Protein AF-0000000082978575 (afdb_homodimer)

Secondary structure (DSSP, 8-state):
-HHHHHHHHHHHT-S-GGGGS-EEEGGGS-HHHHHHHHHHHHHHHHHHHHTSSS---HHHHHHHHT-TT-EEEEEE-TTS-EEEEEEEEEEEETTEEEEEEEEEEE-GGGTTSSHHHHHHHHHHHHHHHTT-SEEEEEEETT-HHH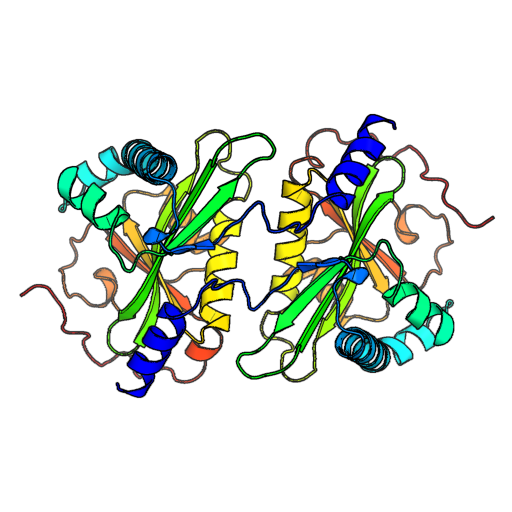HHIIIIIS--EE-TTSHHHH-TT-TT-SEEEEEEE-TTTSS----TTS-------/-HHHHHHHHHHHT-S-GGGGS-EEEGGGS-HHHHHHHHHHHHHHHHHHHHTSSS---HHHHHHHHT-TT-EEEEEE-TTS-EEEEEEEEEEEETTEEEEEEEEEEE-GGGTTSSHHHHHHHHHHHHHHHTT-SEEEEEEETT-HHHHHIIIIIS--EE-TTSHHHH-TT-TT-SEEEEEEE-TTTSS----TTS-------

Nearest PDB structures (foldseek):
  4u9w-assembly4_D  TM=8.516E-01  e=5.606E-31  Homo sapiens
  4u9v-assembly1_B  TM=8.799E-01  e=3.122E-30  Homo sapiens
  4u9w-assembly3_C  TM=8.511E-01  e=4.873E-30  Homo sapiens
  7kpu-assembly1_D  TM=8.598E-01  e=9.809E-30  Homo sapiens
  4u9w-assembly1_A  TM=8.434E-01  e=7.137E-30  Homo sapiens

Sequence (402 aa):
MDAVCAKVEAANKLEDPLEAFPCKRVSGLEPTTLEWAFELTKANMQTLYEQSEWGWKEREKREELRDDRAWYLIARESGAGPVAFSHFRFDVECGDEVLYCYEVQLESRVRRRGLGKFLLQILQLVANSTQMKKVMLTVFKHNHGAYQFFREALQFEVDAASPSVSGCCGDDSSYEILSRRTKFGESHPHPGGGHCGGCCHMDAVCAKVEAANKLEDPLEAFPCKRVSGLEPTTLEWAFELTKANMQTLYEQSEWGWKEREKREELRDDRAWYLIARESGAGPVAFSHFRFDVECGDEVLYCYEVQLESRVRRRGLGKFLLQILQLVANSTQMKKVMLTVFKHNHGAYQFFREALQFEVDAASPSVSGCCGDDSSYEILSRRTKFGESHPHPGGGHCGGCCH

Solvent-accessible surface area (backbone atoms only — not comparable to full-atom values): 22110 Å² total; per-residue (Å²): 102,67,67,35,50,48,41,29,51,54,51,70,67,48,79,38,74,62,63,44,48,46,50,36,43,44,86,74,52,55,70,67,55,52,52,48,52,48,52,52,45,46,74,73,39,38,71,60,29,54,74,35,95,81,37,65,51,69,69,62,50,53,48,59,73,58,30,85,69,28,30,34,42,36,36,42,42,84,98,48,65,76,48,31,38,30,36,30,32,68,38,74,57,78,77,35,26,25,29,38,42,79,43,78,46,64,40,77,91,57,54,96,67,54,52,68,60,46,55,52,49,52,49,49,47,38,24,43,70,48,63,15,25,24,40,34,36,74,43,46,62,82,40,54,69,60,48,47,43,42,39,68,77,65,57,34,38,80,30,68,82,10,30,83,64,53,53,66,60,40,89,76,55,56,48,40,27,34,28,37,70,27,82,71,38,64,74,64,73,60,76,75,72,68,72,60,72,68,62,81,124,101,68,67,33,51,48,42,29,50,54,51,70,66,49,80,40,74,61,64,44,48,47,51,35,43,43,85,74,52,53,70,67,55,52,52,49,52,48,52,51,45,47,75,74,39,38,71,60,28,53,74,37,95,80,37,67,52,68,70,61,50,54,48,59,72,60,30,85,69,29,31,34,41,35,36,42,43,82,98,48,63,75,47,30,39,30,37,32,34,67,37,73,56,80,76,35,26,27,29,39,42,78,43,79,49,65,41,79,91,58,53,95,68,55,52,68,59,47,55,52,49,50,49,49,47,38,24,43,69,48,64,14,25,24,39,34,37,74,44,48,62,84,40,52,69,60,48,48,44,41,39,68,78,66,57,32,38,81,29,70,84,10,31,84,64,54,51,68,61,41,88,74,55,56,47,40,30,34,28,37,69,26,80,69,37,65,73,64,72,62,76,74,72,69,73,61,65,76,56,87,121

InterPro domains:
  IPR000182 GNAT domain [PF00583] (52-152)
  IPR000182 GNAT domain [PS51186] (27-181)
  IPR016181 Acyl-CoA N-acyltransferase [SSF55729] (31-151)
  IPR039949 N-alpha-acetyltransferase 40 [PTHR20531] (15-183)

Radius of gyration: 22.84 Å; Cα contacts (8 Å, |Δi|>4): 662; chains: 2; bounding box: 53×67×52 Å

Organism: NCBI:txid223781

Foldseek 3Di:
DVVVVVVVVVCVPDPDNCPQKDKDFLVPDDPVVLVVVLVQCCVVCQVVQCVFPNHDDSVVSSCVSNPRQWMKTFGHDVVGGTFWIWIWGFDDFLNFTEIEIEDTGGHPVCPPVCVSVVRVVVVLVVCQVVLGFKYKYKDFPVPVVVVCCCCPVVPWDFDCLFCCNLVQVHPDGRMTMTMDGHPNNPPDPPPSPPNSPPDDD/DVVVVVVVVVCVPDPDNCPQKDKDFLVPDDPVVLVVVLVQCCVVPQVVQCVFPNHDDSVVSSCVSNPRQWMKTFGHDVVGGTFWIWIWGFDAALNFTEIEIEDTGGHPVCPPVCVSVVRVVVVLVVCVVVLGFKYKYKDFPVPVVVVCCCCPVVNWDFDCLFCCNLVLVHPPHRMTMTMDGHPNNPPDPPPSPPNSPPRDD

pLDDT: mean 86.81, std 16.08, range [22.67, 98.69]

Structure (mmCIF, N/CA/C/O backbone):
data_AF-0000000082978575-model_v1
#
loop_
_entity.id
_entity.type
_entity.pdbx_description
1 polymer 'N-alpha-acetyltransferase 40'
#
loop_
_atom_site.group_PDB
_atom_site.id
_atom_site.type_symbol
_atom_site.label_atom_id
_atom_site.label_alt_id
_atom_site.label_comp_id
_atom_site.label_asym_id
_atom_site.label_entity_id
_atom_site.label_seq_id
_atom_site.pdbx_PDB_ins_code
_atom_site.Cartn_x
_atom_site.Cartn_y
_atom_site.Cartn_z
_atom_site.occupancy
_atom_site.B_iso_or_equiv
_atom_site.auth_seq_id
_atom_site.auth_comp_id
_atom_site.auth_asym_id
_atom_site.auth_atom_id
_atom_site.pdbx_PDB_model_num
ATOM 1 N N . MET A 1 1 ? -24.906 10.766 13.008 1 66.31 1 MET A N 1
ATOM 2 C CA . MET A 1 1 ? -23.797 11.305 13.797 1 66.31 1 MET A CA 1
ATOM 3 C C . MET A 1 1 ? -23.203 10.234 14.703 1 66.31 1 MET A C 1
ATOM 5 O O . MET A 1 1 ? -21.984 10.055 14.742 1 66.31 1 MET A O 1
ATOM 9 N N . ASP A 1 2 ? -24.047 9.523 15.258 1 76.44 2 ASP A N 1
ATOM 10 C CA . ASP A 1 2 ? -23.578 8.516 16.203 1 76.44 2 ASP A CA 1
ATOM 11 C C . ASP A 1 2 ? -22.781 7.422 15.484 1 76.44 2 ASP A C 1
ATOM 13 O O . ASP A 1 2 ? -21.719 7.004 15.953 1 76.44 2 ASP A O 1
ATOM 17 N N . ALA A 1 3 ? -23.297 7.09 14.352 1 84.69 3 ALA A N 1
ATOM 18 C CA . ALA A 1 3 ? -22.625 6.02 13.617 1 84.69 3 ALA A CA 1
ATOM 19 C C . ALA A 1 3 ? -21.281 6.488 13.07 1 84.69 3 ALA A C 1
ATOM 21 O O . ALA A 1 3 ? -20.312 5.73 13.055 1 84.69 3 ALA A O 1
ATOM 22 N N 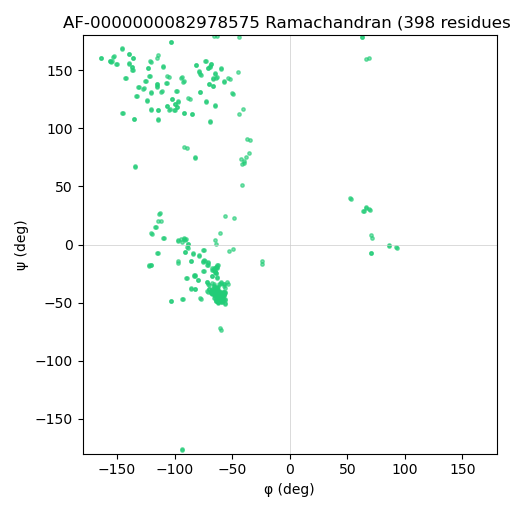. VAL A 1 4 ? -21.266 7.719 12.703 1 84.31 4 VAL A N 1
ATOM 23 C CA . VAL A 1 4 ? -20.047 8.336 12.172 1 84.31 4 VAL A CA 1
ATOM 24 C C . VAL A 1 4 ? -18.984 8.383 13.258 1 84.31 4 VAL A C 1
ATOM 26 O O . VAL A 1 4 ? -17.828 7.98 13.023 1 84.31 4 VAL A O 1
ATOM 29 N N . CYS A 1 5 ? -19.344 8.781 14.391 1 88.81 5 CYS A N 1
ATOM 30 C CA . CYS A 1 5 ? -18.422 8.867 15.516 1 88.81 5 CYS A CA 1
ATOM 31 C C . CYS A 1 5 ? -17.938 7.484 15.93 1 88.81 5 CYS A C 1
ATOM 33 O O . CYS A 1 5 ? -16.781 7.32 16.312 1 88.81 5 CYS A O 1
ATOM 35 N N . ALA A 1 6 ? -18.797 6.566 15.82 1 89.69 6 ALA A N 1
ATOM 36 C CA . ALA A 1 6 ? -18.453 5.199 16.203 1 89.69 6 ALA A CA 1
ATOM 37 C C . ALA A 1 6 ? -17.375 4.633 15.289 1 89.69 6 ALA A C 1
ATOM 39 O O . ALA A 1 6 ? -16.469 3.936 15.75 1 89.69 6 ALA A O 1
ATOM 40 N N . LYS A 1 7 ? -17.484 4.883 14.094 1 90.12 7 LYS A N 1
ATOM 41 C CA . LYS A 1 7 ? -16.5 4.406 13.141 1 90.12 7 LYS A CA 1
ATOM 42 C C . LYS A 1 7 ? -15.125 5.031 13.414 1 90.12 7 LYS A C 1
ATOM 44 O O . LYS A 1 7 ? -14.109 4.344 13.367 1 90.12 7 LYS A O 1
ATOM 49 N N . VAL A 1 8 ? -15.117 6.293 13.68 1 93.12 8 VAL A N 1
ATOM 50 C CA . VAL A 1 8 ? -13.883 7 13.977 1 93.12 8 VAL A CA 1
ATOM 51 C C . VAL A 1 8 ? -13.281 6.465 15.273 1 93.12 8 VAL A C 1
ATOM 53 O O . VAL A 1 8 ? -12.07 6.234 15.359 1 93.12 8 VAL A O 1
ATOM 56 N N . GLU A 1 9 ? -14.117 6.273 16.25 1 92.56 9 GLU A N 1
ATOM 57 C CA . GLU A 1 9 ? -13.656 5.719 17.516 1 92.56 9 GLU A CA 1
ATOM 58 C C . GLU A 1 9 ? -13.086 4.316 17.328 1 92.56 9 GLU A C 1
ATOM 60 O O . GLU A 1 9 ? -12.062 3.977 17.922 1 92.56 9 GLU A O 1
ATOM 65 N N . ALA A 1 10 ? -13.742 3.561 16.609 1 90.19 10 ALA A N 1
ATOM 66 C CA . ALA A 1 10 ? -13.266 2.205 16.328 1 90.19 10 ALA A CA 1
ATOM 67 C C . ALA A 1 10 ? -11.891 2.229 15.664 1 90.19 10 ALA A C 1
ATOM 69 O O . ALA A 1 10 ? -11.016 1.442 16.016 1 90.19 10 ALA A O 1
ATOM 70 N N . ALA A 1 11 ? -11.742 3.102 14.727 1 91.12 11 ALA A N 1
ATOM 71 C CA . ALA A 1 11 ? -10.469 3.248 14.039 1 91.12 11 ALA A CA 1
ATOM 72 C C . ALA A 1 11 ? -9.367 3.66 15.016 1 91.12 11 ALA A C 1
ATOM 74 O O . ALA A 1 11 ? -8.242 3.162 14.93 1 91.12 11 ALA A O 1
ATOM 75 N N . ASN A 1 12 ? -9.727 4.523 15.898 1 91.62 12 ASN A N 1
ATOM 76 C CA . ASN A 1 12 ? -8.742 5.055 16.844 1 91.62 12 ASN A CA 1
ATOM 77 C C . ASN A 1 12 ? -8.375 4.031 17.906 1 91.62 12 ASN A C 1
ATOM 79 O O . ASN A 1 12 ? -7.395 4.203 18.625 1 91.62 12 ASN A O 1
ATOM 83 N N . LYS A 1 13 ? -9.102 3.01 18.031 1 89.69 13 LYS A N 1
ATOM 84 C CA . LYS A 1 13 ? -8.836 1.963 19.016 1 89.69 13 LYS A CA 1
ATOM 85 C C . LYS A 1 13 ? -7.945 0.871 18.438 1 89.69 13 LYS A C 1
ATOM 87 O O . LYS A 1 13 ? -7.492 -0.02 19.156 1 89.69 13 LYS A O 1
ATOM 92 N N . LEU A 1 14 ? -7.711 0.999 17.172 1 87.12 14 LEU A N 1
ATOM 93 C CA . LEU A 1 14 ? -6.848 0.007 16.531 1 87.12 14 LEU A CA 1
ATOM 94 C C . LEU A 1 14 ? -5.43 0.089 17.094 1 87.12 14 LEU A C 1
ATOM 96 O O . LEU A 1 14 ? -4.969 1.168 17.469 1 87.12 14 LEU A O 1
ATOM 100 N N . GLU A 1 15 ? -4.785 -1.061 17.156 1 85.75 15 GLU A N 1
ATOM 101 C CA . GLU A 1 15 ? -3.369 -1.063 17.5 1 85.75 15 GLU A CA 1
ATOM 102 C C . GLU A 1 15 ? -2.502 -0.757 16.281 1 85.75 15 GLU A C 1
ATOM 104 O O . GLU A 1 15 ? -1.505 -0.041 16.391 1 85.75 15 GLU A O 1
ATOM 109 N N . ASP A 1 16 ? -2.928 -1.291 15.188 1 85.94 16 ASP A N 1
ATOM 110 C CA . ASP A 1 16 ? -2.275 -1.099 13.898 1 85.94 16 ASP A CA 1
ATOM 111 C C . ASP A 1 16 ? -3.303 -1.054 12.766 1 85.94 16 ASP A C 1
ATOM 113 O O . ASP A 1 16 ? -3.906 -2.072 12.43 1 85.94 16 ASP A O 1
ATOM 117 N N . PRO A 1 17 ? -3.414 0.063 12.18 1 83.56 17 PRO A N 1
ATOM 118 C CA . PRO A 1 17 ? -4.395 0.167 11.102 1 83.56 17 PRO A CA 1
ATOM 119 C C . PRO A 1 17 ? -4.074 -0.754 9.922 1 83.56 17 PRO A C 1
ATOM 121 O O . PRO A 1 17 ? -4.941 -1.021 9.094 1 83.56 17 PRO A O 1
ATOM 124 N N . LEU A 1 18 ? -2.854 -1.246 9.805 1 83 18 LEU A N 1
ATOM 125 C CA . LEU A 1 18 ? -2.471 -2.125 8.703 1 83 18 LEU A CA 1
ATOM 126 C C . LEU A 1 18 ? -2.67 -3.588 9.086 1 83 18 LEU A C 1
ATOM 128 O O . LEU A 1 18 ? -2.35 -4.484 8.305 1 83 18 LEU A O 1
ATOM 132 N N . GLU A 1 19 ? -3.23 -3.768 10.227 1 82.56 19 GLU A N 1
ATOM 133 C CA . GLU A 1 19 ? -3.443 -5.125 10.727 1 82.56 19 GLU A CA 1
ATOM 134 C C . GLU A 1 19 ? -4.398 -5.898 9.82 1 82.56 19 GLU A C 1
ATOM 136 O O . GLU A 1 19 ? -4.395 -7.129 9.812 1 82.56 19 GLU A O 1
ATOM 141 N N . ALA A 1 20 ? -5.145 -5.145 9.062 1 82.12 20 ALA A N 1
ATOM 142 C CA . ALA A 1 20 ? -6.094 -5.766 8.141 1 82.12 20 ALA A CA 1
ATOM 143 C C . ALA A 1 20 ? -5.375 -6.363 6.934 1 82.12 20 ALA A C 1
ATOM 145 O O . ALA A 1 20 ? -5.965 -7.129 6.168 1 82.12 20 ALA A O 1
ATOM 146 N N . PHE A 1 21 ? -4.078 -6.156 6.844 1 85.88 21 PHE A N 1
ATOM 147 C CA . PHE A 1 21 ? -3.314 -6.652 5.707 1 85.88 21 PHE A CA 1
ATOM 148 C C . PHE A 1 21 ? -2.027 -7.324 6.168 1 85.88 21 PHE A C 1
ATOM 150 O O . PHE A 1 21 ? -0.93 -6.898 5.801 1 85.88 21 PHE A O 1
ATOM 157 N N . PRO A 1 22 ? -2.189 -8.398 6.82 1 88.19 22 PRO A N 1
ATOM 158 C CA . PRO A 1 22 ? -0.983 -9.086 7.289 1 88.19 22 PRO A CA 1
ATOM 159 C C . PRO A 1 22 ? -0.183 -9.719 6.148 1 88.19 22 PRO A C 1
ATOM 161 O O . PRO A 1 22 ? -0.766 -10.211 5.18 1 88.19 22 PRO A O 1
ATOM 164 N N . CYS A 1 23 ? 1.043 -9.594 6.223 1 91.94 23 CYS A N 1
ATOM 165 C CA . CYS A 1 23 ? 1.983 -10.258 5.328 1 91.94 23 CYS A CA 1
ATOM 166 C C . CYS A 1 23 ? 2.842 -11.266 6.09 1 91.94 23 CYS A C 1
ATOM 168 O O . CYS A 1 23 ? 3.627 -10.883 6.961 1 91.94 23 CYS A O 1
ATOM 170 N N . LYS A 1 24 ? 2.691 -12.539 5.738 1 93.81 24 LYS A N 1
ATOM 171 C CA . LYS A 1 24 ? 3.34 -13.594 6.516 1 93.81 24 LYS A CA 1
ATOM 172 C C . LYS A 1 24 ? 3.906 -14.68 5.602 1 93.81 24 LYS A C 1
ATOM 174 O O . LYS A 1 24 ? 3.402 -14.891 4.496 1 93.81 24 LYS A O 1
ATOM 179 N N . ARG A 1 25 ? 4.906 -15.352 6.184 1 95.88 25 ARG A N 1
ATOM 180 C CA . ARG A 1 25 ? 5.324 -16.594 5.555 1 95.88 25 ARG A CA 1
ATOM 181 C C . ARG A 1 25 ? 4.242 -17.672 5.684 1 95.88 25 ARG A C 1
ATOM 183 O O . ARG A 1 25 ? 3.43 -17.625 6.609 1 95.88 25 ARG A O 1
ATOM 190 N N . VAL A 1 26 ? 4.309 -18.562 4.781 1 97 26 VAL A N 1
ATOM 191 C CA . VAL A 1 26 ? 3.312 -19.625 4.766 1 97 26 VAL A CA 1
ATOM 192 C C . VAL A 1 26 ? 3.316 -20.359 6.105 1 97 26 VAL A C 1
ATOM 194 O O . VAL A 1 26 ? 2.264 -20.766 6.598 1 97 26 VAL A O 1
ATOM 197 N N . SER A 1 27 ? 4.453 -20.484 6.711 1 94.12 27 SER A N 1
ATOM 198 C CA . SER A 1 27 ? 4.598 -21.203 7.973 1 94.12 27 SER A CA 1
ATOM 199 C C . SER A 1 27 ? 3.855 -20.5 9.102 1 94.12 27 SER A C 1
ATOM 201 O O . SER A 1 27 ? 3.545 -21.109 10.125 1 94.12 27 SER A O 1
ATOM 203 N N . GLY A 1 28 ? 3.586 -19.266 8.961 1 94.44 28 GLY A N 1
ATOM 204 C CA . GLY A 1 28 ? 2.898 -18.5 9.984 1 94.44 28 GLY A CA 1
ATOM 205 C C . GLY A 1 28 ? 1.399 -18.422 9.773 1 94.44 28 GLY A C 1
ATOM 206 O O . GLY A 1 28 ? 0.689 -17.766 10.531 1 94.44 28 GLY A O 1
ATOM 207 N N . LEU A 1 29 ? 0.89 -19.094 8.797 1 95.31 29 LEU A N 1
ATOM 208 C CA . LEU A 1 29 ? -0.538 -19.062 8.5 1 95.31 29 LEU A CA 1
ATOM 209 C C . LEU A 1 29 ? -1.264 -20.219 9.172 1 95.31 29 LEU A C 1
ATOM 211 O O . LEU A 1 29 ? -0.728 -21.328 9.258 1 95.31 29 LEU A O 1
ATOM 215 N N . GLU A 1 30 ? -2.447 -19.922 9.602 1 95.06 30 GLU A N 1
ATOM 216 C CA . GLU A 1 30 ? -3.309 -21 10.086 1 95.06 30 GLU A CA 1
ATOM 217 C C . GLU A 1 30 ? -3.701 -21.938 8.953 1 95.06 30 GLU A C 1
ATOM 219 O O . GLU A 1 30 ? -3.955 -21.5 7.832 1 95.06 30 GLU A O 1
ATOM 224 N N . PRO A 1 31 ? -3.773 -23.234 9.273 1 96.06 31 PRO A N 1
ATOM 225 C CA . PRO A 1 31 ? -4.184 -24.203 8.25 1 96.06 31 PRO A CA 1
ATOM 226 C C . PRO A 1 31 ? -5.516 -23.828 7.602 1 96.06 31 PRO A C 1
ATOM 228 O O . PRO A 1 31 ? -5.699 -24.047 6.398 1 96.06 31 PRO A O 1
ATOM 231 N N . THR A 1 32 ? -6.406 -23.25 8.352 1 96.56 32 THR A N 1
ATOM 232 C CA . THR A 1 32 ? -7.715 -22.875 7.82 1 96.56 32 THR A CA 1
ATOM 233 C C . THR A 1 32 ? -7.578 -21.781 6.773 1 96.56 32 THR A C 1
ATOM 235 O O . THR A 1 32 ? -8.336 -21.734 5.805 1 96.56 32 THR A O 1
ATOM 238 N N . THR A 1 33 ? -6.652 -20.953 6.973 1 96.62 33 THR A N 1
ATOM 239 C CA . THR A 1 33 ? -6.414 -19.891 6.012 1 96.62 33 THR A CA 1
ATOM 240 C C . THR A 1 33 ? -5.836 -20.438 4.715 1 96.62 33 THR A C 1
ATOM 242 O O . THR A 1 33 ? -6.227 -20.031 3.623 1 96.62 33 THR A O 1
ATOM 245 N N . LEU A 1 34 ? -4.977 -21.406 4.863 1 97.62 34 LEU A N 1
ATOM 246 C CA . LEU A 1 34 ? -4.379 -22.016 3.684 1 97.62 34 LEU A CA 1
ATOM 247 C C . LEU A 1 34 ? -5.418 -22.797 2.887 1 97.62 34 LEU A C 1
ATOM 249 O O . LEU A 1 34 ? -5.41 -22.766 1.653 1 97.62 34 LEU A O 1
ATOM 253 N N . GLU A 1 35 ? -6.219 -23.469 3.596 1 97.88 35 GLU A N 1
ATOM 254 C CA . GLU A 1 35 ? -7.297 -24.188 2.922 1 97.88 35 GLU A CA 1
ATOM 255 C C . GLU A 1 35 ? -8.242 -23.219 2.217 1 97.88 35 GLU A C 1
ATOM 257 O O . GLU A 1 35 ? -8.664 -23.469 1.085 1 97.88 35 GLU A O 1
ATOM 262 N N . TRP A 1 36 ? -8.586 -22.125 2.881 1 97.88 36 TRP A N 1
ATOM 263 C CA . TRP A 1 36 ? -9.398 -21.094 2.27 1 97.88 36 TRP A CA 1
ATOM 264 C C . TRP A 1 36 ? -8.742 -20.547 1.005 1 97.88 36 TRP A C 1
ATOM 266 O O . TRP A 1 36 ? -9.398 -20.391 -0.027 1 97.88 36 TRP A O 1
ATOM 276 N N . ALA A 1 37 ? -7.496 -20.281 1.075 1 98.5 37 ALA A N 1
ATOM 277 C CA . ALA A 1 37 ? -6.746 -19.766 -0.068 1 98.5 37 ALA A CA 1
ATOM 278 C C . ALA A 1 37 ? -6.789 -20.734 -1.237 1 98.5 37 ALA A C 1
ATOM 280 O O . ALA A 1 37 ? -6.965 -20.328 -2.389 1 98.5 37 ALA A O 1
ATOM 281 N N . PHE A 1 38 ? -6.641 -22 -0.917 1 98.56 38 PHE A N 1
ATOM 282 C CA . PHE A 1 38 ? -6.691 -23.031 -1.952 1 98.56 38 PHE A CA 1
ATOM 283 C C . PHE A 1 38 ? -8.07 -23.062 -2.609 1 98.56 38 PHE A C 1
ATOM 285 O O . PHE A 1 38 ? -8.172 -23.078 -3.838 1 98.56 38 PHE A O 1
ATOM 292 N N . GLU A 1 39 ? -9.047 -23.078 -1.784 1 98.56 39 GLU A N 1
ATOM 293 C CA . GLU A 1 39 ? -10.406 -23.156 -2.309 1 98.56 39 GLU A CA 1
ATOM 294 C C . GLU A 1 39 ? -10.734 -21.938 -3.168 1 98.56 39 GLU A C 1
ATOM 296 O O . GLU A 1 39 ? -11.398 -22.062 -4.203 1 98.56 39 GLU A O 1
ATOM 301 N N . LEU A 1 40 ? -10.32 -20.828 -2.719 1 98.62 40 LEU A N 1
ATOM 302 C CA . LEU A 1 40 ? -10.539 -19.609 -3.49 1 98.62 40 LEU A CA 1
ATOM 303 C C . LEU A 1 40 ? -9.805 -19.656 -4.82 1 98.62 40 LEU A C 1
ATOM 305 O O . LEU A 1 40 ? -10.352 -19.297 -5.859 1 98.62 40 LEU A O 1
ATOM 309 N N . THR A 1 41 ? -8.57 -20.141 -4.816 1 98.69 41 THR A N 1
ATOM 310 C CA . THR A 1 41 ? -7.785 -20.297 -6.035 1 98.69 41 THR A CA 1
ATOM 311 C C . THR A 1 41 ? -8.453 -21.266 -6.996 1 98.69 41 THR A C 1
ATOM 313 O O . THR A 1 41 ? -8.586 -20.984 -8.188 1 98.69 41 THR A O 1
ATOM 316 N N . LYS A 1 42 ? -8.875 -22.359 -6.426 1 98.56 42 LYS A N 1
ATOM 317 C CA . LYS A 1 42 ? -9.562 -23.359 -7.238 1 98.56 42 LYS A CA 1
ATOM 318 C C . LYS A 1 42 ? -10.82 -22.766 -7.883 1 98.56 42 LYS A C 1
ATOM 320 O O . LYS A 1 42 ? -11.016 -22.906 -9.094 1 98.56 42 LYS A O 1
ATOM 325 N N . ALA A 1 43 ? -11.586 -22.078 -7.156 1 98.31 43 ALA A N 1
ATOM 326 C CA . ALA A 1 43 ? -12.828 -21.5 -7.648 1 98.31 43 ALA A CA 1
ATOM 327 C C . ALA A 1 43 ? -12.555 -20.484 -8.766 1 98.31 43 ALA A C 1
ATOM 329 O O . ALA A 1 43 ? -13.312 -20.406 -9.734 1 98.31 43 ALA A O 1
ATOM 330 N N . ASN A 1 44 ? -11.492 -19.766 -8.625 1 97.88 44 ASN A N 1
ATOM 331 C CA . ASN A 1 44 ? -11.234 -18.656 -9.555 1 97.88 44 ASN A CA 1
ATOM 332 C C . ASN A 1 44 ? -10.438 -19.125 -10.766 1 97.88 44 ASN A C 1
ATOM 334 O O . ASN A 1 44 ? -10.562 -18.547 -11.852 1 97.88 44 ASN A O 1
ATOM 338 N N . MET A 1 45 ? -9.586 -20.203 -10.609 1 97.75 45 MET A N 1
ATOM 339 C CA . MET A 1 45 ? -8.547 -20.406 -11.617 1 97.75 45 MET A CA 1
ATOM 340 C C . MET A 1 45 ? -8.711 -21.781 -12.289 1 97.75 45 MET A C 1
ATOM 342 O O . MET A 1 45 ? -8.156 -22.016 -13.359 1 97.75 45 MET A O 1
ATOM 346 N N . GLN A 1 46 ? -9.445 -22.688 -11.711 1 98.12 46 GLN A N 1
ATOM 347 C CA . GLN A 1 46 ? -9.445 -24.062 -12.195 1 98.12 46 GLN A CA 1
ATOM 348 C C . GLN A 1 46 ? -9.828 -24.141 -13.672 1 98.12 46 GLN A C 1
ATOM 350 O O . GLN A 1 46 ? -9.133 -24.781 -14.469 1 98.12 46 GLN A O 1
ATOM 355 N N . THR A 1 47 ? -10.898 -23.438 -14.078 1 97.69 47 THR A N 1
ATOM 356 C CA . THR A 1 47 ? -11.367 -23.469 -15.461 1 97.69 47 THR A CA 1
ATOM 357 C C . THR A 1 47 ? -10.312 -22.891 -16.406 1 97.69 47 THR A C 1
ATOM 359 O O . THR A 1 47 ? -10.102 -23.406 -17.5 1 97.69 47 THR A O 1
ATOM 362 N N . LEU A 1 48 ? -9.641 -21.891 -15.992 1 97.44 48 LEU A N 1
ATOM 363 C CA . LEU A 1 48 ? -8.609 -21.25 -16.812 1 97.44 48 LEU A CA 1
ATOM 364 C C . LEU A 1 48 ? -7.422 -22.188 -17 1 97.44 48 LEU A C 1
ATOM 366 O O . LEU A 1 48 ? -6.879 -22.297 -18.109 1 97.44 48 LEU A O 1
ATOM 370 N N . TYR A 1 49 ? -7.023 -22.875 -15.945 1 97.12 49 TYR A N 1
ATOM 371 C CA . TYR A 1 49 ? -5.949 -23.844 -16.047 1 97.12 49 TYR A CA 1
ATOM 372 C C . TYR A 1 49 ? -6.332 -24.984 -17 1 97.12 49 TYR A C 1
ATOM 374 O O . TYR A 1 49 ? -5.516 -25.422 -17.812 1 97.12 49 TYR A O 1
ATOM 382 N N . GLU A 1 50 ? -7.535 -25.422 -16.906 1 97 50 GLU A N 1
ATOM 383 C CA . GLU A 1 50 ? -8.016 -26.531 -17.719 1 97 50 GLU A CA 1
ATOM 384 C C . GLU A 1 50 ? -8.031 -26.172 -19.203 1 97 50 GLU A C 1
ATOM 386 O O . GLU A 1 50 ? -7.957 -27.047 -20.062 1 97 50 GLU A O 1
ATOM 391 N N . GLN A 1 51 ? -8.102 -24.891 -19.469 1 95.31 51 GLN A N 1
ATOM 392 C CA . GLN A 1 51 ? -8.102 -24.406 -20.844 1 95.31 51 GLN A CA 1
ATOM 393 C C . GLN A 1 51 ? -6.684 -24.156 -21.344 1 95.31 51 GLN A C 1
ATOM 395 O O . GLN A 1 51 ? -6.48 -23.797 -22.5 1 95.31 51 GLN A O 1
ATOM 400 N N . SER A 1 52 ? -5.719 -24.359 -20.469 1 94.25 52 SER A N 1
ATOM 401 C CA . SER A 1 52 ? -4.316 -24.172 -20.828 1 94.25 52 SER A CA 1
ATOM 402 C C . SER A 1 52 ? -3.615 -25.5 -21.062 1 94.25 52 SER A C 1
ATOM 404 O O . SER A 1 52 ? -4.188 -26.562 -20.812 1 94.25 52 SER A O 1
ATOM 406 N N . GLU A 1 53 ? -2.307 -25.453 -21.531 1 91.44 53 GLU A N 1
ATOM 407 C CA . GLU A 1 53 ? -1.519 -26.656 -21.766 1 91.44 53 GLU A CA 1
ATOM 408 C C . GLU A 1 53 ? -1.106 -27.328 -20.453 1 91.44 53 GLU A C 1
ATOM 410 O O . GLU A 1 53 ? -0.722 -28.484 -20.438 1 91.44 53 GLU A O 1
ATOM 415 N N . TRP A 1 54 ? -1.185 -26.562 -19.359 1 91.56 54 TRP A N 1
ATOM 416 C CA . TRP A 1 54 ? -0.752 -27.078 -18.062 1 91.56 54 TRP A CA 1
ATOM 417 C C . TRP A 1 54 ? -1.85 -27.922 -17.422 1 91.56 54 TRP A C 1
ATOM 419 O O . TRP A 1 54 ? -1.562 -28.859 -16.656 1 91.56 54 TRP A O 1
ATOM 429 N N . GLY A 1 55 ? -3.133 -27.641 -17.781 1 95.31 55 GLY A N 1
ATOM 430 C CA . GLY A 1 55 ? -4.238 -28.266 -17.062 1 95.31 55 GLY A CA 1
ATOM 431 C C . GLY A 1 55 ? -4.285 -27.875 -15.602 1 95.31 55 GLY A C 1
ATOM 432 O O . GLY A 1 55 ? -3.492 -27.047 -15.141 1 95.31 55 GLY A O 1
ATOM 433 N N . TRP A 1 56 ? -5.34 -28.422 -14.875 1 97.25 56 TRP A N 1
ATOM 434 C CA . TRP A 1 56 ? -5.461 -28.219 -13.438 1 97.25 56 TRP A CA 1
ATOM 435 C C . TRP A 1 56 ? -5.078 -29.469 -12.664 1 97.25 56 TRP A C 1
ATOM 437 O O . TRP A 1 56 ? -5.66 -30.547 -12.883 1 97.25 56 TRP A O 1
ATOM 447 N N . LYS A 1 57 ? -4.055 -29.391 -11.898 1 97.31 57 LYS A N 1
ATOM 448 C CA . LYS A 1 57 ? -3.627 -30.469 -11 1 97.31 57 LYS A CA 1
ATOM 449 C C . LYS A 1 57 ? -3.768 -30.047 -9.539 1 97.31 57 LYS A C 1
ATOM 451 O O . LYS A 1 57 ? -2.904 -29.359 -9 1 97.31 57 LYS A O 1
ATOM 456 N N . GLU A 1 58 ? -4.719 -30.609 -8.922 1 96.88 58 GLU A N 1
ATOM 457 C CA . GLU A 1 58 ? -5.102 -30.172 -7.586 1 96.88 58 GLU A CA 1
ATOM 458 C C . GLU A 1 58 ? -3.967 -30.375 -6.59 1 96.88 58 GLU A C 1
ATOM 460 O O . GLU A 1 58 ? -3.648 -29.469 -5.812 1 96.88 58 GLU A O 1
ATOM 465 N N . ARG A 1 59 ? -3.396 -31.531 -6.574 1 96.69 59 ARG A N 1
ATOM 466 C CA . ARG A 1 59 ? -2.33 -31.859 -5.633 1 96.69 59 ARG A CA 1
ATOM 467 C C . ARG A 1 59 ? -1.136 -30.922 -5.82 1 96.69 59 ARG A C 1
ATOM 469 O O . ARG A 1 59 ? -0.589 -30.406 -4.844 1 96.69 59 ARG A O 1
ATOM 476 N N . GLU A 1 60 ? -0.737 -30.688 -7.062 1 96.88 60 GLU A N 1
ATOM 477 C CA . GLU A 1 60 ? 0.391 -29.812 -7.363 1 96.88 60 GLU A CA 1
ATOM 478 C C . GLU A 1 60 ? 0.107 -28.375 -6.934 1 96.88 60 GLU A C 1
ATOM 480 O O . GLU A 1 60 ? 0.994 -27.688 -6.426 1 96.88 60 GLU A O 1
ATOM 485 N N . LYS A 1 61 ? -1.128 -27.969 -7.141 1 97.75 61 LYS A N 1
ATOM 486 C CA . LYS A 1 61 ? -1.496 -26.609 -6.758 1 97.75 61 LYS A CA 1
ATOM 487 C C . LYS A 1 61 ? -1.483 -26.453 -5.242 1 97.75 61 LYS A C 1
ATOM 489 O O . LYS A 1 61 ? -1.021 -25.422 -4.727 1 97.75 61 LYS A O 1
ATOM 494 N N . ARG A 1 62 ? -1.969 -27.438 -4.531 1 97 62 ARG A N 1
ATOM 495 C CA . ARG A 1 62 ? -1.932 -27.406 -3.072 1 97 62 ARG A CA 1
ATOM 496 C C . ARG A 1 62 ? -0.496 -27.328 -2.562 1 97 62 ARG A C 1
ATOM 498 O O . ARG A 1 62 ? -0.202 -26.594 -1.624 1 97 62 ARG A O 1
ATOM 505 N N . GLU A 1 63 ? 0.342 -28.094 -3.186 1 97.25 63 GLU A N 1
ATOM 506 C CA . GLU A 1 63 ? 1.751 -28.094 -2.803 1 97.25 63 GLU A CA 1
ATOM 507 C C . GLU A 1 63 ? 2.4 -26.75 -3.076 1 97.25 63 GLU A C 1
ATOM 509 O O . GLU A 1 63 ? 3.193 -26.25 -2.266 1 97.25 63 GLU A O 1
ATOM 514 N N . GLU A 1 64 ? 2.055 -26.156 -4.203 1 97.25 64 GLU A N 1
ATOM 515 C CA . GLU A 1 64 ? 2.588 -24.844 -4.551 1 97.25 64 GLU A CA 1
ATOM 516 C C . GLU A 1 64 ? 2.184 -23.797 -3.52 1 97.25 64 GLU A C 1
ATOM 518 O O . GLU A 1 64 ? 3.01 -22.984 -3.092 1 97.25 64 GLU A O 1
ATOM 523 N N . LEU A 1 65 ? 0.914 -23.859 -3.096 1 97.94 65 LEU A N 1
ATOM 524 C CA . LEU A 1 65 ? 0.371 -22.875 -2.166 1 97.94 65 LEU A CA 1
ATOM 525 C C . LEU A 1 65 ? 0.958 -23.062 -0.77 1 97.94 65 LEU A C 1
ATOM 527 O O . LEU A 1 65 ? 0.895 -22.156 0.062 1 97.94 65 LEU A O 1
ATOM 531 N N . ARG A 1 66 ? 1.571 -24.219 -0.561 1 97.31 66 ARG A N 1
ATOM 532 C CA . ARG A 1 66 ? 2.113 -24.516 0.759 1 97.31 66 ARG A CA 1
ATOM 533 C C . ARG A 1 66 ? 3.639 -24.516 0.739 1 97.31 66 ARG A C 1
ATOM 535 O O . ARG A 1 66 ? 4.277 -24.906 1.72 1 97.31 66 ARG A O 1
ATOM 542 N N . ASP A 1 67 ? 4.184 -24.156 -0.376 1 96.81 67 ASP A N 1
ATOM 543 C CA . ASP A 1 67 ? 5.641 -24.109 -0.483 1 96.81 67 ASP A CA 1
ATOM 544 C C . ASP A 1 67 ? 6.254 -23.281 0.646 1 96.81 67 ASP A C 1
ATOM 546 O O . ASP A 1 67 ? 5.746 -22.219 0.984 1 96.81 67 ASP A O 1
ATOM 550 N N . ASP A 1 68 ? 7.395 -23.688 1.17 1 95.31 68 ASP A N 1
ATOM 551 C CA . ASP A 1 68 ? 8.023 -23.062 2.324 1 95.31 68 ASP A CA 1
ATOM 552 C C . ASP A 1 68 ? 8.5 -21.641 1.984 1 95.31 68 ASP A C 1
ATOM 554 O O . ASP A 1 68 ? 8.672 -20.812 2.875 1 95.31 68 ASP A O 1
ATOM 558 N N . ARG A 1 69 ? 8.688 -21.406 0.779 1 95 69 ARG A N 1
ATOM 559 C CA . ARG A 1 69 ? 9.188 -20.109 0.336 1 95 69 ARG A CA 1
ATOM 560 C C . ARG A 1 69 ? 8.031 -19.125 0.101 1 95 69 ARG A C 1
ATOM 562 O O . ARG A 1 69 ? 8.258 -17.953 -0.213 1 95 69 ARG A O 1
ATOM 569 N N . ALA A 1 70 ? 6.871 -19.562 0.324 1 97.62 70 ALA A N 1
ATOM 570 C CA . ALA A 1 70 ? 5.688 -18.766 -0.002 1 97.62 70 ALA A CA 1
ATOM 571 C C . ALA A 1 70 ? 5.449 -17.672 1.041 1 97.62 70 ALA A C 1
ATOM 573 O O . ALA A 1 70 ? 5.527 -17.938 2.244 1 97.62 70 ALA A O 1
ATOM 574 N N . TRP A 1 71 ? 5.23 -16.469 0.518 1 97.56 71 TRP A N 1
ATOM 575 C CA . TRP A 1 71 ? 4.711 -15.352 1.302 1 97.56 71 TRP A CA 1
ATOM 576 C C . TRP A 1 71 ? 3.252 -15.07 0.953 1 97.56 71 TRP A C 1
ATOM 578 O O . TRP A 1 71 ? 2.842 -15.234 -0.2 1 97.56 71 TRP A O 1
ATOM 588 N N . TYR A 1 72 ? 2.502 -14.664 2.031 1 97.81 72 TYR A N 1
ATOM 589 C CA . TYR A 1 72 ? 1.097 -14.328 1.826 1 97.81 72 TYR A CA 1
ATOM 590 C C . TYR A 1 72 ? 0.796 -12.914 2.314 1 97.81 72 TYR A C 1
ATOM 592 O O . TYR A 1 72 ? 1.151 -12.555 3.439 1 97.81 72 TYR A O 1
ATOM 600 N N . LEU A 1 73 ? 0.295 -12.148 1.446 1 95.06 73 LEU A N 1
ATOM 601 C CA . LEU A 1 73 ? -0.399 -10.914 1.803 1 95.06 73 LEU A CA 1
ATOM 602 C C . LEU A 1 73 ? -1.908 -11.125 1.833 1 95.06 73 LEU A C 1
ATOM 604 O O . LEU A 1 73 ? -2.514 -11.453 0.809 1 95.06 73 LEU A O 1
ATOM 608 N N . ILE A 1 74 ? -2.506 -10.922 3.014 1 94.31 74 ILE A N 1
ATOM 609 C CA . ILE A 1 74 ? -3.92 -11.242 3.182 1 94.31 74 ILE A CA 1
ATOM 610 C C . ILE A 1 74 ? -4.707 -9.969 3.467 1 94.31 74 ILE A C 1
ATOM 612 O O . ILE A 1 74 ? -4.227 -9.078 4.172 1 94.31 74 ILE A O 1
ATOM 616 N N . ALA A 1 75 ? -5.809 -9.852 2.826 1 90.19 75 ALA A N 1
ATOM 617 C CA . ALA A 1 75 ? -6.762 -8.797 3.152 1 90.19 75 ALA A CA 1
ATOM 618 C C . ALA A 1 75 ? -7.926 -9.344 3.977 1 90.19 75 ALA A C 1
ATOM 620 O O . ALA A 1 75 ? -8.586 -10.305 3.57 1 90.19 75 ALA A O 1
ATOM 621 N N . ARG A 1 76 ? -8.07 -8.68 5.09 1 87.38 76 ARG A N 1
ATOM 622 C CA . ARG A 1 76 ? -9.156 -9.094 5.977 1 87.38 76 ARG A CA 1
ATOM 623 C C . ARG A 1 76 ? -10.203 -7.992 6.117 1 87.38 76 ARG A C 1
ATOM 625 O O . ARG A 1 76 ? -9.867 -6.809 6.102 1 87.38 76 ARG A O 1
ATOM 632 N N . GLU A 1 77 ? -11.375 -8.398 6.094 1 75.5 77 GLU A N 1
ATOM 633 C CA . GLU A 1 77 ? -12.453 -7.469 6.43 1 75.5 77 GLU A CA 1
ATOM 634 C C . GLU A 1 77 ? -12.805 -7.547 7.91 1 75.5 77 GLU A C 1
ATOM 636 O O . GLU A 1 77 ? -12.758 -8.625 8.508 1 75.5 77 GLU A O 1
ATOM 641 N N . SER A 1 78 ? -13.055 -6.289 8.422 1 65.19 78 SER A N 1
ATOM 642 C CA . SER A 1 78 ? -13.398 -6.219 9.836 1 65.19 78 SER A CA 1
ATOM 643 C C . SER A 1 78 ? -14.5 -7.207 10.188 1 65.19 78 SER A C 1
ATOM 645 O O . SER A 1 78 ? -15.555 -7.227 9.547 1 65.19 78 SER A O 1
ATOM 647 N N . GLY A 1 79 ? -14.086 -7.875 11.242 1 65.38 79 GLY A N 1
ATOM 648 C CA . GLY A 1 79 ? -15.094 -8.797 11.742 1 65.38 79 GLY A CA 1
ATOM 649 C C . GLY A 1 79 ? -15.32 -9.984 10.828 1 65.38 79 GLY A C 1
ATOM 650 O O . GLY A 1 79 ? -16.156 -10.844 11.117 1 65.38 79 GLY A O 1
ATOM 651 N N . ALA A 1 80 ? -14.672 -9.828 9.75 1 70.25 80 ALA A N 1
ATOM 652 C CA . ALA A 1 80 ? -14.812 -10.945 8.82 1 70.25 80 ALA A CA 1
ATOM 653 C C . ALA A 1 80 ? -13.477 -11.648 8.609 1 70.25 80 ALA A C 1
ATOM 655 O O . ALA A 1 80 ? -12.453 -11.258 9.18 1 70.25 80 ALA A O 1
ATOM 656 N N . GLY A 1 81 ? -13.422 -12.953 8.102 1 85.69 81 GLY A N 1
ATOM 657 C CA . GLY A 1 81 ? -12.289 -13.758 7.68 1 85.69 81 GLY A CA 1
ATOM 658 C C . GLY A 1 81 ? -11.547 -13.18 6.492 1 85.69 81 GLY A C 1
ATOM 659 O O . GLY A 1 81 ? -11.789 -12.031 6.105 1 85.69 81 GLY A O 1
ATOM 660 N N . PRO A 1 82 ? -10.602 -13.734 6.051 1 94 82 PRO A N 1
ATOM 661 C CA . PRO A 1 82 ? -9.883 -13.312 4.848 1 94 82 PRO A CA 1
ATOM 662 C C . PRO A 1 82 ? -10.789 -13.234 3.617 1 94 82 PRO A C 1
ATOM 664 O O . PRO A 1 82 ? -11.703 -14.047 3.463 1 94 82 PRO A O 1
ATOM 667 N N . VAL A 1 83 ? -10.555 -12.18 2.793 1 93.31 83 VAL A N 1
ATOM 668 C CA . VAL A 1 83 ? -11.414 -12 1.629 1 93.31 83 VAL A CA 1
ATOM 669 C C . VAL A 1 83 ? -10.57 -11.984 0.359 1 93.31 83 VAL A C 1
ATOM 671 O O . VAL A 1 83 ? -11.102 -12.102 -0.749 1 93.31 83 VAL A O 1
ATOM 674 N N . ALA A 1 84 ? -9.32 -11.773 0.496 1 95.88 84 ALA A N 1
ATOM 675 C CA . ALA A 1 84 ? -8.398 -11.766 -0.633 1 95.88 84 ALA A CA 1
ATOM 676 C C . ALA A 1 84 ? -6.973 -12.086 -0.178 1 95.88 84 ALA A C 1
ATOM 678 O O . ALA A 1 84 ? -6.648 -11.953 1.005 1 95.88 84 ALA A O 1
ATOM 679 N N . PHE A 1 85 ? -6.18 -12.539 -1.122 1 97.81 85 PHE A N 1
ATOM 680 C CA . PHE A 1 85 ? -4.781 -12.75 -0.776 1 97.81 85 PHE A CA 1
ATOM 681 C C . PHE A 1 85 ? -3.898 -12.688 -2.02 1 97.81 85 PHE A C 1
ATOM 683 O O . PHE A 1 85 ? -4.391 -12.812 -3.143 1 97.81 85 PHE A O 1
ATOM 690 N N . SER A 1 86 ? -2.699 -12.422 -1.804 1 98.06 86 SER A N 1
ATOM 691 C CA . SER A 1 86 ? -1.638 -12.656 -2.777 1 98.06 86 SER A CA 1
ATOM 692 C C . SER A 1 86 ? -0.582 -13.609 -2.229 1 98.06 86 SER A C 1
ATOM 694 O O . SER A 1 86 ? -0.197 -13.516 -1.062 1 98.06 86 SER A O 1
ATOM 696 N N . HIS A 1 87 ? -0.278 -14.562 -3.029 1 98.62 87 HIS A N 1
ATOM 697 C CA . HIS A 1 87 ? 0.867 -15.438 -2.799 1 98.62 87 HIS A CA 1
ATOM 698 C C . HIS A 1 87 ? 2.061 -15.016 -3.652 1 98.62 87 HIS A C 1
ATOM 700 O O . HIS A 1 87 ? 1.959 -14.953 -4.879 1 98.62 87 HIS A O 1
ATOM 706 N N . PHE A 1 88 ? 3.193 -14.695 -2.982 1 98.38 88 PHE A N 1
ATOM 707 C CA . PHE A 1 88 ? 4.375 -14.289 -3.73 1 98.38 88 PHE A CA 1
ATOM 708 C C . PHE A 1 88 ? 5.637 -14.883 -3.117 1 98.38 88 PHE A C 1
ATOM 71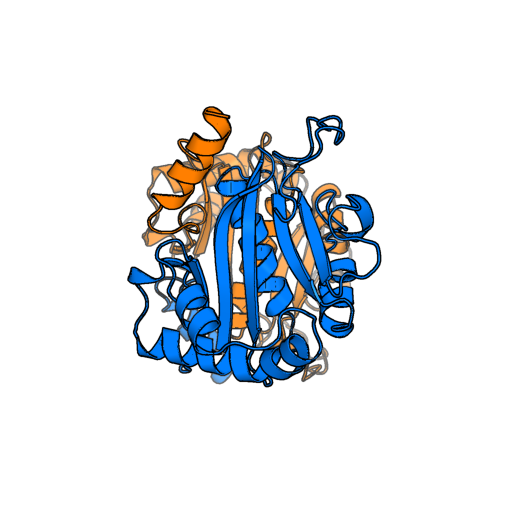0 O O . PHE A 1 88 ? 5.598 -15.438 -2.018 1 98.38 88 PHE A O 1
ATOM 717 N N . ARG A 1 89 ? 6.715 -14.852 -3.887 1 97.81 89 ARG A N 1
ATOM 718 C CA . ARG A 1 89 ? 8.031 -15.305 -3.459 1 97.81 89 ARG A CA 1
ATOM 719 C C . ARG A 1 89 ? 9.117 -14.328 -3.906 1 97.81 89 ARG A C 1
ATOM 721 O O . ARG A 1 89 ? 8.945 -13.609 -4.895 1 97.81 89 ARG A O 1
ATOM 728 N N . PHE A 1 90 ? 10.156 -14.273 -3.143 1 97.19 90 PHE A N 1
ATOM 729 C CA . PHE A 1 90 ? 11.391 -13.664 -3.629 1 97.19 90 PHE A CA 1
ATOM 730 C C . PHE A 1 90 ? 12.25 -14.703 -4.344 1 97.19 90 PHE A C 1
ATOM 732 O O . PHE A 1 90 ? 12.531 -15.773 -3.795 1 97.19 90 PHE A O 1
ATOM 739 N N . ASP A 1 91 ? 12.594 -14.336 -5.559 1 95.75 91 ASP A N 1
ATOM 740 C CA . ASP A 1 91 ? 13.281 -15.344 -6.367 1 95.75 91 ASP A CA 1
ATOM 741 C C . ASP A 1 91 ? 14.312 -14.688 -7.289 1 95.75 91 ASP A C 1
ATOM 743 O O . ASP A 1 91 ? 14.414 -13.461 -7.344 1 95.75 91 ASP A O 1
ATOM 747 N N . VAL A 1 92 ? 15.125 -15.578 -7.867 1 94.5 92 VAL A N 1
ATOM 748 C CA . VAL A 1 92 ? 16.031 -15.156 -8.922 1 94.5 92 VAL A CA 1
ATOM 749 C C . VAL A 1 92 ? 15.531 -15.664 -10.273 1 94.5 92 VAL A C 1
ATOM 751 O O . VAL A 1 92 ? 15.32 -16.859 -10.453 1 94.5 92 VAL A O 1
ATOM 754 N N . GLU A 1 93 ? 15.273 -14.695 -11.109 1 90.44 93 GLU A N 1
ATOM 755 C CA . GLU A 1 93 ? 14.844 -15.023 -12.461 1 90.44 93 GLU A CA 1
ATOM 756 C C . GLU A 1 93 ? 15.805 -14.453 -13.5 1 90.44 93 GLU A C 1
ATOM 758 O O . GLU A 1 93 ? 15.914 -13.234 -13.656 1 90.44 93 GLU A O 1
ATOM 763 N N . CYS A 1 94 ? 16.453 -15.305 -14.25 1 85.31 94 CYS A N 1
ATOM 764 C CA . CYS A 1 94 ? 17.391 -14.906 -15.297 1 85.31 94 CYS A CA 1
ATOM 765 C C . CYS A 1 94 ? 18.438 -13.945 -14.758 1 85.31 94 CYS A C 1
ATOM 767 O O . CYS A 1 94 ? 18.688 -12.883 -15.336 1 85.31 94 CYS A O 1
ATOM 769 N N . GLY A 1 95 ? 18.891 -14.234 -13.562 1 89.19 95 GLY A N 1
ATOM 770 C CA . GLY A 1 95 ? 19.984 -13.477 -12.969 1 89.19 95 GLY A CA 1
ATOM 771 C C . GLY A 1 95 ? 19.516 -12.227 -12.234 1 89.19 95 GLY A C 1
ATOM 772 O O . GLY A 1 95 ? 20.328 -11.492 -11.68 1 89.19 95 GLY A O 1
ATOM 773 N N . ASP A 1 96 ? 18.266 -12.016 -12.266 1 93.5 96 ASP A N 1
ATOM 774 C CA . ASP A 1 96 ? 17.734 -10.836 -11.578 1 93.5 96 ASP A CA 1
ATOM 775 C C . ASP A 1 96 ? 17 -11.227 -10.297 1 93.5 96 ASP A C 1
ATOM 777 O O . ASP A 1 96 ? 16.297 -12.25 -10.266 1 93.5 96 ASP A O 1
ATOM 781 N N . GLU A 1 97 ? 17.188 -10.477 -9.234 1 96.56 97 GLU A N 1
ATOM 782 C CA . GLU A 1 97 ? 16.359 -10.609 -8.039 1 96.56 97 GLU A CA 1
ATOM 783 C C . GLU A 1 97 ? 14.961 -10.039 -8.273 1 96.56 97 GLU A C 1
ATOM 785 O O . GLU A 1 97 ? 14.812 -8.883 -8.672 1 96.56 97 GLU A O 1
ATOM 790 N N . VAL A 1 98 ? 13.969 -10.883 -8.062 1 97.44 98 VAL A N 1
ATOM 791 C CA . VAL A 1 98 ? 12.617 -10.438 -8.398 1 97.44 98 VAL A CA 1
ATOM 792 C C . VAL A 1 98 ? 11.648 -10.859 -7.297 1 97.44 98 VAL A C 1
ATOM 794 O O . VAL A 1 98 ? 11.953 -11.75 -6.5 1 97.44 98 VAL A O 1
ATOM 797 N N . LEU A 1 99 ? 10.57 -10.109 -7.133 1 97.38 99 LEU A N 1
ATOM 798 C CA . LEU A 1 99 ? 9.375 -10.578 -6.441 1 97.38 99 LEU A CA 1
ATOM 799 C C . LEU A 1 99 ? 8.383 -11.203 -7.426 1 97.38 99 LEU A C 1
ATOM 801 O O . LEU A 1 99 ? 7.883 -10.516 -8.32 1 97.38 99 LEU A O 1
ATOM 805 N N . TYR A 1 100 ? 8.188 -12.484 -7.293 1 98.19 100 TYR A N 1
ATOM 806 C CA . TYR A 1 100 ? 7.285 -13.18 -8.211 1 98.19 100 TYR A CA 1
ATOM 807 C C . TYR A 1 100 ? 5.922 -13.406 -7.566 1 98.19 100 TYR A C 1
ATOM 809 O O . TYR A 1 100 ? 5.812 -14.109 -6.559 1 98.19 100 TYR A O 1
ATOM 817 N N . CYS A 1 101 ? 4.906 -12.781 -8.141 1 98.31 101 CYS A N 1
ATOM 818 C CA . CYS A 1 101 ? 3.535 -12.953 -7.676 1 98.31 101 CYS A CA 1
ATOM 819 C C . CYS A 1 101 ? 2.896 -14.188 -8.305 1 98.31 101 CYS A C 1
ATOM 821 O O . CYS A 1 101 ? 2.562 -14.188 -9.484 1 98.31 101 CYS A O 1
ATOM 823 N N . TYR A 1 102 ? 2.617 -15.203 -7.527 1 97.94 102 TYR A N 1
ATOM 824 C CA . TYR A 1 102 ? 2.064 -16.453 -8.016 1 97.94 102 TYR A CA 1
ATOM 825 C C . TYR A 1 102 ? 0.546 -16.391 -8.117 1 97.94 102 TYR A C 1
ATOM 827 O O . TYR A 1 102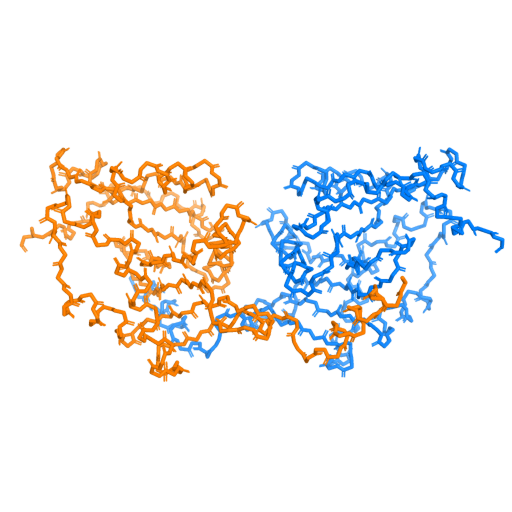 ? -0.059 -17.031 -8.977 1 97.94 102 TYR A O 1
ATOM 835 N N . GLU A 1 103 ? -0.032 -15.703 -7.141 1 97.94 103 GLU A N 1
ATOM 836 C CA . GLU A 1 103 ? -1.487 -15.609 -7.086 1 97.94 103 GLU A CA 1
ATOM 837 C C . GLU A 1 103 ? -1.932 -14.234 -6.605 1 97.94 103 GLU A C 1
ATOM 839 O O . GLU A 1 103 ? -1.29 -13.633 -5.738 1 97.94 103 GLU A O 1
ATOM 844 N N . VAL A 1 104 ? -2.975 -13.766 -7.137 1 97.56 104 VAL A N 1
ATOM 845 C CA . VAL A 1 104 ? -3.809 -12.711 -6.574 1 97.56 104 VAL A CA 1
ATOM 846 C C . VAL A 1 104 ? -5.281 -13.086 -6.707 1 97.56 104 VAL A C 1
ATOM 848 O O . VAL A 1 104 ? -5.812 -13.156 -7.816 1 97.56 104 VAL A O 1
ATOM 851 N N . GLN A 1 105 ? -5.879 -13.414 -5.566 1 98.25 105 GLN A N 1
ATOM 852 C CA . GLN A 1 105 ? -7.242 -13.938 -5.582 1 98.25 105 GLN A CA 1
ATOM 853 C C . GLN A 1 105 ? -8.148 -13.141 -4.641 1 98.25 105 GLN A C 1
ATOM 855 O O . GLN A 1 105 ? -7.75 -12.812 -3.523 1 98.25 105 GLN A O 1
ATOM 860 N N . LEU A 1 106 ? -9.312 -12.82 -5.16 1 96 106 LEU A N 1
ATOM 861 C CA . LEU A 1 106 ? -10.312 -12.086 -4.395 1 96 106 LEU A CA 1
ATOM 862 C C . LEU A 1 106 ? -11.641 -12.836 -4.379 1 96 106 LEU A C 1
ATOM 864 O O . LEU A 1 106 ? -12.047 -13.406 -5.395 1 96 106 LEU A O 1
ATOM 868 N N . GLU A 1 107 ? -12.266 -12.805 -3.24 1 95.69 107 GLU A N 1
ATOM 869 C CA . GLU A 1 107 ? -13.664 -13.234 -3.246 1 95.69 107 GLU A CA 1
ATOM 870 C C . GLU A 1 107 ? -14.5 -12.367 -4.18 1 95.69 107 GLU A C 1
ATOM 872 O O . GLU A 1 107 ? -14.211 -11.18 -4.363 1 95.69 107 GLU A O 1
ATOM 877 N N . SER A 1 108 ? -15.555 -12.961 -4.719 1 94.75 108 SER A N 1
ATOM 878 C CA . SER A 1 108 ? -16.375 -12.281 -5.719 1 94.75 108 SER A CA 1
ATOM 879 C C . SER A 1 108 ? -16.969 -11 -5.164 1 94.75 108 SER A C 1
ATOM 881 O O . SER A 1 108 ? -17.078 -9.992 -5.879 1 94.75 108 SER A O 1
ATOM 883 N N . ARG A 1 109 ? -17.281 -10.922 -3.963 1 87.25 109 ARG A N 1
ATOM 884 C CA . ARG A 1 109 ? -18.031 -9.82 -3.371 1 87.25 109 ARG A CA 1
ATOM 885 C C . ARG A 1 109 ? -17.141 -8.586 -3.213 1 87.25 109 ARG A C 1
ATOM 887 O O . ARG A 1 109 ? -17.641 -7.48 -2.977 1 87.25 109 ARG A O 1
ATOM 894 N N . VAL A 1 110 ? -15.828 -8.797 -3.34 1 84.88 110 VAL A N 1
ATOM 895 C CA . VAL A 1 110 ? -14.953 -7.66 -3.102 1 84.88 110 VAL A CA 1
ATOM 896 C C . VAL A 1 110 ? -14.188 -7.316 -4.383 1 84.88 110 VAL A C 1
ATOM 898 O O . VAL A 1 110 ? -13.188 -6.594 -4.344 1 84.88 110 VAL A O 1
ATOM 901 N N . ARG A 1 111 ? -14.664 -7.863 -5.488 1 87.06 111 ARG A N 1
ATOM 902 C CA . ARG A 1 111 ? -14.008 -7.594 -6.758 1 87.06 111 ARG A CA 1
ATOM 903 C C . ARG A 1 111 ? -14.445 -6.25 -7.328 1 87.06 111 ARG A C 1
ATOM 905 O O . ARG A 1 111 ? -15.469 -5.699 -6.914 1 87.06 111 ARG A O 1
ATOM 912 N N . ARG A 1 112 ? -13.555 -5.688 -8.156 1 80.19 112 ARG A N 1
ATOM 913 C CA . ARG A 1 112 ? -13.82 -4.449 -8.883 1 80.19 112 ARG A CA 1
ATOM 914 C C . ARG A 1 112 ? -14.008 -3.281 -7.926 1 80.19 112 ARG A C 1
ATOM 916 O O . ARG A 1 112 ? -14.828 -2.393 -8.18 1 80.19 112 ARG A O 1
ATOM 923 N N . ARG A 1 113 ? -13.359 -3.385 -6.805 1 72.19 113 ARG A N 1
ATOM 924 C CA . ARG A 1 113 ? -13.406 -2.312 -5.816 1 72.19 113 ARG A CA 1
ATOM 925 C C . ARG A 1 113 ? -12.016 -1.764 -5.535 1 72.19 113 ARG A C 1
ATOM 927 O O . ARG A 1 113 ? -11.812 -1.023 -4.57 1 72.19 113 ARG A O 1
ATOM 934 N N . GLY A 1 114 ? -11.094 -2.178 -6.32 1 75.81 114 GLY A N 1
ATOM 935 C CA . GLY A 1 114 ? -9.75 -1.639 -6.211 1 75.81 114 GLY A CA 1
ATOM 936 C C . GLY A 1 114 ? -8.852 -2.453 -5.297 1 75.81 114 GLY A C 1
ATOM 937 O O . GLY A 1 114 ? -7.672 -2.141 -5.141 1 75.81 114 GLY A O 1
ATOM 938 N N . LEU A 1 115 ? -9.359 -3.482 -4.688 1 80.38 115 LEU A N 1
ATOM 939 C CA . LEU A 1 115 ? -8.602 -4.273 -3.729 1 80.38 115 LEU A CA 1
ATOM 940 C C . LEU A 1 115 ? -7.445 -4.996 -4.414 1 80.38 115 LEU A C 1
ATOM 942 O O . LEU A 1 115 ? -6.34 -5.07 -3.867 1 80.38 115 LEU A O 1
ATOM 946 N N . GLY A 1 116 ? -7.691 -5.543 -5.621 1 87.56 116 GLY A N 1
ATOM 947 C CA . GLY A 1 116 ? -6.617 -6.172 -6.375 1 87.56 116 GLY A CA 1
ATOM 948 C C . GLY A 1 116 ? -5.469 -5.227 -6.672 1 87.56 116 GLY A C 1
ATOM 949 O O . GLY A 1 116 ? -4.301 -5.574 -6.473 1 87.56 116 GLY A O 1
ATOM 950 N N . LYS A 1 117 ? -5.836 -4.113 -7.156 1 82 117 LYS A N 1
ATOM 951 C CA . LYS A 1 117 ? -4.836 -3.086 -7.43 1 82 117 LYS A CA 1
ATOM 952 C C . LYS A 1 117 ? -4.047 -2.736 -6.168 1 82 117 LYS A C 1
ATOM 954 O O . LYS A 1 117 ? -2.822 -2.613 -6.211 1 82 117 LYS A O 1
ATOM 959 N N . PHE A 1 118 ? -4.785 -2.676 -5.125 1 76 118 PHE A N 1
ATOM 960 C CA . PHE A 1 118 ? -4.172 -2.352 -3.846 1 76 118 PHE A CA 1
ATOM 961 C C . PHE A 1 118 ? -3.15 -3.412 -3.449 1 76 118 PHE A C 1
ATOM 963 O O . PHE A 1 118 ? -2.027 -3.088 -3.061 1 76 118 PHE A O 1
ATOM 970 N N . LEU A 1 119 ? -3.486 -4.609 -3.492 1 86.31 119 LEU A N 1
ATOM 971 C CA . LEU A 1 119 ? -2.598 -5.703 -3.125 1 86.31 119 LEU A CA 1
ATOM 972 C C . LEU A 1 119 ? -1.325 -5.676 -3.967 1 86.31 119 LEU A C 1
ATOM 974 O O . LEU A 1 119 ? -0.22 -5.797 -3.434 1 86.31 119 LEU A O 1
ATOM 978 N N . LEU A 1 120 ? -1.467 -5.445 -5.207 1 89.44 120 LEU A N 1
ATOM 979 C CA . LEU A 1 120 ? -0.311 -5.449 -6.098 1 89.44 120 LEU A CA 1
ATOM 980 C C . LEU A 1 120 ? 0.559 -4.219 -5.867 1 89.44 120 LEU A C 1
ATOM 982 O O . LEU A 1 120 ? 1.779 -4.273 -6.035 1 89.44 120 LEU A O 1
ATOM 986 N N . GLN A 1 121 ? -0.028 -3.193 -5.531 1 79.31 121 GLN A N 1
ATOM 987 C CA . GLN A 1 121 ? 0.745 -2.006 -5.18 1 79.31 121 GLN A CA 1
ATOM 988 C C . GLN A 1 121 ? 1.583 -2.244 -3.93 1 79.31 121 GLN A C 1
ATOM 990 O O . GLN A 1 121 ? 2.709 -1.753 -3.826 1 79.31 121 GLN A O 1
ATOM 995 N N . ILE A 1 122 ? 0.968 -2.883 -2.955 1 81.69 122 ILE A N 1
ATOM 996 C CA . ILE A 1 122 ? 1.745 -3.244 -1.775 1 81.69 122 ILE A CA 1
ATOM 997 C C . ILE A 1 122 ? 2.922 -4.125 -2.182 1 81.69 122 ILE A C 1
ATOM 999 O O . ILE A 1 122 ? 4.039 -3.949 -1.688 1 81.69 122 ILE A O 1
ATOM 1003 N N . LEU A 1 123 ? 2.713 -5.059 -3.094 1 90.44 123 LEU A N 1
ATOM 1004 C CA . LEU A 1 123 ? 3.807 -5.91 -3.553 1 90.44 123 LEU A CA 1
ATOM 1005 C C . LEU A 1 123 ? 4.91 -5.078 -4.199 1 90.44 123 LEU A C 1
ATOM 1007 O O . LEU A 1 123 ? 6.094 -5.363 -4.023 1 90.44 123 LEU A O 1
ATOM 1011 N N . GLN A 1 124 ? 4.527 -4.137 -4.984 1 84.88 124 GLN A N 1
ATOM 1012 C CA . GLN A 1 124 ? 5.508 -3.232 -5.582 1 84.88 124 GLN A CA 1
ATOM 1013 C C . GLN A 1 124 ? 6.34 -2.543 -4.504 1 84.88 124 GLN A C 1
ATOM 1015 O O . GLN A 1 124 ? 7.559 -2.402 -4.652 1 84.88 124 GLN A O 1
ATOM 1020 N N . LEU A 1 125 ? 5.695 -2.166 -3.523 1 76.81 125 LEU A N 1
ATOM 1021 C CA . LEU A 1 125 ? 6.375 -1.518 -2.406 1 76.81 125 LEU A CA 1
ATOM 1022 C C . LEU A 1 125 ? 7.344 -2.48 -1.728 1 76.81 125 LEU A C 1
ATOM 1024 O O . LEU A 1 125 ? 8.484 -2.115 -1.435 1 76.81 125 LEU A O 1
ATOM 1028 N N . VAL A 1 126 ? 6.867 -3.646 -1.447 1 85.94 126 VAL A N 1
ATOM 1029 C CA . VAL A 1 126 ? 7.699 -4.668 -0.822 1 85.94 126 VAL A CA 1
ATOM 1030 C C . VAL A 1 126 ? 8.914 -4.953 -1.699 1 85.94 126 VAL A C 1
ATOM 1032 O O . VAL A 1 126 ? 10.039 -5.051 -1.2 1 85.94 126 VAL A O 1
ATOM 1035 N N . ALA A 1 127 ? 8.68 -5.051 -2.98 1 90.19 127 ALA A N 1
ATOM 1036 C CA . ALA A 1 127 ? 9.773 -5.301 -3.91 1 90.19 127 ALA A CA 1
ATOM 1037 C C . ALA A 1 127 ? 10.805 -4.176 -3.855 1 90.19 127 ALA A C 1
ATOM 1039 O O . ALA A 1 127 ? 12.016 -4.434 -3.852 1 90.19 127 ALA A O 1
ATOM 1040 N N . ASN A 1 128 ? 10.328 -3.021 -3.832 1 82.44 128 ASN A N 1
ATOM 1041 C CA . ASN A 1 128 ? 11.219 -1.87 -3.758 1 82.44 128 ASN A CA 1
ATOM 1042 C C . ASN A 1 128 ? 12.016 -1.864 -2.457 1 82.44 128 ASN A C 1
ATOM 1044 O O . ASN A 1 128 ? 13.234 -1.677 -2.473 1 82.44 128 ASN A O 1
ATOM 1048 N N . SER A 1 129 ? 11.305 -2.088 -1.358 1 79.38 129 SER A N 1
ATOM 1049 C CA . SER A 1 129 ? 11.93 -2.004 -0.044 1 79.38 129 SER A CA 1
ATOM 1050 C C . SER A 1 129 ? 12.945 -3.123 0.154 1 79.38 129 SER A C 1
ATOM 1052 O O . SER A 1 129 ? 13.898 -2.979 0.929 1 79.38 129 SER A O 1
ATOM 1054 N N . THR A 1 130 ? 12.742 -4.215 -0.511 1 87.62 130 THR A N 1
ATOM 1055 C CA . THR A 1 130 ? 13.664 -5.344 -0.405 1 87.62 130 THR A CA 1
ATOM 1056 C C . THR A 1 130 ? 14.664 -5.332 -1.553 1 87.62 130 THR A C 1
ATOM 1058 O O . THR A 1 130 ? 15.375 -6.312 -1.771 1 87.62 130 THR A O 1
ATOM 1061 N N . GLN A 1 131 ? 14.625 -4.367 -2.373 1 86.94 131 GLN A N 1
ATOM 1062 C CA . GLN A 1 131 ? 15.586 -4.059 -3.43 1 86.94 131 GLN A CA 1
ATOM 1063 C C . GLN A 1 131 ? 15.516 -5.086 -4.555 1 86.94 131 GLN A C 1
ATOM 1065 O O . GLN A 1 131 ? 16.547 -5.465 -5.121 1 86.94 131 GLN A O 1
ATOM 1070 N N . MET A 1 132 ? 14.383 -5.629 -4.754 1 93.75 132 MET A N 1
ATOM 1071 C CA . MET A 1 132 ? 14.141 -6.43 -5.953 1 93.75 132 MET A CA 1
ATOM 1072 C C . MET A 1 132 ? 14.078 -5.543 -7.191 1 93.75 132 MET A C 1
ATOM 1074 O O . MET A 1 132 ? 13.648 -4.387 -7.109 1 93.75 132 MET A O 1
ATOM 1078 N N . LYS A 1 133 ? 14.414 -6.039 -8.305 1 94.62 133 LYS A N 1
ATOM 1079 C CA . LYS A 1 133 ? 14.492 -5.234 -9.523 1 94.62 133 LYS A CA 1
ATOM 1080 C C . LYS A 1 133 ? 13.117 -5.082 -10.164 1 94.62 133 LYS A C 1
ATOM 1082 O O . LYS A 1 133 ? 12.875 -4.113 -10.891 1 94.62 133 LYS A O 1
ATOM 1087 N N . LYS A 1 134 ? 12.273 -6.047 -9.93 1 95.69 134 LYS A N 1
ATOM 1088 C CA . LYS A 1 134 ? 10.953 -5.98 -10.539 1 95.69 134 LYS A CA 1
ATOM 1089 C C . LYS A 1 134 ? 9.984 -6.945 -9.859 1 95.69 134 LYS A C 1
ATOM 1091 O O . LYS A 1 134 ? 10.414 -7.867 -9.156 1 95.69 134 LYS A O 1
ATOM 1096 N N . VAL A 1 135 ? 8.727 -6.672 -10.055 1 96.19 135 VAL A N 1
ATOM 1097 C CA . VAL A 1 135 ? 7.645 -7.602 -9.742 1 96.19 135 VAL A CA 1
ATOM 1098 C C . VAL A 1 135 ? 7.203 -8.336 -11.008 1 96.19 135 VAL A C 1
ATOM 1100 O O . VAL A 1 135 ? 7.027 -7.715 -12.062 1 96.19 135 VAL A O 1
ATOM 1103 N N . MET A 1 136 ? 7.09 -9.688 -10.891 1 97.88 136 MET A N 1
ATOM 1104 C CA . MET A 1 136 ? 6.727 -10.508 -12.039 1 97.88 136 MET A CA 1
ATOM 1105 C C . MET A 1 136 ? 5.473 -11.328 -11.75 1 97.88 136 MET A C 1
ATOM 1107 O O . MET A 1 136 ? 5.168 -11.609 -10.594 1 97.88 136 MET A O 1
ATOM 1111 N N . LEU A 1 137 ? 4.758 -11.625 -12.766 1 97.94 137 LEU A N 1
ATOM 1112 C CA . LEU A 1 137 ? 3.639 -12.547 -12.656 1 97.94 137 LEU A CA 1
ATOM 1113 C C . LEU A 1 137 ? 3.369 -13.242 -13.984 1 97.94 137 LEU A C 1
ATOM 1115 O O . LEU A 1 137 ? 3.908 -12.844 -15.016 1 97.94 137 LEU A O 1
ATOM 1119 N N . THR A 1 138 ? 2.648 -14.359 -13.938 1 97.12 138 THR A N 1
ATOM 1120 C CA . THR A 1 138 ? 2.182 -15.078 -15.117 1 97.12 138 THR A CA 1
ATOM 1121 C C . THR A 1 138 ? 0.666 -14.977 -15.25 1 97.12 138 THR A C 1
ATOM 1123 O O . THR A 1 138 ? -0.06 -15.125 -14.266 1 97.12 138 THR A O 1
ATOM 1126 N N . VAL A 1 139 ? 0.219 -14.641 -16.5 1 97.56 139 VAL A N 1
ATOM 1127 C CA . VAL A 1 139 ? -1.215 -14.508 -16.734 1 97.56 139 VAL A CA 1
ATOM 1128 C C . VAL A 1 139 ? -1.607 -15.281 -17.984 1 97.56 139 VAL A C 1
ATOM 1130 O O . VAL A 1 139 ? -0.877 -15.273 -18.984 1 97.56 139 VAL A O 1
ATOM 1133 N N . PHE A 1 140 ? -2.691 -16 -17.891 1 96.69 140 PHE A N 1
ATOM 1134 C CA . PHE A 1 140 ? -3.205 -16.672 -19.078 1 96.69 140 PHE A CA 1
ATOM 1135 C C . PHE A 1 140 ? -3.689 -15.664 -20.109 1 96.69 140 PHE A C 1
ATOM 1137 O O . PHE A 1 140 ? -4.414 -14.727 -19.781 1 96.69 140 PHE A O 1
ATOM 1144 N N . LYS A 1 141 ? -3.354 -15.906 -21.344 1 94.69 141 LYS A N 1
ATOM 1145 C CA . LYS A 1 141 ? -3.764 -15.031 -22.438 1 94.69 141 LYS A CA 1
ATOM 1146 C C . LYS A 1 141 ? -5.285 -14.969 -22.547 1 94.69 141 LYS A C 1
ATOM 1148 O O . LYS A 1 141 ? -5.844 -13.93 -22.906 1 94.69 141 LYS A O 1
ATOM 1153 N N . HIS A 1 142 ? -5.918 -16.047 -22.25 1 96.12 142 HIS A N 1
ATOM 1154 C CA . HIS A 1 142 ? -7.371 -16.109 -22.391 1 96.12 142 HIS A CA 1
ATOM 1155 C C . HIS A 1 142 ? -8.062 -15.547 -21.156 1 96.12 142 HIS A C 1
ATOM 1157 O O . HIS A 1 142 ? -9.289 -15.461 -21.109 1 96.12 142 HIS A O 1
ATOM 1163 N N . ASN A 1 143 ? -7.383 -15.242 -20.141 1 96.44 143 ASN A N 1
ATOM 1164 C CA . ASN A 1 143 ? -7.922 -14.477 -19.016 1 96.44 143 ASN A CA 1
ATOM 1165 C C . ASN A 1 143 ? -7.891 -12.977 -19.297 1 96.44 143 ASN A C 1
ATOM 1167 O O . ASN A 1 143 ? -7.145 -12.234 -18.672 1 96.44 143 ASN A O 1
ATOM 1171 N N . HIS A 1 144 ? -8.766 -12.547 -20.109 1 95.5 144 HIS A N 1
ATOM 1172 C CA . HIS A 1 144 ? -8.742 -11.195 -20.656 1 95.5 144 HIS A CA 1
ATOM 1173 C C . HIS A 1 144 ? -8.922 -10.156 -19.562 1 95.5 144 HIS A C 1
ATOM 1175 O O . HIS A 1 144 ? -8.281 -9.102 -19.594 1 95.5 144 HIS A O 1
ATOM 1181 N N . GLY A 1 145 ? -9.773 -10.477 -18.641 1 94.88 145 GLY A N 1
ATOM 1182 C CA . GLY A 1 145 ? -9.984 -9.547 -17.547 1 94.88 145 GLY A CA 1
ATOM 1183 C C . GLY A 1 145 ? -8.727 -9.266 -16.75 1 94.88 145 GLY A C 1
ATOM 1184 O O . GLY A 1 145 ? -8.375 -8.102 -16.531 1 94.88 145 GLY A O 1
ATOM 1185 N N . ALA A 1 146 ? -8.07 -10.32 -16.391 1 95.56 146 ALA A N 1
ATOM 1186 C CA . ALA A 1 146 ? -6.836 -10.172 -15.609 1 95.56 146 ALA A CA 1
ATOM 1187 C C . ALA A 1 146 ? -5.742 -9.516 -16.438 1 95.56 146 ALA A C 1
ATOM 1189 O O . ALA A 1 146 ? -5.02 -8.641 -15.953 1 95.56 146 ALA A O 1
ATOM 1190 N N . TYR A 1 147 ? -5.629 -9.922 -17.688 1 95.81 147 TYR A N 1
ATOM 1191 C CA . TYR A 1 147 ? -4.609 -9.375 -18.578 1 95.81 147 TYR A CA 1
ATOM 1192 C C . TYR A 1 147 ? -4.754 -7.859 -18.703 1 95.81 147 TYR A C 1
ATOM 1194 O O . TYR A 1 147 ? -3.777 -7.121 -18.547 1 95.81 147 TYR A O 1
ATOM 1202 N N . GLN A 1 148 ? -5.871 -7.383 -18.922 1 94.81 148 GLN A N 1
ATOM 1203 C CA . GLN A 1 148 ? -6.145 -5.957 -19.047 1 94.81 148 GLN A CA 1
ATOM 1204 C C . GLN A 1 148 ? -5.895 -5.23 -17.734 1 94.81 148 GLN A C 1
ATOM 1206 O O . GLN A 1 148 ? -5.352 -4.125 -17.719 1 94.81 148 GLN A O 1
ATOM 1211 N N . PHE A 1 149 ? -6.336 -5.863 -16.75 1 93.44 149 PHE A N 1
ATOM 1212 C CA . PHE A 1 149 ? -6.141 -5.309 -15.414 1 93.44 149 PHE A CA 1
ATOM 1213 C C . PHE A 1 149 ? -4.664 -5.059 -15.141 1 93.44 149 PHE A C 1
ATOM 1215 O O . PHE A 1 149 ? -4.277 -3.953 -14.758 1 93.44 149 PHE A O 1
ATOM 1222 N N . PHE A 1 150 ? -3.822 -6.027 -15.367 1 95.75 150 PHE A N 1
ATOM 1223 C CA . PHE A 1 150 ? -2.398 -5.91 -15.078 1 95.75 150 PHE A CA 1
ATOM 1224 C C . PHE A 1 150 ? -1.74 -4.898 -16.016 1 95.75 150 PHE A C 1
ATOM 1226 O O . PHE A 1 150 ? -0.937 -4.074 -15.57 1 95.75 150 PHE A O 1
ATOM 1233 N N . ARG A 1 151 ? -2.15 -4.902 -17.219 1 94.12 151 ARG A N 1
ATOM 1234 C CA . ARG A 1 151 ? -1.502 -4.074 -18.234 1 94.12 151 ARG A CA 1
ATOM 1235 C C . ARG A 1 151 ? -1.945 -2.619 -18.125 1 94.12 151 ARG A C 1
ATOM 1237 O O . ARG A 1 151 ? -1.118 -1.707 -18.172 1 94.12 151 ARG A O 1
ATOM 1244 N N . GLU A 1 152 ? -3.156 -2.398 -18 1 89.69 152 GLU A N 1
ATOM 1245 C CA . GLU A 1 152 ? -3.705 -1.049 -18.094 1 89.69 152 GLU A CA 1
ATOM 1246 C C . GLU A 1 152 ? -3.812 -0.391 -16.719 1 89.69 152 GLU A C 1
ATOM 1248 O O . GLU A 1 152 ? -3.41 0.761 -16.547 1 89.69 152 GLU A O 1
ATOM 1253 N N . ALA A 1 153 ? -4.336 -1.129 -15.789 1 79.5 153 ALA A N 1
ATOM 1254 C CA . ALA A 1 153 ? -4.574 -0.527 -14.477 1 79.5 153 ALA A CA 1
ATOM 1255 C C . ALA A 1 153 ? -3.291 -0.478 -13.656 1 79.5 153 ALA A C 1
ATOM 1257 O O . ALA A 1 153 ? -3.096 0.436 -12.852 1 79.5 153 ALA A O 1
ATOM 1258 N N . LEU A 1 154 ? -2.381 -1.457 -13.867 1 85.88 154 LEU A N 1
ATOM 1259 C CA . LEU A 1 154 ? -1.21 -1.556 -13 1 85.88 154 LEU A CA 1
ATOM 1260 C C . LEU A 1 154 ? 0.069 -1.283 -13.781 1 85.88 154 LEU A C 1
ATOM 1262 O O . LEU A 1 154 ? 1.157 -1.226 -13.203 1 85.88 154 LEU A O 1
ATOM 1266 N N . GLN A 1 155 ? -0.014 -1.157 -15.078 1 88.75 155 GLN A N 1
ATOM 1267 C CA . GLN A 1 155 ? 1.075 -0.743 -15.953 1 88.75 155 GLN A CA 1
ATOM 1268 C C . GLN A 1 155 ? 2.193 -1.78 -15.969 1 88.75 155 GLN A C 1
ATOM 1270 O O . GLN A 1 155 ? 3.375 -1.427 -16.016 1 88.75 155 GLN A O 1
ATOM 1275 N N . PHE A 1 156 ? 1.802 -3.023 -15.812 1 95.69 156 PHE A N 1
ATOM 1276 C CA . PHE A 1 156 ? 2.76 -4.086 -16.094 1 95.69 156 PHE A CA 1
ATOM 1277 C C . PHE A 1 156 ? 3.055 -4.168 -17.594 1 95.69 156 PHE A C 1
ATOM 1279 O O . PHE A 1 156 ? 2.201 -3.838 -18.422 1 95.69 156 PHE A O 1
ATOM 1286 N N . GLU A 1 157 ? 4.242 -4.641 -17.875 1 96.62 157 GLU A N 1
ATOM 1287 C CA . GLU A 1 157 ? 4.648 -4.848 -19.266 1 96.62 157 GLU A CA 1
ATOM 1288 C C . GLU A 1 157 ? 4.992 -6.312 -19.531 1 96.62 157 GLU A C 1
ATOM 1290 O O . GLU A 1 157 ? 5.301 -7.059 -18.594 1 96.62 157 GLU A O 1
ATOM 1295 N N . VAL A 1 158 ? 4.902 -6.68 -20.828 1 95.69 158 VAL A N 1
ATOM 1296 C CA . VAL A 1 158 ? 5.348 -8.023 -21.172 1 95.69 158 VAL A CA 1
ATOM 1297 C C . VAL A 1 158 ? 6.848 -8.156 -20.922 1 95.69 158 VAL A C 1
ATOM 1299 O O . VAL A 1 158 ? 7.645 -7.379 -21.453 1 95.69 158 VAL A O 1
ATOM 1302 N N . ASP A 1 159 ? 7.145 -9.039 -20.062 1 94.62 159 ASP A N 1
ATOM 1303 C CA . ASP A 1 159 ? 8.539 -9.234 -19.672 1 94.62 159 ASP A CA 1
ATOM 1304 C C . ASP A 1 159 ? 9.328 -9.914 -20.797 1 94.62 159 ASP A C 1
ATOM 1306 O O . ASP A 1 159 ? 8.773 -10.68 -21.578 1 94.62 159 ASP A O 1
ATOM 1310 N N . ALA A 1 160 ? 10.664 -9.758 -20.812 1 90.81 160 ALA A N 1
ATOM 1311 C CA . ALA A 1 160 ? 11.547 -10.367 -21.797 1 90.81 160 ALA A CA 1
ATOM 1312 C C . ALA A 1 160 ? 11.5 -11.891 -21.703 1 90.81 160 ALA A C 1
ATOM 1314 O O . ALA A 1 160 ? 11.688 -12.594 -22.703 1 90.81 160 ALA A O 1
ATOM 1315 N N . ALA A 1 161 ? 11.227 -12.359 -20.531 1 90 161 ALA A N 1
ATOM 1316 C CA . ALA A 1 161 ? 11.203 -13.805 -20.297 1 90 161 ALA A CA 1
ATOM 1317 C C . ALA A 1 161 ? 9.906 -14.422 -20.797 1 90 161 ALA A C 1
ATOM 1319 O O . ALA A 1 161 ? 9.758 -15.648 -20.812 1 90 161 ALA A O 1
ATOM 1320 N N . SER A 1 162 ? 8.984 -13.578 -21.172 1 93.69 162 SER A N 1
ATOM 1321 C CA . SER A 1 162 ? 7.711 -14.102 -21.656 1 93.69 162 SER A CA 1
ATOM 1322 C C . SER A 1 162 ? 7.906 -14.914 -22.938 1 93.69 162 SER A C 1
ATOM 1324 O O . SER A 1 162 ? 8.688 -14.531 -23.797 1 93.69 162 SER A O 1
ATOM 1326 N N . PRO A 1 163 ? 7.148 -15.953 -23.062 1 89.75 163 PRO A N 1
ATOM 1327 C CA . PRO A 1 163 ? 7.289 -16.797 -24.266 1 89.75 163 PRO A CA 1
ATOM 1328 C C . PRO A 1 163 ? 7.105 -16 -25.562 1 89.75 163 PRO A C 1
ATOM 1330 O O . PRO A 1 163 ? 7.789 -16.266 -26.547 1 89.75 163 PRO A O 1
ATOM 1333 N N . SER A 1 164 ? 6.227 -15.078 -25.594 1 87.62 164 SER A N 1
ATOM 1334 C CA . SER A 1 164 ? 5.957 -14.312 -26.797 1 87.62 164 SER A CA 1
ATOM 1335 C C . SER A 1 164 ? 7.152 -13.453 -27.188 1 87.62 164 SER A C 1
ATOM 1337 O O . SER A 1 164 ? 7.27 -13.023 -28.344 1 87.62 164 SER A O 1
ATOM 1339 N N . VAL A 1 165 ? 8.016 -13.195 -26.25 1 86.56 165 VAL A N 1
ATOM 1340 C CA . VAL A 1 165 ? 9.172 -12.344 -26.5 1 86.56 165 VAL A CA 1
ATOM 1341 C C . VAL A 1 165 ? 10.422 -13.203 -26.656 1 86.56 165 VAL A C 1
ATOM 1343 O O . VAL A 1 165 ? 11.172 -13.047 -27.625 1 86.56 165 VAL A O 1
ATOM 1346 N N . SER A 1 166 ? 10.57 -14.078 -25.734 1 80.5 166 SER A N 1
ATOM 1347 C CA . SER A 1 166 ? 11.781 -14.891 -25.688 1 80.5 166 SER A CA 1
ATOM 1348 C C . SER A 1 166 ? 11.758 -15.977 -26.766 1 80.5 166 SER A C 1
ATOM 1350 O O . SER A 1 166 ? 12.805 -16.484 -27.156 1 80.5 166 SER A O 1
ATOM 1352 N N . GLY A 1 167 ? 10.648 -16.344 -27.219 1 72.62 167 GLY A N 1
ATOM 1353 C CA . GLY A 1 167 ? 10.516 -17.422 -28.203 1 72.62 167 GLY A CA 1
ATOM 1354 C C . GLY A 1 167 ? 10.82 -18.781 -27.625 1 72.62 167 GLY A C 1
ATOM 1355 O O . GLY A 1 167 ? 10.984 -19.75 -28.375 1 72.62 167 GLY A O 1
ATOM 1356 N N . CYS A 1 168 ? 10.992 -18.859 -26.375 1 64.56 168 CYS A N 1
ATOM 1357 C CA . CYS A 1 168 ? 11.461 -20.078 -25.734 1 64.56 168 CYS A CA 1
ATOM 1358 C C . CYS A 1 168 ? 10.43 -21.203 -25.875 1 64.56 168 CYS A C 1
ATOM 1360 O O . CYS A 1 168 ? 10.789 -22.375 -25.891 1 64.56 168 CYS A O 1
ATOM 1362 N N . CYS A 1 169 ? 9.188 -20.859 -25.797 1 64.81 169 CYS A N 1
ATOM 1363 C CA . CYS A 1 169 ? 8.18 -21.906 -25.781 1 64.81 169 CYS A CA 1
ATOM 1364 C C . CYS A 1 169 ? 7.32 -21.859 -27.031 1 64.81 169 CYS A C 1
ATOM 1366 O O . CYS A 1 169 ? 6.219 -22.406 -27.062 1 64.81 169 CYS A O 1
ATOM 1368 N N . GLY A 1 170 ? 7.891 -21.359 -27.984 1 61 170 GLY A N 1
ATOM 1369 C CA . GLY A 1 170 ? 7.125 -21.297 -29.219 1 61 170 GLY A CA 1
ATOM 1370 C C . GLY A 1 170 ? 5.965 -20.312 -29.141 1 61 170 GLY A C 1
ATOM 1371 O O . GLY A 1 170 ? 5.613 -19.844 -28.062 1 61 170 GLY A O 1
ATOM 1372 N N . ASP A 1 171 ? 5.418 -19.844 -30.25 1 64.38 171 ASP A N 1
ATOM 1373 C CA . ASP A 1 171 ? 4.359 -18.859 -30.438 1 64.38 171 ASP A CA 1
ATOM 1374 C C . ASP A 1 171 ? 3.035 -19.344 -29.859 1 64.38 171 ASP A C 1
ATOM 1376 O O . ASP A 1 171 ? 2.084 -18.578 -29.719 1 64.38 171 ASP A O 1
ATOM 1380 N N . ASP A 1 172 ? 3.051 -20.5 -29.297 1 77.69 172 ASP A N 1
ATOM 1381 C CA . ASP A 1 172 ? 1.745 -21.094 -29.016 1 77.69 172 ASP A CA 1
ATOM 1382 C C . ASP A 1 172 ? 1.487 -21.172 -27.516 1 77.69 172 ASP A C 1
ATOM 1384 O O . ASP A 1 172 ? 0.545 -21.844 -27.062 1 77.69 172 ASP A O 1
ATOM 1388 N N . SER A 1 173 ? 2.199 -20.391 -26.812 1 87.38 173 SER A N 1
ATOM 1389 C CA . SER A 1 173 ? 1.967 -20.5 -25.375 1 87.38 173 SER A CA 1
ATOM 1390 C C . SER A 1 173 ? 0.676 -19.781 -24.969 1 87.38 173 SER A C 1
ATOM 1392 O O . SER A 1 173 ? 0.282 -18.797 -25.594 1 87.38 173 SER A O 1
ATOM 1394 N N . SER A 1 174 ? 0.035 -20.328 -24 1 92.44 174 SER A N 1
ATOM 1395 C CA . SER A 1 174 ? -1.263 -19.812 -23.562 1 92.44 174 SER A CA 1
ATOM 1396 C C . SER A 1 174 ? -1.105 -18.75 -22.484 1 92.44 174 SER A C 1
ATOM 1398 O O . SER A 1 174 ? -2.096 -18.297 -21.906 1 92.44 174 SER A O 1
ATOM 1400 N N . TYR A 1 175 ? 0.122 -18.406 -22.188 1 95 175 TYR A N 1
ATOM 1401 C CA . TYR A 1 175 ? 0.327 -17.453 -21.094 1 95 175 TYR A CA 1
ATOM 1402 C C . TYR A 1 175 ? 1.357 -16.406 -21.484 1 95 175 TYR A C 1
ATOM 1404 O O . TYR A 1 175 ? 2.088 -16.562 -22.469 1 95 175 TYR A O 1
ATOM 1412 N N . GLU A 1 176 ? 1.339 -15.289 -20.766 1 95.44 176 GLU A N 1
ATOM 1413 C CA . GLU A 1 176 ? 2.35 -14.242 -20.812 1 95.44 176 GLU A CA 1
ATOM 1414 C C . GLU A 1 176 ? 2.963 -14.008 -19.438 1 95.44 176 GLU A C 1
ATOM 1416 O O . GLU A 1 176 ? 2.293 -14.188 -18.406 1 95.44 176 GLU A O 1
ATOM 1421 N N . ILE A 1 177 ? 4.207 -13.711 -19.453 1 96 177 ILE A N 1
ATOM 1422 C CA . ILE A 1 177 ? 4.863 -13.234 -18.25 1 96 177 ILE A CA 1
ATOM 1423 C C . ILE A 1 177 ? 4.918 -11.703 -18.266 1 96 177 ILE A C 1
ATOM 1425 O O . ILE A 1 177 ? 5.402 -11.109 -19.219 1 96 177 ILE A O 1
ATOM 1429 N N . LEU A 1 178 ? 4.359 -11.133 -17.234 1 97.62 178 LEU A N 1
ATOM 1430 C CA . LEU A 1 178 ? 4.352 -9.68 -17.094 1 97.62 178 LEU A CA 1
ATOM 1431 C C . LEU A 1 178 ? 5.27 -9.234 -15.961 1 97.62 178 LEU A C 1
ATOM 1433 O O . LEU A 1 178 ? 5.543 -10.008 -15.039 1 97.62 178 LEU A O 1
ATOM 1437 N N . SER A 1 179 ? 5.766 -8.031 -16.078 1 97.56 179 SER A N 1
ATOM 1438 C CA . SER A 1 179 ? 6.605 -7.5 -15 1 97.56 179 SER A CA 1
ATOM 1439 C C . SER A 1 179 ? 6.496 -5.98 -14.914 1 97.56 179 SER A C 1
ATOM 1441 O O . SER A 1 179 ? 6.074 -5.328 -15.875 1 97.56 179 SER A O 1
ATOM 1443 N N . ARG A 1 180 ? 6.762 -5.473 -13.789 1 94.25 180 ARG A N 1
ATOM 1444 C CA . ARG A 1 180 ? 6.875 -4.043 -13.523 1 94.25 180 ARG A CA 1
ATOM 1445 C C . ARG A 1 180 ? 8.133 -3.734 -12.719 1 94.25 180 ARG A C 1
ATOM 1447 O O . ARG A 1 180 ? 8.328 -4.281 -11.633 1 94.25 180 ARG A O 1
ATOM 1454 N N . ARG A 1 181 ? 8.906 -2.844 -13.188 1 92.69 181 ARG A N 1
ATOM 1455 C CA . ARG A 1 181 ? 10.219 -2.566 -12.609 1 92.69 181 ARG A CA 1
ATOM 1456 C C . ARG A 1 181 ? 10.086 -1.71 -11.352 1 92.69 181 ARG A C 1
ATOM 1458 O O . ARG A 1 181 ? 9.133 -0.94 -11.219 1 92.69 181 ARG A O 1
ATOM 1465 N N . THR A 1 182 ? 11.008 -1.942 -10.469 1 88.31 182 THR A N 1
ATOM 1466 C CA . THR A 1 182 ? 11.18 -1.064 -9.312 1 88.31 182 THR A CA 1
ATOM 1467 C C . THR A 1 182 ? 12.219 0.013 -9.602 1 88.31 182 THR A C 1
ATOM 1469 O O . THR A 1 182 ? 12.711 0.123 -10.727 1 88.31 182 THR A O 1
ATOM 1472 N N . LYS A 1 183 ? 12.539 0.837 -8.648 1 77.5 183 LYS A N 1
ATOM 1473 C CA . LYS A 1 183 ? 13.57 1.855 -8.82 1 77.5 183 LYS A CA 1
ATOM 1474 C C . LYS A 1 183 ? 14.938 1.219 -9.055 1 77.5 183 LYS A C 1
ATOM 1476 O O . LYS A 1 183 ? 15.82 1.832 -9.656 1 77.5 183 LYS A O 1
ATOM 1481 N N . PHE A 1 184 ? 15.141 -0.008 -8.609 1 84.38 184 PHE A N 1
ATOM 1482 C CA . PHE A 1 184 ? 16.422 -0.71 -8.711 1 84.38 184 PHE A CA 1
ATOM 1483 C C . PHE A 1 184 ? 16.547 -1.402 -10.062 1 84.38 184 PHE A C 1
ATOM 1485 O O . PHE A 1 184 ? 17.625 -1.858 -10.43 1 84.38 184 PHE A O 1
ATOM 1492 N N . GLY A 1 185 ? 15.43 -1.478 -10.695 1 84.62 185 GLY A N 1
ATOM 1493 C CA . GLY A 1 185 ? 15.438 -2.096 -12.016 1 84.62 185 GLY A CA 1
ATOM 1494 C C . GLY A 1 185 ? 15.523 -1.088 -13.141 1 84.62 185 GLY A C 1
ATOM 1495 O O . GLY A 1 185 ? 15.703 -1.463 -14.305 1 84.62 185 GLY A O 1
ATOM 1496 N N . GLU A 1 186 ? 15.266 0.228 -12.914 1 72.31 186 GLU A N 1
ATOM 1497 C CA . GLU A 1 186 ? 15.234 1.255 -13.953 1 72.31 186 GLU A CA 1
ATOM 1498 C C . GLU A 1 186 ? 16.641 1.547 -14.484 1 72.31 186 GLU A C 1
ATOM 1500 O O . GLU A 1 186 ? 16.797 1.955 -15.633 1 72.31 186 GLU A O 1
ATOM 1505 N N . SER A 1 187 ? 17.734 1.623 -13.68 1 56.16 187 SER A N 1
ATOM 1506 C CA . SER A 1 187 ? 19 2.133 -14.164 1 56.16 187 SER A CA 1
ATOM 1507 C C . SER A 1 187 ? 19.531 1.303 -15.336 1 56.16 187 SER A C 1
ATOM 1509 O O . SER A 1 187 ? 20.156 1.836 -16.25 1 56.16 187 SER A O 1
ATOM 1511 N N . HIS A 1 188 ? 20.047 0.081 -15.125 1 45.91 188 HIS A N 1
ATOM 1512 C CA . HIS A 1 188 ? 20.938 -0.563 -16.094 1 45.91 188 HIS A CA 1
ATOM 1513 C C . HIS A 1 188 ? 20.125 -1.373 -17.109 1 45.91 188 HIS A C 1
ATOM 1515 O O . HIS A 1 188 ? 19.453 -2.334 -16.75 1 45.91 188 HIS A O 1
ATOM 1521 N N . PRO A 1 189 ? 19.641 -0.63 -18.125 1 41.75 189 PRO A N 1
ATOM 1522 C CA . PRO A 1 189 ? 19.125 -1.569 -19.125 1 41.75 189 PRO A CA 1
ATOM 1523 C C . PRO A 1 189 ? 20.016 -2.795 -19.297 1 41.75 189 PRO A C 1
ATOM 1525 O O . PRO A 1 189 ? 21.234 -2.656 -19.5 1 41.75 189 PRO A O 1
ATOM 1528 N N . HIS A 1 190 ? 20.094 -3.656 -18.484 1 39.88 190 HIS A N 1
ATOM 1529 C CA . HIS A 1 190 ? 20.922 -4.758 -18.969 1 39.88 190 HIS A CA 1
ATOM 1530 C C . HIS A 1 190 ? 20.578 -5.105 -20.422 1 39.88 190 HIS A C 1
ATOM 1532 O O . HIS A 1 190 ? 19.422 -5.066 -20.812 1 39.88 190 HIS A O 1
ATOM 1538 N N . PRO A 1 191 ? 21.469 -4.852 -21.312 1 36.38 191 PRO A N 1
ATOM 1539 C CA . PRO A 1 191 ? 21.188 -5.445 -22.625 1 36.38 191 PRO A CA 1
ATOM 1540 C C . PRO A 1 191 ? 20.484 -6.797 -22.516 1 36.38 191 PRO A C 1
ATOM 1542 O O . PRO A 1 191 ? 20.891 -7.641 -21.719 1 36.38 191 PRO A O 1
ATOM 1545 N N . GLY A 1 192 ? 19.109 -6.84 -22.484 1 37.78 192 GLY A N 1
ATOM 1546 C CA . GLY A 1 192 ? 18.25 -8.016 -22.516 1 37.78 192 GLY A CA 1
ATOM 1547 C C . GLY A 1 192 ? 18.922 -9.219 -23.156 1 37.78 192 GLY A C 1
ATOM 1548 O O . GLY A 1 192 ? 18.266 -10.242 -23.391 1 37.78 192 GLY A O 1
ATOM 1549 N N . GLY A 1 193 ? 20.062 -8.984 -23.859 1 37.03 193 GLY A N 1
ATOM 1550 C CA . GLY A 1 193 ? 20.312 -10.133 -24.719 1 37.03 193 GLY A CA 1
ATOM 1551 C C . GLY A 1 193 ? 20.578 -11.406 -23.938 1 37.03 193 GLY A C 1
ATOM 1552 O O . GLY A 1 193 ? 21.031 -12.398 -24.516 1 37.03 193 GLY A O 1
ATOM 1553 N N . GLY A 1 194 ? 20.953 -11.352 -22.656 1 38.53 194 GLY A N 1
ATOM 1554 C CA . GLY A 1 194 ? 21.281 -12.711 -22.281 1 38.53 194 GLY A CA 1
ATOM 1555 C C . GLY A 1 194 ? 20.062 -13.617 -22.219 1 38.53 194 GLY A C 1
ATOM 1556 O O . GLY A 1 194 ? 19 -13.211 -21.75 1 38.53 194 GLY A O 1
ATOM 1557 N N . HIS A 1 195 ? 19.891 -14.492 -23.156 1 39.62 195 HIS A N 1
ATOM 1558 C CA . HIS A 1 195 ? 18.922 -15.578 -23.266 1 39.62 195 HIS A CA 1
ATOM 1559 C C . HIS A 1 195 ? 18.672 -16.234 -21.922 1 39.62 195 HIS A C 1
ATOM 1561 O O . HIS A 1 195 ? 19.609 -16.734 -21.281 1 39.62 195 HIS A O 1
ATOM 1567 N N . CYS A 1 196 ? 17.984 -15.703 -21.047 1 46.16 196 CYS A N 1
ATOM 1568 C CA . CYS A 1 196 ? 17.516 -16.531 -19.938 1 46.16 196 CYS A CA 1
ATOM 1569 C C . CYS A 1 196 ? 17.094 -17.906 -20.438 1 46.16 196 CYS A C 1
ATOM 1571 O O . CYS A 1 196 ? 16.156 -18.031 -21.219 1 46.16 196 CYS A O 1
ATOM 1573 N N . GLY A 1 197 ? 18.047 -18.688 -20.844 1 37.75 197 GLY A N 1
ATOM 1574 C CA . GLY A 1 197 ? 17.812 -20.062 -21.297 1 37.75 197 GLY A CA 1
ATOM 1575 C C . GLY A 1 197 ? 16.953 -20.859 -20.344 1 37.75 197 GLY A C 1
ATOM 1576 O O . GLY A 1 197 ? 17.469 -21.516 -19.438 1 37.75 197 GLY A O 1
ATOM 1577 N N . GLY A 1 198 ? 16.188 -20.281 -19.562 1 35.16 198 GLY A N 1
ATOM 1578 C CA . GLY A 1 198 ? 15.445 -21.281 -18.812 1 35.16 198 GLY A CA 1
ATOM 1579 C C . GLY A 1 198 ? 14.758 -22.297 -19.719 1 35.16 198 GLY A C 1
ATOM 1580 O O . GLY A 1 198 ? 13.859 -23.016 -19.266 1 35.16 198 GLY A O 1
ATOM 1581 N N . CYS A 1 199 ? 14.727 -22.234 -21.047 1 30.19 199 CYS A N 1
ATOM 1582 C CA . CYS A 1 199 ? 13.773 -23.234 -21.531 1 30.19 199 CYS A CA 1
ATOM 1583 C C . CYS A 1 199 ? 13.953 -24.562 -20.797 1 30.19 199 CYS A C 1
ATOM 1585 O O . CYS A 1 199 ? 14.984 -24.781 -20.172 1 30.19 199 CYS A O 1
ATOM 1587 N N . CYS A 1 200 ? 12.992 -25.578 -21.234 1 28.17 200 CYS A N 1
ATOM 1588 C CA . CYS A 1 200 ? 12.219 -26.812 -21.359 1 28.17 200 CYS A CA 1
ATOM 1589 C C . CYS A 1 200 ? 13.133 -28.016 -21.578 1 28.17 200 CYS A C 1
ATOM 1591 O O . CYS A 1 200 ? 12.672 -29.094 -21.938 1 28.17 200 CYS A O 1
ATOM 1593 N N . HIS A 1 201 ? 14.406 -28.062 -21.188 1 24.02 201 HIS A N 1
ATOM 1594 C CA . HIS A 1 201 ? 14.672 -29.469 -21.391 1 24.02 201 HIS A CA 1
ATOM 1595 C C . HIS A 1 201 ? 13.961 -30.328 -20.344 1 24.02 201 HIS A C 1
ATOM 1597 O O . HIS A 1 201 ? 13.758 -29.891 -19.219 1 24.02 201 HIS A O 1
ATOM 1603 N N . MET B 1 1 ? 25.891 -12.461 -9.68 1 67.5 1 MET B N 1
ATOM 1604 C CA . MET B 1 1 ? 25.078 -13.586 -9.219 1 67.5 1 MET B CA 1
ATOM 1605 C C . MET B 1 1 ? 25.047 -13.648 -7.695 1 67.5 1 MET B C 1
ATOM 1607 O O . MET B 1 1 ? 23.984 -13.758 -7.09 1 67.5 1 MET B O 1
ATOM 1611 N N . ASP B 1 2 ? 26.141 -13.438 -7.148 1 77.44 2 ASP B N 1
ATOM 1612 C CA . ASP B 1 2 ? 26.234 -13.547 -5.695 1 77.44 2 ASP B CA 1
ATOM 1613 C C . ASP B 1 2 ? 25.438 -12.438 -5.012 1 77.44 2 ASP B C 1
ATOM 1615 O O . ASP B 1 2 ? 24.703 -12.688 -4.047 1 77.44 2 ASP B O 1
ATOM 1619 N N . ALA B 1 3 ? 25.547 -11.289 -5.621 1 85.25 3 ALA B N 1
ATOM 1620 C CA . ALA B 1 3 ? 24.844 -10.156 -5.012 1 85.25 3 ALA B CA 1
ATOM 1621 C C . ALA B 1 3 ? 23.328 -10.297 -5.176 1 85.25 3 ALA B C 1
ATOM 1623 O O . ALA B 1 3 ? 22.562 -9.953 -4.27 1 85.25 3 ALA B O 1
ATOM 1624 N N . VAL B 1 4 ? 22.953 -10.852 -6.27 1 84.62 4 VAL B N 1
ATOM 1625 C CA . VAL B 1 4 ? 21.547 -11.078 -6.574 1 84.62 4 VAL B CA 1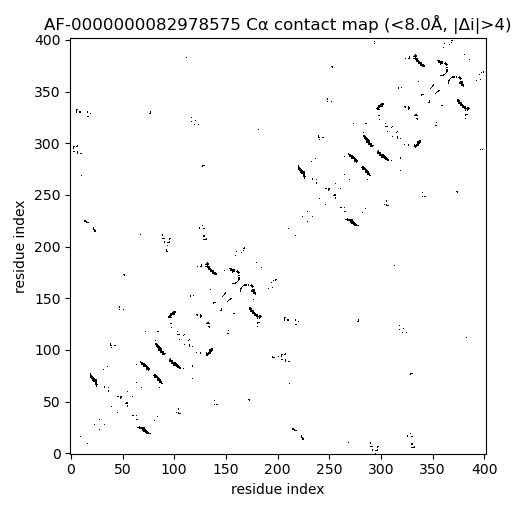
ATOM 1626 C C . VAL B 1 4 ? 20.969 -12.086 -5.586 1 84.62 4 VAL B C 1
ATOM 1628 O O . VAL B 1 4 ? 19.906 -11.844 -5.004 1 84.62 4 VAL B O 1
ATOM 1631 N N . CYS B 1 5 ? 21.656 -13.109 -5.375 1 89.38 5 CYS B N 1
ATOM 1632 C CA . CYS B 1 5 ? 21.203 -14.148 -4.453 1 89.38 5 CYS B CA 1
ATOM 1633 C C . CYS B 1 5 ? 21.156 -13.617 -3.023 1 89.38 5 CYS B C 1
ATOM 1635 O O . CYS B 1 5 ? 20.266 -13.992 -2.25 1 89.38 5 CYS B O 1
ATOM 1637 N N . ALA B 1 6 ? 22.062 -12.789 -2.721 1 90.25 6 ALA B N 1
ATOM 1638 C CA . ALA B 1 6 ? 22.125 -12.219 -1.375 1 90.25 6 ALA B CA 1
ATOM 1639 C C . ALA B 1 6 ? 20.891 -11.367 -1.084 1 90.25 6 ALA B C 1
ATOM 1641 O O . ALA B 1 6 ? 20.359 -11.391 0.026 1 90.25 6 ALA B O 1
ATOM 1642 N N . LYS B 1 7 ? 20.516 -10.648 -2.01 1 90.62 7 LYS B N 1
ATOM 1643 C CA . LYS B 1 7 ? 19.328 -9.805 -1.844 1 90.62 7 LYS B CA 1
ATOM 1644 C C . LYS B 1 7 ? 18.078 -10.648 -1.638 1 90.62 7 LYS B C 1
ATOM 1646 O O . LYS B 1 7 ? 17.25 -10.328 -0.786 1 90.62 7 LYS B O 1
ATOM 1651 N N . VAL B 1 8 ? 17.953 -11.672 -2.396 1 93.5 8 VAL B N 1
ATOM 1652 C CA . VAL B 1 8 ? 16.812 -12.57 -2.285 1 93.5 8 VAL B CA 1
ATOM 1653 C C . VAL B 1 8 ? 16.828 -13.266 -0.926 1 93.5 8 VAL B C 1
ATOM 1655 O O . VAL B 1 8 ? 15.797 -13.383 -0.263 1 93.5 8 VAL B O 1
ATOM 1658 N N . GLU B 1 9 ? 17.984 -13.711 -0.541 1 92.81 9 GLU B N 1
ATOM 1659 C CA . GLU B 1 9 ? 18.125 -14.352 0.763 1 92.81 9 GLU B CA 1
ATOM 1660 C C . GLU B 1 9 ? 17.781 -13.383 1.894 1 92.81 9 GLU B C 1
ATOM 1662 O O . GLU B 1 9 ? 17.125 -13.766 2.861 1 92.81 9 GLU B O 1
ATOM 1667 N N . ALA B 1 10 ? 18.234 -12.234 1.789 1 90.69 10 ALA B N 1
ATOM 1668 C CA . ALA B 1 10 ? 17.938 -11.227 2.797 1 90.69 10 ALA B CA 1
ATOM 1669 C C . ALA B 1 10 ? 16.438 -10.984 2.904 1 90.69 10 ALA B C 1
ATOM 1671 O O . ALA B 1 10 ? 15.898 -10.875 4.008 1 90.69 10 ALA B O 1
ATOM 1672 N N . ALA B 1 11 ? 15.805 -10.898 1.779 1 91.56 11 ALA B N 1
ATOM 1673 C CA . ALA B 1 11 ? 14.352 -10.711 1.748 1 91.56 11 ALA B CA 1
ATOM 1674 C C . ALA B 1 11 ? 13.633 -11.883 2.412 1 91.56 11 ALA B C 1
ATOM 1676 O O . ALA B 1 11 ? 12.664 -11.68 3.145 1 91.56 11 ALA B O 1
ATOM 1677 N N . ASN B 1 12 ? 14.141 -13.039 2.16 1 92.06 12 ASN B N 1
ATOM 1678 C CA . ASN B 1 12 ? 13.5 -14.242 2.678 1 92.06 12 ASN B CA 1
ATOM 1679 C C . ASN B 1 12 ? 13.742 -14.406 4.176 1 92.06 12 ASN B C 1
ATOM 1681 O O . ASN B 1 12 ? 13.086 -15.219 4.828 1 92.06 12 ASN B O 1
ATOM 1685 N N . LYS B 1 13 ? 14.625 -13.695 4.734 1 90.25 13 LYS B N 1
ATOM 1686 C CA . LYS B 1 13 ? 14.93 -13.766 6.16 1 90.25 13 LYS B CA 1
ATOM 1687 C C . LYS B 1 13 ? 14.086 -12.773 6.949 1 90.25 13 LYS B C 1
ATOM 1689 O O . LYS B 1 13 ? 14.086 -12.781 8.18 1 90.25 13 LYS B O 1
ATOM 1694 N N . LEU B 1 14 ? 13.375 -11.969 6.207 1 87.75 14 LEU B N 1
ATOM 1695 C CA . LEU B 1 14 ? 12.523 -11 6.887 1 87.75 14 LEU B CA 1
ATOM 1696 C C . LEU B 1 14 ? 11.422 -11.703 7.672 1 87.75 14 LEU B C 1
ATOM 1698 O O . LEU B 1 14 ? 10.953 -12.773 7.273 1 87.75 14 LEU B O 1
ATOM 1702 N N . GLU B 1 15 ? 11.055 -11.086 8.789 1 86.25 15 GLU B N 1
ATOM 1703 C CA . GLU B 1 15 ? 9.883 -11.578 9.516 1 86.25 15 GLU B CA 1
ATOM 1704 C C . GLU B 1 15 ? 8.594 -11.039 8.906 1 86.25 15 GLU B C 1
ATOM 1706 O O . GLU B 1 15 ? 7.598 -11.766 8.812 1 86.25 15 GLU B O 1
ATOM 1711 N N . ASP B 1 16 ? 8.672 -9.828 8.508 1 86.44 16 ASP B N 1
ATOM 1712 C CA . ASP B 1 16 ? 7.566 -9.125 7.867 1 86.44 16 ASP B CA 1
ATOM 1713 C C . ASP B 1 16 ? 8.078 -8.156 6.801 1 86.44 16 ASP B C 1
ATOM 1715 O O . ASP B 1 16 ? 8.68 -7.129 7.125 1 86.44 16 ASP B O 1
ATOM 1719 N N . PRO B 1 17 ? 7.777 -8.453 5.609 1 84 17 PRO B N 1
ATOM 1720 C CA . PRO B 1 17 ? 8.25 -7.566 4.543 1 84 17 PRO B CA 1
ATOM 1721 C C . PRO B 1 17 ? 7.684 -6.152 4.656 1 84 17 PRO B C 1
ATOM 1723 O O . PRO B 1 17 ? 8.219 -5.219 4.047 1 84 17 PRO B O 1
ATOM 1726 N N . LEU B 1 18 ? 6.605 -5.941 5.41 1 83.25 18 LEU B N 1
ATOM 1727 C CA . LEU B 1 18 ? 6 -4.625 5.562 1 83.25 18 LEU B CA 1
ATOM 1728 C C . LEU B 1 18 ? 6.578 -3.896 6.77 1 83.25 18 LEU B C 1
ATOM 1730 O O . LEU B 1 18 ? 6.152 -2.785 7.094 1 83.25 18 LEU B O 1
ATOM 1734 N N . GLU B 1 19 ? 7.543 -4.523 7.359 1 82.69 19 GLU B N 1
ATOM 1735 C CA . GLU B 1 19 ? 8.156 -3.953 8.555 1 82.69 19 GLU B CA 1
ATOM 1736 C C . GLU B 1 19 ? 8.828 -2.619 8.25 1 82.69 19 GLU B C 1
ATOM 1738 O O . GLU B 1 19 ? 9.039 -1.802 9.148 1 82.69 19 GLU B O 1
ATOM 1743 N N . ALA B 1 20 ? 9.094 -2.43 6.984 1 82.31 20 ALA B N 1
ATOM 1744 C CA . ALA B 1 20 ? 9.734 -1.187 6.559 1 82.31 20 ALA B CA 1
ATOM 1745 C C . ALA B 1 20 ? 8.734 -0.03 6.566 1 82.31 20 ALA B C 1
ATOM 1747 O O . ALA B 1 20 ? 9.125 1.136 6.469 1 82.31 20 ALA B O 1
ATOM 1748 N N . PHE B 1 21 ? 7.484 -0.328 6.848 1 85.94 21 PHE B N 1
ATOM 1749 C CA . PHE B 1 21 ? 6.453 0.704 6.84 1 85.94 21 PHE B CA 1
ATOM 1750 C C . PHE B 1 21 ? 5.562 0.593 8.07 1 85.94 21 PHE B C 1
ATOM 1752 O O . PHE B 1 21 ? 4.355 0.387 7.953 1 85.94 21 PHE B O 1
ATOM 1759 N N . PRO B 1 22 ? 6.145 0.864 9.18 1 88.12 22 PRO B N 1
ATOM 1760 C CA . PRO B 1 22 ? 5.336 0.772 10.391 1 88.12 22 PRO B CA 1
ATOM 1761 C C . PRO B 1 22 ? 4.289 1.882 10.492 1 88.12 22 PRO B C 1
ATOM 1763 O O . PRO B 1 22 ? 4.547 3.016 10.078 1 88.12 22 PRO B O 1
ATOM 1766 N N . CYS B 1 23 ? 3.172 1.53 10.891 1 91.81 23 CYS B N 1
ATOM 1767 C CA . CYS B 1 23 ? 2.098 2.463 11.219 1 91.81 23 CYS B CA 1
ATOM 1768 C C . CYS B 1 23 ? 1.768 2.424 12.703 1 91.81 23 CYS B C 1
ATOM 1770 O O . CYS B 1 23 ? 1.304 1.401 13.211 1 91.81 23 CYS B O 1
ATOM 1772 N N . LYS B 1 24 ? 2 3.561 13.391 1 93.62 24 LYS B N 1
ATOM 1773 C CA . LYS B 1 24 ? 1.875 3.584 14.844 1 93.62 24 LYS B CA 1
ATOM 1774 C C . LYS B 1 24 ? 1.203 4.871 15.312 1 93.62 24 LYS B C 1
ATOM 1776 O O . LYS B 1 24 ? 1.298 5.906 14.656 1 93.62 24 LYS B O 1
ATOM 1781 N N . ARG B 1 25 ? 0.608 4.715 16.516 1 95.81 25 ARG B N 1
ATOM 1782 C CA . ARG B 1 25 ? 0.204 5.93 17.219 1 95.81 25 ARG B CA 1
ATOM 1783 C C . ARG B 1 25 ? 1.42 6.727 17.672 1 95.81 25 ARG B C 1
ATOM 1785 O O . ARG B 1 25 ? 2.498 6.164 17.875 1 95.81 25 ARG B O 1
ATOM 1792 N N . VAL B 1 26 ? 1.173 7.969 17.828 1 96.94 26 VAL B N 1
ATOM 1793 C CA . VAL B 1 26 ? 2.26 8.852 18.219 1 96.94 26 VAL B CA 1
ATOM 1794 C C . VAL B 1 26 ? 2.871 8.359 19.531 1 96.94 26 VAL B C 1
ATOM 1796 O O . VAL B 1 26 ? 4.086 8.453 19.734 1 96.94 26 VAL B O 1
ATOM 1799 N N . SER B 1 27 ? 2.082 7.812 20.391 1 93.94 27 SER B N 1
ATOM 1800 C CA . SER B 1 27 ? 2.533 7.34 21.703 1 93.94 27 SER B CA 1
ATOM 1801 C C . SER B 1 27 ? 3.51 6.176 21.562 1 93.94 27 SER B C 1
ATOM 1803 O O . SER B 1 27 ? 4.273 5.887 22.484 1 93.94 27 SER B O 1
ATOM 1805 N N . GLY B 1 28 ? 3.494 5.504 20.484 1 94.31 28 GLY B N 1
ATOM 1806 C CA . GLY B 1 28 ? 4.367 4.363 20.25 1 94.31 28 GLY B CA 1
ATOM 1807 C C . GLY B 1 28 ? 5.648 4.727 19.531 1 94.31 28 GLY B C 1
ATOM 1808 O O . GLY B 1 28 ? 6.465 3.855 19.219 1 94.31 28 GLY B O 1
ATOM 1809 N N . LEU B 1 29 ? 5.867 5.961 19.25 1 95.25 29 LEU B N 1
ATOM 1810 C CA . LEU B 1 29 ? 7.055 6.402 18.531 1 95.25 29 LEU B CA 1
ATOM 1811 C C . LEU B 1 29 ? 8.164 6.801 19.5 1 95.25 29 LEU B C 1
ATOM 1813 O O . LEU B 1 29 ? 7.891 7.375 20.562 1 95.25 29 LEU B O 1
ATOM 1817 N N . GLU B 1 30 ? 9.352 6.504 19.094 1 95 30 GLU B N 1
ATOM 1818 C CA . GLU B 1 30 ? 10.5 7.008 19.844 1 95 30 GLU B CA 1
ATOM 1819 C C . GLU B 1 30 ? 10.602 8.531 19.75 1 95 30 GLU B C 1
ATOM 1821 O O . GLU B 1 30 ? 10.352 9.102 18.688 1 95 30 GLU B O 1
ATOM 1826 N N . PRO B 1 31 ? 11.008 9.156 20.844 1 96 31 PRO B N 1
ATOM 1827 C CA . PRO B 1 31 ? 11.164 10.617 20.797 1 96 31 PRO B CA 1
ATOM 1828 C C . PRO B 1 31 ? 12.086 11.078 19.672 1 96 31 PRO B C 1
ATOM 1830 O O . PRO B 1 31 ? 11.844 12.125 19.078 1 96 31 PRO B O 1
ATOM 1833 N N . THR B 1 32 ? 13.07 10.289 19.344 1 96.5 32 THR B N 1
ATOM 1834 C CA . THR B 1 32 ? 14.008 10.656 18.297 1 96.5 32 THR B CA 1
ATOM 1835 C C . THR B 1 32 ? 13.312 10.672 16.938 1 96.5 32 THR B C 1
ATOM 1837 O O . THR B 1 32 ? 13.648 11.484 16.062 1 96.5 32 THR B O 1
ATOM 1840 N N . THR B 1 33 ? 12.398 9.828 16.781 1 96.62 33 THR B N 1
ATOM 1841 C CA . THR B 1 33 ? 11.641 9.781 15.539 1 96.62 33 THR B CA 1
ATOM 1842 C C . THR B 1 33 ? 10.734 11 15.406 1 96.62 33 THR B C 1
ATOM 1844 O O . THR B 1 33 ? 10.617 11.586 14.336 1 96.62 33 THR B O 1
ATOM 1847 N N . LEU B 1 34 ? 10.172 11.383 16.531 1 97.62 34 LEU B N 1
ATOM 1848 C CA . LEU B 1 34 ? 9.289 12.547 16.516 1 97.62 34 LEU B CA 1
ATOM 1849 C C . LEU B 1 34 ? 10.078 13.82 16.25 1 97.62 34 LEU B C 1
ATOM 1851 O O . LEU B 1 34 ? 9.617 14.703 15.523 1 97.62 34 LEU B O 1
ATOM 1855 N N . GLU B 1 35 ? 11.188 13.883 16.844 1 97.81 35 GLU B N 1
ATOM 1856 C CA . GLU B 1 35 ? 12.047 15.031 16.578 1 97.81 35 GLU B CA 1
ATOM 1857 C C . GLU B 1 35 ? 12.484 15.07 15.125 1 97.81 35 GLU B C 1
ATOM 1859 O O . GLU B 1 35 ? 12.5 16.141 14.508 1 97.81 35 GLU B O 1
ATOM 1864 N N . TRP B 1 36 ? 12.844 13.93 14.586 1 97.81 36 TRP B N 1
ATOM 1865 C CA . TRP B 1 36 ? 13.195 13.828 13.172 1 97.81 36 TRP B CA 1
ATOM 1866 C C . TRP B 1 36 ? 12.031 14.281 12.297 1 97.81 36 TRP B C 1
ATOM 1868 O O . TRP B 1 36 ? 12.227 15.039 11.344 1 97.81 36 TRP B O 1
ATOM 1878 N N . ALA B 1 37 ? 10.875 13.828 12.602 1 98.5 37 ALA B N 1
ATOM 1879 C CA . ALA B 1 37 ? 9.688 14.195 11.836 1 98.5 37 ALA B CA 1
ATOM 1880 C C . ALA B 1 37 ? 9.453 15.703 11.867 1 98.5 37 ALA B C 1
ATOM 1882 O O . ALA B 1 37 ? 9.125 16.312 10.844 1 98.5 37 ALA B O 1
ATOM 1883 N N . PHE B 1 38 ? 9.656 16.281 13.031 1 98.56 38 PHE B N 1
ATOM 1884 C CA . PHE B 1 38 ? 9.492 17.734 13.164 1 98.56 38 PHE B CA 1
ATOM 1885 C C . PHE B 1 38 ? 10.516 18.469 12.312 1 98.56 38 PHE B C 1
ATOM 1887 O O . PHE B 1 38 ? 10.164 19.391 11.578 1 98.56 38 PHE B O 1
ATOM 1894 N N . GLU B 1 39 ? 11.711 18.047 12.422 1 98.56 39 GLU B N 1
ATOM 1895 C CA . GLU B 1 39 ? 12.773 18.703 11.68 1 98.56 39 GLU B CA 1
ATOM 1896 C C . GLU B 1 39 ? 12.547 18.594 10.172 1 98.56 39 GLU B C 1
ATOM 1898 O O . GLU B 1 39 ? 12.797 19.531 9.422 1 98.56 39 GLU B O 1
ATOM 1903 N N . LEU B 1 40 ? 12.148 17.453 9.773 1 98.62 40 LEU B N 1
ATOM 1904 C CA . LEU B 1 40 ? 11.859 17.234 8.359 1 98.62 40 LEU B CA 1
ATOM 1905 C C . LEU B 1 40 ? 10.695 18.125 7.906 1 98.62 40 LEU B C 1
ATOM 1907 O O . LEU B 1 40 ? 10.758 18.734 6.836 1 98.62 40 LEU B O 1
ATOM 1911 N N . THR B 1 41 ? 9.656 18.219 8.727 1 98.69 41 THR B N 1
ATOM 1912 C CA . THR B 1 41 ? 8.516 19.078 8.414 1 98.69 41 THR B CA 1
ATOM 1913 C C . THR B 1 41 ? 8.938 20.531 8.328 1 98.69 41 THR B C 1
ATOM 1915 O O . THR B 1 41 ? 8.562 21.234 7.387 1 98.69 41 THR B O 1
ATOM 1918 N N . LYS B 1 42 ? 9.719 20.906 9.289 1 98.56 42 LYS B N 1
ATOM 1919 C CA . LYS B 1 42 ? 10.211 22.281 9.305 1 98.56 42 LYS B CA 1
ATOM 1920 C C . LYS B 1 42 ? 11.023 22.578 8.047 1 98.56 42 LYS B C 1
ATOM 1922 O O . LYS B 1 42 ? 10.781 23.594 7.371 1 98.56 42 LYS B O 1
ATOM 1927 N N . ALA B 1 43 ? 11.875 21.734 7.664 1 98.31 43 ALA B N 1
ATOM 1928 C CA . ALA B 1 43 ? 12.734 21.922 6.496 1 98.31 43 ALA B CA 1
ATOM 1929 C C . ALA B 1 43 ? 11.898 22.016 5.219 1 98.31 43 ALA B C 1
ATOM 1931 O O . ALA B 1 43 ? 12.219 22.812 4.324 1 98.31 43 ALA B O 1
ATOM 1932 N N . ASN B 1 44 ? 10.852 21.266 5.164 1 97.88 44 ASN B N 1
ATOM 1933 C CA . ASN B 1 44 ? 10.086 21.156 3.924 1 97.88 44 ASN B CA 1
ATOM 1934 C C . ASN B 1 44 ? 8.984 22.219 3.857 1 97.88 44 ASN B C 1
ATOM 1936 O O . ASN B 1 44 ? 8.602 22.656 2.771 1 97.88 44 ASN B O 1
ATOM 1940 N N . MET B 1 45 ? 8.453 22.672 5.055 1 97.75 45 MET B N 1
ATOM 1941 C CA . MET B 1 45 ? 7.172 23.359 5.012 1 97.75 45 MET B CA 1
ATOM 1942 C C . MET B 1 45 ? 7.301 24.781 5.566 1 97.75 45 MET B C 1
ATOM 1944 O O . MET B 1 45 ? 6.441 25.625 5.316 1 97.75 45 MET B O 1
ATOM 1948 N N . GLN B 1 46 ? 8.336 25.094 6.293 1 98.06 46 GLN B N 1
ATOM 1949 C CA . GLN B 1 46 ? 8.391 26.359 7.02 1 98.06 46 GLN B CA 1
ATOM 1950 C C . GLN B 1 46 ? 8.203 27.531 6.078 1 98.06 46 GLN B C 1
ATOM 1952 O O . GLN B 1 46 ? 7.395 28.422 6.344 1 98.06 46 GLN B O 1
ATOM 1957 N N . THR B 1 47 ? 8.914 27.562 4.941 1 97.69 47 THR B N 1
ATOM 1958 C CA . THR B 1 47 ? 8.844 28.672 4 1 97.69 47 THR B CA 1
ATOM 1959 C C . THR B 1 47 ? 7.438 28.797 3.42 1 97.69 47 THR B C 1
ATOM 1961 O O . THR B 1 47 ? 6.93 29.906 3.242 1 97.69 47 THR B O 1
ATOM 1964 N N . LEU B 1 48 ? 6.812 27.719 3.172 1 97.44 48 LEU B N 1
ATOM 1965 C CA . LEU B 1 48 ? 5.461 27.719 2.621 1 97.44 48 LEU B CA 1
ATOM 1966 C C . LEU B 1 48 ? 4.461 28.281 3.629 1 97.44 48 LEU B C 1
ATOM 1968 O O . LEU B 1 48 ? 3.584 29.062 3.27 1 97.44 48 LEU B O 1
ATOM 1972 N N . TYR B 1 49 ? 4.598 27.891 4.875 1 97.19 49 TYR B N 1
ATOM 1973 C CA . TYR B 1 49 ? 3.744 28.438 5.93 1 97.19 49 TYR B CA 1
ATOM 1974 C C . TYR B 1 49 ? 3.939 29.938 6.07 1 97.19 49 TYR B C 1
ATOM 1976 O O . TYR B 1 49 ? 2.971 30.688 6.219 1 97.19 49 TYR B O 1
ATOM 1984 N N . GLU B 1 50 ? 5.148 30.359 6.012 1 97 50 GLU B N 1
ATOM 1985 C CA . GLU B 1 50 ? 5.48 31.781 6.18 1 97 50 GLU B CA 1
ATOM 1986 C C . GLU B 1 50 ? 4.879 32.625 5.059 1 97 50 GLU B C 1
ATOM 1988 O O . GLU B 1 50 ? 4.645 33.812 5.238 1 97 50 GLU B O 1
ATOM 1993 N N . GLN B 1 51 ? 4.625 32 3.936 1 95.25 51 GLN B N 1
ATOM 1994 C CA . GLN B 1 51 ? 4.039 32.688 2.787 1 95.25 51 GLN B CA 1
ATOM 1995 C C . GLN B 1 51 ? 2.514 32.656 2.84 1 95.25 51 GLN B C 1
ATOM 1997 O O . GLN B 1 51 ? 1.84 33.219 1.979 1 95.25 51 GLN B O 1
ATOM 2002 N N . SER B 1 52 ? 2.004 31.969 3.859 1 94.25 52 SER B N 1
ATOM 2003 C CA . SER B 1 52 ? 0.558 31.859 4.02 1 94.25 52 SER B CA 1
ATOM 2004 C C . SER B 1 52 ? 0.05 32.781 5.117 1 94.25 52 SER B C 1
ATOM 2006 O O . SER B 1 52 ? 0.843 33.406 5.824 1 94.25 52 SER B O 1
ATOM 2008 N N . GLU B 1 53 ? -1.321 32.875 5.289 1 91.44 53 GLU B N 1
ATOM 2009 C CA . GLU B 1 53 ? -1.931 33.688 6.32 1 91.44 53 GLU B CA 1
ATOM 2010 C C . GLU B 1 53 ? -1.715 33.094 7.707 1 91.44 53 GLU B C 1
ATOM 2012 O O . GLU B 1 53 ? -1.867 33.812 8.719 1 91.44 53 GLU B O 1
ATOM 2017 N N . TRP B 1 54 ? -1.356 31.812 7.758 1 91.5 54 TRP B N 1
ATOM 2018 C CA . TRP B 1 54 ? -1.19 31.141 9.039 1 91.5 54 TRP B CA 1
ATOM 2019 C C . TRP B 1 54 ? 0.191 31.422 9.625 1 91.5 54 TRP B C 1
ATOM 2021 O O . TRP B 1 54 ? 0.367 31.422 10.844 1 91.5 54 TRP B O 1
ATOM 2031 N N . GLY B 1 55 ? 1.172 31.719 8.742 1 95.31 55 GLY B N 1
ATOM 2032 C CA . GLY B 1 55 ? 2.549 31.797 9.203 1 95.31 55 GLY B CA 1
ATOM 2033 C C . GLY B 1 55 ? 3.072 30.484 9.75 1 95.31 55 GLY B C 1
ATOM 2034 O O . GLY B 1 55 ? 2.373 29.469 9.719 1 95.31 55 GLY B O 1
ATOM 2035 N N . TRP B 1 56 ? 4.398 30.484 10.172 1 97.19 56 TRP B N 1
ATOM 2036 C CA . TRP B 1 56 ? 5.004 29.328 10.805 1 97.19 56 TRP B CA 1
ATOM 2037 C C . TRP B 1 56 ? 5.148 29.531 12.305 1 97.19 56 TRP B C 1
ATOM 2039 O O . TRP B 1 56 ? 5.781 30.484 12.75 1 97.19 56 TRP B O 1
ATOM 2049 N N . LYS B 1 57 ? 4.48 28.734 13.07 1 97.31 57 LYS B N 1
ATOM 2050 C CA . LYS B 1 57 ? 4.598 28.719 14.523 1 97.31 57 LYS B CA 1
ATOM 2051 C C . LYS B 1 57 ? 5.199 27.406 15.008 1 97.31 57 LYS B C 1
ATOM 2053 O O . LYS B 1 57 ? 4.492 26.406 15.133 1 97.31 57 LYS B O 1
ATOM 2058 N N . GLU B 1 58 ? 6.391 27.484 15.422 1 96.81 58 GLU B N 1
ATOM 2059 C CA . GLU B 1 58 ? 7.164 26.281 15.727 1 96.81 58 GLU B CA 1
ATOM 2060 C C . GLU B 1 58 ? 6.531 25.484 16.859 1 96.81 58 GLU B C 1
ATOM 2062 O O . GLU B 1 58 ? 6.375 24.266 16.766 1 96.81 58 GLU B O 1
ATOM 2067 N N . ARG B 1 59 ? 6.211 26.156 17.938 1 96.62 59 ARG B N 1
ATOM 2068 C CA . ARG B 1 59 ? 5.637 25.484 19.109 1 96.62 59 ARG B CA 1
ATOM 2069 C C . ARG B 1 59 ? 4.32 24.797 18.75 1 96.62 59 ARG B C 1
ATOM 2071 O O . ARG B 1 59 ? 4.094 23.656 19.141 1 96.62 59 ARG B O 1
ATOM 2078 N N . GLU B 1 60 ? 3.461 25.484 18.016 1 96.81 60 GLU B N 1
ATOM 2079 C CA . GLU B 1 60 ? 2.168 24.938 17.609 1 96.81 60 GLU B CA 1
ATOM 2080 C C . GLU B 1 60 ? 2.342 23.719 16.703 1 96.81 60 GLU B C 1
ATOM 2082 O O . GLU B 1 60 ? 1.603 22.734 16.812 1 96.81 60 GLU B O 1
ATOM 2087 N N . LYS B 1 61 ? 3.326 23.828 15.852 1 97.69 61 LYS B N 1
ATOM 2088 C CA . LYS B 1 61 ? 3.572 22.719 14.938 1 97.69 61 LYS B CA 1
ATOM 2089 C C . LYS B 1 61 ? 4.094 21.484 15.688 1 97.69 61 LYS B C 1
ATOM 2091 O O . LYS B 1 61 ? 3.686 20.359 15.406 1 97.69 61 LYS B O 1
ATOM 2096 N N . ARG B 1 62 ? 4.969 21.719 16.641 1 96.94 62 ARG B N 1
ATOM 2097 C CA . ARG B 1 62 ? 5.469 20.625 17.469 1 96.94 62 ARG B CA 1
ATOM 2098 C C . ARG B 1 62 ? 4.332 19.953 18.234 1 96.94 62 ARG B C 1
ATOM 2100 O O . ARG B 1 62 ? 4.285 18.719 18.328 1 96.94 62 ARG B O 1
ATOM 2107 N N . GLU B 1 63 ? 3.465 20.766 18.734 1 97.19 63 GLU B N 1
ATOM 2108 C CA . GLU B 1 63 ? 2.32 20.25 19.484 1 97.19 63 GLU B CA 1
ATOM 2109 C C . GLU B 1 63 ? 1.396 19.438 18.578 1 97.19 63 GLU B C 1
ATOM 2111 O O . GLU B 1 63 ? 0.891 18.375 18.969 1 97.19 63 GLU B O 1
ATOM 2116 N N . GLU B 1 64 ? 1.199 19.922 17.375 1 97.25 64 GLU B N 1
ATOM 2117 C CA . GLU B 1 64 ? 0.361 19.219 16.406 1 97.25 64 GLU B CA 1
ATOM 2118 C C . GLU B 1 64 ? 0.935 17.844 16.078 1 97.25 64 GLU B C 1
ATOM 2120 O O . GLU B 1 64 ? 0.203 16.859 16.031 1 97.25 64 GLU B O 1
ATOM 2125 N N . LEU B 1 65 ? 2.25 17.797 15.898 1 97.88 65 LEU B N 1
ATOM 2126 C CA . LEU B 1 65 ? 2.924 16.562 15.516 1 97.88 65 LEU B CA 1
ATOM 2127 C C . LEU B 1 65 ? 2.938 15.562 16.672 1 97.88 65 LEU B C 1
ATOM 2129 O O . LEU B 1 65 ? 3.15 14.367 16.453 1 97.88 65 LEU B O 1
ATOM 2133 N N . ARG B 1 66 ? 2.664 16.078 17.859 1 97.25 66 ARG B N 1
ATOM 2134 C CA . ARG B 1 66 ? 2.709 15.219 19.047 1 97.25 66 ARG B CA 1
ATOM 2135 C C . ARG B 1 66 ? 1.307 14.969 19.594 1 97.25 66 ARG B C 1
ATOM 2137 O O . ARG B 1 66 ? 1.151 14.406 20.672 1 97.25 66 ARG B O 1
ATOM 2144 N N . ASP B 1 67 ? 0.331 15.445 18.875 1 96.75 67 ASP B N 1
ATOM 2145 C CA . ASP B 1 67 ? -1.043 15.25 19.328 1 96.75 67 ASP B CA 1
ATOM 2146 C C . ASP B 1 67 ? -1.326 13.773 19.594 1 96.75 67 ASP B C 1
ATOM 2148 O O . ASP B 1 67 ? -0.918 12.906 18.812 1 96.75 67 ASP B O 1
ATOM 2152 N N . ASP B 1 68 ? -2.105 13.461 20.609 1 95.19 68 ASP B N 1
ATOM 2153 C CA . ASP B 1 68 ? -2.363 12.094 21.047 1 95.19 68 ASP B CA 1
ATOM 2154 C C . ASP B 1 68 ? -3.164 11.328 20 1 95.19 68 ASP B C 1
ATOM 2156 O O . ASP B 1 68 ? -3.135 10.102 19.953 1 95.19 68 ASP B O 1
ATOM 2160 N N . ARG B 1 69 ? -3.822 12.008 19.188 1 94.94 69 ARG B N 1
ATOM 2161 C CA . ARG B 1 69 ? -4.66 11.391 18.172 1 94.94 69 ARG B CA 1
ATOM 2162 C C . ARG B 1 69 ? -3.861 11.117 16.906 1 94.94 69 ARG B C 1
ATOM 2164 O O . ARG B 1 69 ? -4.387 10.539 15.945 1 94.94 69 ARG B O 1
ATOM 2171 N N . ALA B 1 70 ? -2.646 11.438 16.922 1 97.56 70 ALA B N 1
ATOM 2172 C CA . ALA B 1 70 ? -1.818 11.359 15.719 1 97.56 70 ALA B CA 1
ATOM 2173 C C . ALA B 1 70 ? -1.401 9.914 15.438 1 97.56 70 ALA B C 1
ATOM 2175 O O . ALA B 1 70 ? -0.982 9.195 16.344 1 97.56 70 ALA B O 1
ATOM 2176 N N . TRP B 1 71 ? -1.605 9.523 14.18 1 97.5 71 TRP B N 1
ATOM 2177 C CA . TRP B 1 71 ? -1.028 8.305 13.617 1 97.5 71 TRP B CA 1
ATOM 2178 C C . TRP B 1 71 ? 0.129 8.625 12.68 1 97.5 71 TRP B C 1
ATOM 2180 O O . TRP B 1 71 ? 0.106 9.648 11.984 1 97.5 71 TRP B O 1
ATOM 2190 N N . TYR B 1 72 ? 1.144 7.699 12.727 1 97.75 72 TYR B N 1
ATOM 2191 C CA . TYR B 1 72 ? 2.295 7.871 11.844 1 97.75 72 TYR B CA 1
ATOM 2192 C C . TYR B 1 72 ? 2.512 6.633 10.984 1 97.75 72 TYR B C 1
ATOM 2194 O O . TYR B 1 72 ? 2.543 5.512 11.492 1 97.75 72 TYR B O 1
ATOM 2202 N N . LEU B 1 73 ? 2.527 6.84 9.734 1 95.06 73 LEU B N 1
ATOM 2203 C CA . LEU B 1 73 ? 3.084 5.883 8.789 1 95.06 73 LEU B CA 1
ATOM 2204 C C . LEU B 1 73 ? 4.512 6.262 8.406 1 95.06 73 LEU B C 1
ATOM 2206 O O . LEU B 1 73 ? 4.742 7.328 7.832 1 95.06 73 LEU B O 1
ATOM 2210 N N . ILE B 1 74 ? 5.457 5.371 8.719 1 94.25 74 ILE B N 1
ATOM 2211 C CA . ILE B 1 74 ? 6.867 5.699 8.523 1 94.25 74 ILE B CA 1
ATOM 2212 C C . ILE B 1 74 ? 7.469 4.781 7.465 1 94.25 74 ILE B C 1
ATOM 2214 O O . ILE B 1 74 ? 7.141 3.596 7.398 1 94.25 74 ILE B O 1
ATOM 2218 N N . ALA B 1 75 ? 8.219 5.363 6.609 1 90.25 75 ALA B N 1
ATOM 2219 C CA . ALA B 1 75 ? 9.031 4.586 5.676 1 90.25 75 ALA B CA 1
ATOM 2220 C C . ALA B 1 75 ? 10.492 4.543 6.121 1 90.25 75 ALA B C 1
ATOM 2222 O O . ALA B 1 75 ? 11.109 5.586 6.352 1 90.25 75 ALA B O 1
ATOM 2223 N N . ARG B 1 76 ? 10.922 3.312 6.223 1 87.38 76 ARG B N 1
ATOM 2224 C CA . ARG B 1 76 ? 12.312 3.123 6.633 1 87.38 76 ARG B CA 1
ATOM 2225 C C . ARG B 1 76 ? 13.125 2.467 5.523 1 87.38 76 ARG B C 1
ATOM 2227 O O . ARG B 1 76 ? 12.609 1.63 4.777 1 87.38 76 ARG B O 1
ATOM 2234 N N . GLU B 1 77 ? 14.242 2.951 5.367 1 75.44 77 GLU B N 1
ATOM 2235 C CA . GLU B 1 77 ? 15.195 2.273 4.484 1 75.44 77 GLU B CA 1
ATOM 2236 C C . GLU B 1 77 ? 16.062 1.299 5.266 1 75.44 77 GLU B C 1
ATOM 2238 O O . GLU B 1 77 ? 16.438 1.563 6.414 1 75.44 77 GLU B O 1
ATOM 2243 N N . SER B 1 78 ? 16.266 0.145 4.551 1 65 78 SER B N 1
ATOM 2244 C CA . SER B 1 78 ? 17.094 -0.882 5.188 1 65 78 SER B CA 1
ATOM 2245 C C . SER B 1 78 ? 18.391 -0.3 5.715 1 65 78 SER B C 1
ATOM 2247 O O . SER B 1 78 ? 19.141 0.357 4.973 1 65 78 SER B O 1
ATOM 2249 N N . GLY B 1 79 ? 18.516 -0.705 6.977 1 65.12 79 GLY B N 1
ATOM 2250 C CA . GLY B 1 79 ? 19.781 -0.296 7.574 1 65.12 79 GLY B CA 1
ATOM 2251 C C . GLY B 1 79 ? 19.859 1.196 7.84 1 65.12 79 GLY B C 1
ATOM 2252 O O . GLY B 1 79 ? 20.875 1.692 8.328 1 65.12 79 GLY B O 1
ATOM 2253 N N . ALA B 1 80 ? 18.844 1.79 7.348 1 70.5 80 ALA B N 1
ATOM 2254 C CA . ALA B 1 80 ? 18.828 3.232 7.574 1 70.5 80 ALA B CA 1
ATOM 2255 C C . ALA B 1 80 ? 17.656 3.635 8.477 1 70.5 80 ALA B C 1
ATOM 2257 O O . ALA B 1 80 ? 16.891 2.785 8.914 1 70.5 80 ALA B O 1
ATOM 2258 N N . GLY B 1 81 ? 17.641 4.859 9.102 1 85.56 81 GLY B N 1
ATOM 2259 C CA . GLY B 1 81 ? 16.578 5.508 9.859 1 85.56 81 GLY B CA 1
ATOM 2260 C C . GLY B 1 81 ? 15.375 5.863 9.023 1 85.56 81 GLY B C 1
ATOM 2261 O O . GLY B 1 81 ? 15.258 5.426 7.875 1 85.56 81 GLY B O 1
ATOM 2262 N N . PRO B 1 82 ? 14.438 6.398 9.539 1 94 82 PRO B N 1
ATOM 2263 C CA . PRO B 1 82 ? 13.266 6.875 8.805 1 94 82 PRO B CA 1
ATOM 2264 C C . PRO B 1 82 ? 13.625 7.871 7.703 1 94 82 PRO B C 1
ATOM 2266 O O . PRO B 1 82 ? 14.539 8.68 7.871 1 94 82 PRO B O 1
ATOM 2269 N N . VAL B 1 83 ? 12.93 7.734 6.543 1 93.31 83 VAL B N 1
ATOM 2270 C CA . VAL B 1 83 ? 13.25 8.609 5.422 1 93.31 83 VAL B CA 1
ATOM 2271 C C . VAL B 1 83 ? 12.008 9.383 4.992 1 93.31 83 VAL B C 1
ATOM 2273 O O . VAL B 1 83 ? 12.109 10.359 4.246 1 93.31 83 VAL B O 1
ATOM 2276 N N . ALA B 1 84 ? 10.883 8.922 5.371 1 95.88 84 ALA B N 1
ATOM 2277 C CA . ALA B 1 84 ? 9.625 9.586 5.059 1 95.88 84 ALA B CA 1
ATOM 2278 C C . ALA B 1 84 ? 8.547 9.227 6.074 1 95.88 84 ALA B C 1
ATOM 2280 O O . ALA B 1 84 ? 8.656 8.211 6.773 1 95.88 84 ALA B O 1
ATOM 2281 N N . PHE B 1 85 ? 7.559 10.086 6.172 1 97.88 85 PHE B N 1
ATOM 2282 C CA . PHE B 1 85 ? 6.441 9.727 7.039 1 97.88 85 PHE B CA 1
ATOM 2283 C C . PHE B 1 85 ? 5.168 10.438 6.598 1 97.88 85 PHE B C 1
ATOM 2285 O O . PHE B 1 85 ? 5.223 11.43 5.863 1 97.88 85 PHE B O 1
ATOM 2292 N N . SER B 1 86 ? 4.102 9.898 6.973 1 98.06 86 SER B N 1
ATOM 2293 C CA . SER B 1 86 ? 2.809 10.578 6.973 1 98.06 86 SER B CA 1
ATOM 2294 C C . SER B 1 86 ? 2.211 10.633 8.375 1 98.06 86 SER B C 1
ATOM 2296 O O . SER B 1 86 ? 2.273 9.648 9.117 1 98.06 86 SER B O 1
ATOM 2298 N N . HIS B 1 87 ? 1.806 11.805 8.719 1 98.62 87 HIS B N 1
ATOM 2299 C CA . HIS B 1 87 ? 0.993 12.016 9.906 1 98.62 87 HIS B CA 1
ATOM 2300 C C . HIS B 1 87 ? -0.483 12.156 9.555 1 98.62 87 HIS B C 1
ATOM 2302 O O . HIS B 1 87 ? -0.857 13.031 8.766 1 98.62 87 HIS B O 1
ATOM 2308 N N . PHE B 1 88 ? -1.337 11.258 10.125 1 98.38 88 PHE B N 1
ATOM 2309 C CA . PHE B 1 88 ? -2.764 11.328 9.828 1 98.38 88 PHE B CA 1
ATOM 2310 C C . PHE B 1 88 ? -3.59 11.062 11.078 1 98.38 88 PHE B C 1
ATOM 2312 O O . PHE B 1 88 ? -3.053 10.641 12.102 1 98.38 88 PHE B O 1
ATOM 2319 N N . ARG B 1 89 ? -4.863 11.43 11 1 97.75 89 ARG B N 1
ATOM 2320 C CA . ARG B 1 89 ? -5.836 11.188 12.062 1 97.75 89 ARG B CA 1
ATOM 2321 C C . ARG B 1 89 ? -7.156 10.68 11.492 1 97.75 89 ARG B C 1
ATOM 2323 O O . ARG B 1 89 ? -7.484 10.953 10.328 1 97.75 89 ARG B O 1
ATOM 2330 N N . PHE B 1 90 ? -7.832 9.898 12.266 1 97.06 90 PHE B N 1
ATOM 2331 C CA . PHE B 1 90 ? -9.242 9.641 12.008 1 97.06 90 PHE B CA 1
ATOM 2332 C C . PHE B 1 90 ? -10.117 10.695 12.664 1 97.06 90 PHE B C 1
ATOM 2334 O O . PHE B 1 90 ? -9.992 10.961 13.867 1 97.06 90 PHE B O 1
ATOM 2341 N N . ASP B 1 91 ? -10.938 11.289 11.828 1 95.62 91 ASP B N 1
ATOM 2342 C CA . ASP B 1 91 ? -11.695 12.422 12.344 1 95.62 91 ASP B CA 1
ATOM 2343 C C . ASP B 1 91 ? -13.086 12.492 11.719 1 95.62 91 ASP B C 1
ATOM 2345 O O . ASP B 1 91 ? -13.406 11.703 10.828 1 95.62 91 ASP B O 1
ATOM 2349 N N . VAL B 1 92 ? -13.883 13.352 12.336 1 94.31 92 VAL B N 1
ATOM 2350 C CA . VAL B 1 92 ? -15.188 13.68 11.758 1 94.31 92 VAL B CA 1
ATOM 2351 C C . VAL B 1 92 ? -15.141 15.094 11.164 1 94.31 92 VAL B C 1
ATOM 2353 O O . VAL B 1 92 ? -14.812 16.047 11.859 1 94.31 92 VAL B O 1
ATOM 2356 N N . GLU B 1 93 ? -15.375 15.094 9.875 1 90.25 93 GLU B N 1
ATOM 2357 C CA . GLU B 1 93 ? -15.43 16.375 9.18 1 90.25 93 GLU B CA 1
ATOM 2358 C C . GLU B 1 93 ? -16.781 16.594 8.523 1 90.25 93 GLU B C 1
ATOM 2360 O O . GLU B 1 93 ? -17.141 15.891 7.578 1 90.25 93 GLU B O 1
ATOM 2365 N N . CYS B 1 94 ? -17.516 17.594 8.961 1 84.81 94 CYS B N 1
ATOM 2366 C CA . CYS B 1 94 ? -18.828 17.938 8.406 1 84.81 94 CYS B CA 1
ATOM 2367 C C . CYS B 1 94 ? -19.75 16.719 8.406 1 84.81 94 CYS B C 1
ATOM 2369 O O . CYS B 1 94 ? -20.359 16.391 7.383 1 84.81 94 CYS B O 1
ATOM 2371 N N . GLY B 1 95 ? -19.656 15.969 9.461 1 89.06 95 GLY B N 1
ATOM 2372 C CA . GLY B 1 95 ? -20.562 14.844 9.656 1 89.06 95 GLY B CA 1
ATOM 2373 C C . GLY B 1 95 ? -20.078 13.57 8.992 1 89.06 95 GLY B C 1
ATOM 2374 O O . GLY B 1 95 ? -20.75 12.531 9.062 1 89.06 95 GLY B O 1
ATOM 2375 N N . ASP B 1 96 ? -18.984 13.656 8.367 1 93.38 96 ASP B N 1
ATOM 2376 C CA . ASP B 1 96 ? -18.453 12.477 7.703 1 93.38 96 ASP B CA 1
ATOM 2377 C C . ASP B 1 96 ? -17.234 11.922 8.453 1 93.38 96 ASP B C 1
ATOM 2379 O O . ASP B 1 96 ? -16.422 12.688 8.969 1 93.38 96 ASP B O 1
ATOM 2383 N N . GLU B 1 97 ? -17.125 10.625 8.586 1 96.44 97 GLU B N 1
ATOM 2384 C CA . GLU B 1 97 ? -15.906 9.977 9.062 1 96.44 97 GLU B CA 1
ATOM 2385 C C . GLU B 1 97 ? -14.812 10.016 7.996 1 96.44 97 GLU B C 1
ATOM 2387 O O . GLU B 1 97 ? -15.023 9.555 6.871 1 96.44 97 GLU B O 1
ATOM 2392 N N . VAL B 1 98 ? -13.703 10.594 8.359 1 97.38 98 VAL B N 1
ATOM 2393 C CA . VAL B 1 98 ? -12.672 10.766 7.348 1 97.38 98 VAL B 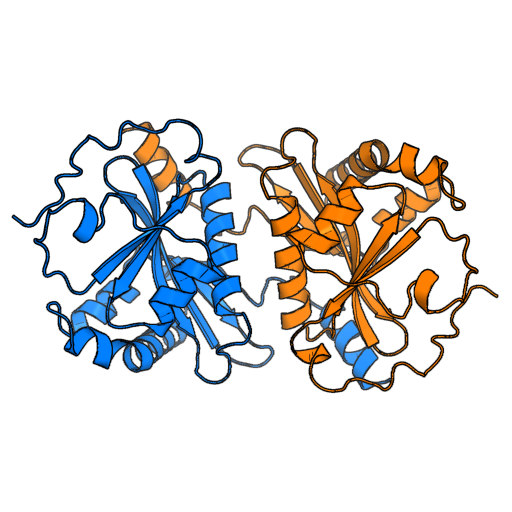CA 1
ATOM 2394 C C . VAL B 1 98 ? -11.305 10.414 7.934 1 97.38 98 VAL B C 1
ATOM 2396 O O . VAL B 1 98 ? -11.141 10.375 9.156 1 97.38 98 VAL B O 1
ATOM 2399 N N . LEU B 1 99 ? -10.383 9.984 7.09 1 97.31 99 LEU B N 1
ATOM 2400 C CA . LEU B 1 99 ? -8.953 10 7.395 1 97.31 99 LEU B CA 1
ATOM 2401 C C . LEU B 1 99 ? -8.312 11.297 6.918 1 97.31 99 LEU B C 1
ATOM 2403 O O . LEU B 1 99 ? -8.297 11.586 5.719 1 97.31 99 LEU B O 1
ATOM 2407 N N . TYR B 1 100 ? -7.871 12.086 7.852 1 98.19 100 TYR B N 1
ATOM 2408 C CA . TYR B 1 100 ? -7.266 13.367 7.508 1 98.19 100 TYR B CA 1
ATOM 2409 C C . TYR B 1 100 ? -5.746 13.281 7.543 1 98.19 100 TYR B C 1
ATOM 2411 O O . TYR B 1 100 ? -5.156 13.023 8.594 1 98.19 100 TYR B O 1
ATOM 2419 N N . CYS B 1 101 ? -5.133 13.469 6.387 1 98.25 101 CYS B N 1
ATOM 2420 C CA . CYS B 1 101 ? -3.678 13.477 6.27 1 98.25 101 CYS B CA 1
ATOM 2421 C C . CYS B 1 101 ? -3.113 14.859 6.578 1 98.25 101 CYS B C 1
ATOM 2423 O O . CYS B 1 101 ? -3.252 15.781 5.773 1 98.25 101 CYS B O 1
ATOM 2425 N N . TYR B 1 102 ? -2.402 15.016 7.656 1 97.94 102 TYR B N 1
ATOM 2426 C CA . TYR B 1 102 ? -1.865 16.297 8.086 1 97.94 102 TYR B CA 1
ATOM 2427 C C . TYR B 1 102 ? -0.524 16.578 7.422 1 97.94 102 TYR B C 1
ATOM 2429 O O . TYR B 1 102 ? -0.181 17.75 7.172 1 97.94 102 TYR B O 1
ATOM 2437 N N . GLU B 1 103 ? 0.259 15.516 7.281 1 97.94 103 GLU B N 1
ATOM 2438 C CA . GLU B 1 103 ? 1.593 15.664 6.707 1 97.94 103 GLU B CA 1
ATOM 2439 C C . GLU B 1 103 ? 1.941 14.477 5.812 1 97.94 103 GLU B C 1
ATOM 2441 O O . GLU B 1 103 ? 1.575 13.336 6.109 1 97.94 103 GLU B O 1
ATOM 2446 N N . VAL B 1 104 ? 2.615 14.734 4.785 1 97.62 104 VAL B N 1
ATOM 2447 C CA . VAL B 1 104 ? 3.404 13.773 4.023 1 97.62 104 VAL B CA 1
ATOM 2448 C C . VAL B 1 104 ? 4.766 14.367 3.686 1 97.62 104 VAL B C 1
ATOM 2450 O O . VAL B 1 104 ? 4.859 15.32 2.902 1 97.62 104 VAL B O 1
ATOM 2453 N N . GLN B 1 105 ? 5.785 13.859 4.355 1 98.19 105 GLN B N 1
ATOM 2454 C CA . GLN B 1 105 ? 7.113 14.445 4.23 1 98.19 105 GLN B CA 1
ATOM 2455 C C . GLN B 1 105 ? 8.156 13.391 3.861 1 98.19 105 GLN B C 1
ATOM 2457 O O . GLN B 1 105 ? 8.141 12.289 4.406 1 98.19 105 GLN B O 1
ATOM 2462 N N . LEU B 1 106 ? 8.977 13.75 2.895 1 96.06 106 LEU B N 1
ATOM 2463 C CA . LEU B 1 106 ? 10.055 12.883 2.432 1 96.06 106 LEU B CA 1
ATOM 2464 C C . LEU B 1 106 ? 11.398 13.594 2.502 1 96.06 106 LEU B C 1
ATOM 2466 O O . LEU B 1 106 ? 11.492 14.781 2.184 1 96.06 106 LEU B O 1
ATOM 2470 N N . GLU B 1 107 ? 12.383 12.844 2.904 1 95.75 107 GLU B N 1
ATOM 2471 C CA . GLU B 1 107 ? 13.727 13.375 2.703 1 95.75 107 GLU B CA 1
ATOM 2472 C C . GLU B 1 107 ? 14.008 13.625 1.225 1 95.75 107 GLU B C 1
ATOM 2474 O O . GLU B 1 107 ? 13.477 12.922 0.36 1 95.75 107 GLU B O 1
ATOM 2479 N N . SER B 1 108 ? 14.875 14.594 0.955 1 94.75 108 SER B N 1
ATOM 2480 C CA . SER B 1 108 ? 15.141 15.016 -0.414 1 94.75 108 SER B CA 1
ATOM 2481 C C . SER B 1 108 ? 15.672 13.867 -1.26 1 94.75 108 SER B C 1
ATOM 2483 O O . SER B 1 108 ? 15.336 13.742 -2.438 1 94.75 108 SER B O 1
ATOM 2485 N N . ARG B 1 109 ? 16.375 12.992 -0.734 1 87.31 109 ARG B N 1
ATOM 2486 C CA . ARG B 1 109 ? 17.094 11.961 -1.48 1 87.31 109 ARG B CA 1
ATOM 2487 C C . ARG B 1 109 ? 16.125 10.883 -1.966 1 87.31 109 ARG B C 1
ATOM 2489 O O . ARG B 1 109 ? 16.484 10.062 -2.816 1 87.31 109 ARG B O 1
ATOM 2496 N N . VAL B 1 110 ? 14.922 10.883 -1.397 1 84.81 110 VAL B N 1
ATOM 2497 C CA . VAL B 1 110 ? 14.008 9.805 -1.774 1 84.81 110 VAL B CA 1
ATOM 2498 C C . VAL B 1 110 ? 12.789 10.391 -2.479 1 84.81 110 VAL B C 1
ATOM 2500 O O . VAL B 1 110 ? 11.766 9.711 -2.625 1 84.81 110 VAL B O 1
ATOM 2503 N N . ARG B 1 111 ? 12.898 11.641 -2.889 1 87 111 ARG B N 1
ATOM 2504 C CA . ARG B 1 111 ? 11.781 12.273 -3.574 1 87 111 ARG B CA 1
ATOM 2505 C C . ARG B 1 111 ? 11.75 11.883 -5.047 1 87 111 ARG B C 1
ATOM 2507 O O . ARG B 1 111 ? 12.742 11.398 -5.59 1 87 111 ARG B O 1
ATOM 2514 N N . ARG B 1 112 ? 10.539 11.953 -5.598 1 80.31 112 ARG B N 1
ATOM 2515 C CA . ARG B 1 112 ? 10.297 11.711 -7.016 1 80.31 112 ARG B CA 1
ATOM 2516 C C . ARG B 1 112 ? 10.625 10.273 -7.391 1 80.31 112 ARG B C 1
ATOM 2518 O O . ARG B 1 112 ? 11.125 10.008 -8.484 1 80.31 112 ARG B O 1
ATOM 2525 N N . ARG B 1 113 ? 10.469 9.414 -6.43 1 72.19 113 ARG B N 1
ATOM 2526 C CA . ARG B 1 113 ? 10.695 7.992 -6.664 1 72.19 113 ARG B CA 1
ATOM 2527 C C . ARG B 1 113 ? 9.43 7.184 -6.395 1 72.19 113 ARG B C 1
ATOM 2529 O O . ARG B 1 113 ? 9.477 5.953 -6.305 1 72.19 113 ARG B O 1
ATOM 2536 N N . GLY B 1 114 ? 8.375 7.867 -6.199 1 75.94 114 GLY B N 1
ATOM 2537 C CA . GLY B 1 114 ? 7.094 7.195 -6.039 1 75.94 114 GLY B CA 1
ATOM 2538 C C . GLY B 1 114 ? 6.746 6.914 -4.59 1 75.94 114 GLY B C 1
ATOM 2539 O O . GLY B 1 114 ? 5.668 6.391 -4.293 1 75.94 114 GLY B O 1
ATOM 2540 N N . LEU B 1 115 ? 7.609 7.234 -3.67 1 80.5 115 LEU B N 1
ATOM 2541 C CA . LEU B 1 115 ? 7.402 6.926 -2.258 1 80.5 115 LEU B CA 1
ATOM 2542 C C . LEU B 1 115 ? 6.215 7.703 -1.703 1 80.5 115 LEU B C 1
ATOM 2544 O O . LEU B 1 115 ? 5.418 7.164 -0.931 1 80.5 115 LEU B O 1
ATOM 2548 N N . GLY B 1 116 ? 6.09 8.984 -2.09 1 87.56 116 GLY B N 1
ATOM 2549 C CA . GLY B 1 116 ? 4.938 9.766 -1.667 1 87.56 116 GLY B CA 1
ATOM 2550 C C . GLY B 1 116 ? 3.617 9.164 -2.107 1 87.56 116 GLY B C 1
ATOM 2551 O O . GLY B 1 116 ? 2.684 9.055 -1.31 1 87.56 116 GLY B O 1
ATOM 2552 N N . LYS B 1 117 ? 3.592 8.859 -3.33 1 82.19 117 LYS B N 1
ATOM 2553 C CA . LYS B 1 117 ? 2.402 8.203 -3.871 1 82.19 117 LYS B CA 1
ATOM 2554 C C . LYS B 1 117 ? 2.088 6.918 -3.115 1 82.19 117 LYS B C 1
ATOM 2556 O O . LYS B 1 117 ? 0.93 6.656 -2.781 1 82.19 117 LYS B O 1
ATOM 2561 N N . PHE B 1 118 ? 3.121 6.242 -2.832 1 76.19 118 PHE B N 1
ATOM 2562 C CA . PHE B 1 118 ? 2.973 4.984 -2.109 1 76.19 118 PHE B CA 1
ATOM 2563 C C . PHE B 1 118 ? 2.371 5.223 -0.73 1 76.19 118 PHE B C 1
ATOM 2565 O O . PHE B 1 118 ? 1.433 4.527 -0.33 1 76.19 118 PHE B O 1
ATOM 2572 N N . LEU B 1 119 ? 2.873 6.098 -0.006 1 86.31 119 LEU B N 1
ATOM 2573 C CA . LEU B 1 119 ? 2.379 6.402 1.332 1 86.31 119 LEU B CA 1
ATOM 2574 C C . LEU B 1 119 ? 0.902 6.781 1.295 1 86.31 119 LEU B C 1
ATOM 2576 O O . LEU B 1 119 ? 0.11 6.281 2.098 1 86.31 119 LEU B O 1
ATOM 2580 N N . LEU B 1 120 ? 0.531 7.562 0.359 1 89.5 120 LEU B N 1
ATOM 2581 C CA . LEU B 1 120 ? -0.853 8.016 0.274 1 89.5 120 LEU B CA 1
ATOM 2582 C C . LEU B 1 120 ? -1.771 6.883 -0.17 1 89.5 120 LEU B C 1
ATOM 2584 O O . LEU B 1 120 ? -2.939 6.836 0.221 1 89.5 120 LEU B O 1
ATOM 2588 N N . GLN B 1 121 ? -1.283 6.066 -0.934 1 79.25 121 GLN B N 1
ATOM 2589 C CA . GLN B 1 121 ? -2.062 4.891 -1.312 1 79.25 121 GLN B CA 1
ATOM 2590 C C . GLN B 1 121 ? -2.328 3.994 -0.107 1 79.25 121 GLN B C 1
ATOM 2592 O O . GLN B 1 121 ? -3.404 3.404 0.011 1 79.25 121 GLN B O 1
ATOM 2597 N N . ILE B 1 122 ? -1.301 3.805 0.693 1 81.62 122 ILE B N 1
ATOM 2598 C CA . ILE B 1 122 ? -1.513 3.049 1.922 1 81.62 122 ILE B CA 1
ATOM 2599 C C . ILE B 1 122 ? -2.588 3.727 2.768 1 81.62 122 ILE B C 1
ATOM 2601 O O . ILE B 1 122 ? -3.455 3.057 3.334 1 81.62 122 ILE B O 1
ATOM 2605 N N . LEU B 1 123 ? -2.57 5.047 2.84 1 90.44 123 LEU B N 1
ATOM 2606 C CA . LEU B 1 123 ? -3.594 5.754 3.602 1 90.44 123 LEU B CA 1
ATOM 2607 C C . LEU B 1 123 ? -4.98 5.488 3.027 1 90.44 123 LEU B C 1
ATOM 2609 O O . LEU B 1 123 ? -5.949 5.344 3.777 1 90.44 123 LEU B O 1
ATOM 2613 N N . GLN B 1 124 ? -5.082 5.508 1.751 1 84.88 124 GLN B N 1
ATOM 2614 C CA . GLN B 1 124 ? -6.352 5.176 1.111 1 84.88 124 GLN B CA 1
ATOM 2615 C C . GLN B 1 124 ? -6.836 3.791 1.534 1 84.88 124 GLN B C 1
ATOM 2617 O O . GLN B 1 124 ? -8.023 3.596 1.797 1 84.88 124 GLN B O 1
ATOM 2622 N N . LEU B 1 125 ? -5.945 2.934 1.587 1 76.75 125 LEU B N 1
ATOM 2623 C CA . LEU B 1 125 ? -6.266 1.573 2.006 1 76.75 125 LEU B CA 1
ATOM 2624 C C . LEU B 1 125 ? -6.738 1.55 3.457 1 76.75 125 LEU B C 1
ATOM 2626 O O . LEU B 1 125 ? -7.73 0.897 3.779 1 76.75 125 LEU B O 1
ATOM 2630 N N . VAL B 1 126 ? -5.996 2.189 4.289 1 85.81 126 VAL B N 1
ATOM 2631 C CA . VAL B 1 126 ? -6.352 2.27 5.703 1 85.81 126 VAL B CA 1
ATOM 2632 C C . VAL B 1 126 ? -7.738 2.887 5.852 1 85.81 126 VAL B C 1
ATOM 2634 O O . VAL B 1 126 ? -8.562 2.395 6.625 1 85.81 126 VAL B O 1
ATOM 2637 N N . ALA B 1 127 ? -7.984 3.936 5.09 1 90.12 127 ALA B N 1
ATOM 2638 C CA . ALA B 1 127 ? -9.289 4.59 5.141 1 90.12 127 ALA B CA 1
ATOM 2639 C C . ALA B 1 127 ? -10.406 3.627 4.734 1 90.12 127 ALA B C 1
ATOM 2641 O O . ALA B 1 127 ? -11.461 3.586 5.363 1 90.12 127 ALA B O 1
ATOM 2642 N N . ASN B 1 128 ? -10.148 2.926 3.73 1 82.38 128 ASN B N 1
ATOM 2643 C CA . ASN B 1 128 ? -11.133 1.955 3.262 1 82.38 128 ASN B CA 1
ATOM 2644 C C . ASN B 1 128 ? -11.383 0.866 4.301 1 82.38 128 ASN B C 1
ATOM 2646 O O . ASN B 1 128 ? -12.531 0.54 4.598 1 82.38 128 ASN B O 1
ATOM 2650 N N . SER B 1 129 ? -10.281 0.337 4.832 1 79.19 129 SER B N 1
ATOM 2651 C CA . SER B 1 129 ? -10.383 -0.786 5.758 1 79.19 129 SER B CA 1
ATOM 2652 C C . SER B 1 129 ? -11.055 -0.366 7.062 1 79.19 129 SER B C 1
ATOM 2654 O O . SER B 1 129 ? -11.656 -1.192 7.754 1 79.19 129 SER B O 1
ATOM 2656 N N . THR B 1 130 ? -10.93 0.878 7.402 1 87.31 130 THR B N 1
ATOM 2657 C CA . THR B 1 130 ? -11.539 1.389 8.625 1 87.31 130 THR B CA 1
ATOM 2658 C C . THR B 1 130 ? -12.883 2.045 8.32 1 87.31 130 THR B C 1
ATOM 2660 O O . THR B 1 130 ? -13.453 2.736 9.172 1 87.31 130 THR B O 1
ATOM 2663 N N . GLN B 1 131 ? -13.312 2.004 7.137 1 86.75 131 GLN B N 1
ATOM 2664 C CA . GLN B 1 131 ? -14.625 2.404 6.652 1 86.75 131 GLN B CA 1
ATOM 2665 C C . GLN B 1 131 ? -14.805 3.918 6.73 1 86.75 131 GLN B C 1
ATOM 2667 O O . GLN B 1 131 ? -15.883 4.406 7.062 1 86.75 131 GLN B O 1
ATOM 2672 N N . MET B 1 132 ? -13.75 4.621 6.586 1 93.62 132 MET B N 1
ATOM 2673 C CA . MET B 1 132 ? -13.844 6.066 6.391 1 93.62 132 MET B CA 1
ATOM 2674 C C . MET B 1 132 ? -14.391 6.395 5.008 1 93.62 132 MET B C 1
ATOM 2676 O O . MET B 1 132 ? -14.164 5.648 4.051 1 93.62 132 MET B O 1
ATOM 2680 N N . LYS B 1 133 ? -15.031 7.48 4.855 1 94.44 133 LYS B N 1
ATOM 2681 C CA . LYS B 1 133 ? -15.688 7.824 3.596 1 94.44 133 LYS B CA 1
ATOM 2682 C C . LYS B 1 133 ? -14.695 8.43 2.609 1 94.44 133 LYS B C 1
ATOM 2684 O O . LYS B 1 133 ? -14.891 8.359 1.395 1 94.44 133 LYS B O 1
ATOM 2689 N N . LYS B 1 134 ? -13.672 9.047 3.135 1 95.69 134 LYS B N 1
ATOM 2690 C CA . LYS B 1 134 ? -12.695 9.672 2.25 1 95.69 134 LYS B CA 1
ATOM 2691 C C . LYS B 1 134 ? -11.398 9.984 2.992 1 95.69 134 LYS B C 1
ATOM 2693 O O . LYS B 1 134 ? -11.375 10.008 4.223 1 95.69 134 LYS B O 1
ATOM 2698 N N . VAL B 1 135 ? -10.359 10.156 2.227 1 96.12 135 VAL B N 1
ATOM 2699 C CA . VAL B 1 135 ? -9.102 10.727 2.688 1 96.12 135 VAL B CA 1
ATOM 2700 C C . VAL B 1 135 ? -9.047 12.211 2.334 1 96.12 135 VAL B C 1
ATOM 2702 O O . VAL B 1 135 ? -9.383 12.602 1.214 1 96.12 135 VAL B O 1
ATOM 2705 N N . MET B 1 136 ? -8.664 13.047 3.342 1 97.88 136 MET B N 1
ATOM 2706 C CA . MET B 1 136 ? -8.617 14.492 3.145 1 97.88 136 MET B CA 1
ATOM 2707 C C . MET B 1 136 ? -7.227 15.039 3.455 1 97.88 136 MET B C 1
ATOM 2709 O O . MET B 1 136 ? -6.473 14.43 4.215 1 97.88 136 MET B O 1
ATOM 2713 N N . LEU B 1 137 ? -6.906 16.094 2.816 1 97.94 137 LEU B N 1
ATOM 2714 C CA . LEU B 1 137 ? -5.684 16.828 3.148 1 97.94 137 LEU B CA 1
ATOM 2715 C C . LEU B 1 137 ? -5.809 18.297 2.789 1 97.94 137 LEU B C 1
ATOM 2717 O O . LEU B 1 137 ? -6.758 18.703 2.105 1 97.94 137 LEU B O 1
ATOM 2721 N N . THR B 1 138 ? -4.941 19.141 3.365 1 97.06 138 THR B N 1
ATOM 2722 C CA . THR B 1 138 ? -4.828 20.547 3.043 1 97.06 138 THR B CA 1
ATOM 2723 C C . THR B 1 138 ? -3.506 20.844 2.338 1 97.06 138 THR B C 1
ATOM 2725 O O . THR B 1 138 ? -2.453 20.359 2.756 1 97.06 138 THR B O 1
ATOM 2728 N N . VAL B 1 139 ? -3.615 21.594 1.207 1 97.56 139 VAL B N 1
ATOM 2729 C CA . VAL B 1 139 ? -2.416 21.922 0.444 1 97.56 139 VAL B CA 1
ATOM 2730 C C . VAL B 1 139 ? -2.387 23.422 0.144 1 97.56 139 VAL B C 1
ATOM 2732 O O . VAL B 1 139 ? -3.422 24.016 -0.163 1 97.56 139 VAL B O 1
ATOM 2735 N N . PHE B 1 140 ? -1.236 24 0.325 1 96.62 140 PHE B N 1
ATOM 2736 C CA . PHE B 1 140 ? -1.089 25.406 -0.05 1 96.62 140 PHE B CA 1
ATOM 2737 C C . PHE B 1 140 ? -1.197 25.578 -1.561 1 96.62 140 PHE B C 1
ATOM 2739 O O . PHE B 1 140 ? -0.568 24.844 -2.32 1 96.62 140 PHE B O 1
ATOM 2746 N N . LYS B 1 141 ? -1.924 26.594 -1.976 1 94.62 141 LYS B N 1
ATOM 2747 C CA . LYS B 1 141 ? -2.098 26.875 -3.396 1 94.62 141 LYS B CA 1
ATOM 2748 C C . LYS B 1 141 ? -0.76 27.172 -4.066 1 94.62 141 LYS B C 1
ATOM 2750 O O . LYS B 1 141 ? -0.554 26.844 -5.234 1 94.62 141 LYS B O 1
ATOM 2755 N N . HIS B 1 142 ? 0.115 27.781 -3.342 1 96.06 142 HIS B N 1
ATOM 2756 C CA . HIS B 1 142 ? 1.402 28.172 -3.906 1 96.06 142 HIS B CA 1
ATOM 2757 C C . HIS B 1 142 ? 2.395 27.016 -3.863 1 96.06 142 HIS B C 1
ATOM 2759 O O . HIS B 1 142 ? 3.516 27.141 -4.363 1 96.06 142 HIS B O 1
ATOM 2765 N N . ASN B 1 143 ? 2.096 25.953 -3.25 1 96.44 143 ASN B N 1
ATOM 2766 C CA . ASN B 1 143 ? 2.869 24.719 -3.365 1 96.44 143 ASN B CA 1
ATOM 2767 C C . ASN B 1 143 ? 2.482 23.922 -4.613 1 96.44 143 ASN B C 1
ATOM 2769 O O . ASN B 1 143 ? 1.91 22.844 -4.516 1 96.44 143 ASN B O 1
ATOM 2773 N N . HIS B 1 144 ? 2.92 24.391 -5.703 1 95.44 144 HIS B N 1
ATOM 2774 C CA . HIS B 1 144 ? 2.469 23.891 -7 1 95.44 144 HIS B CA 1
ATOM 2775 C C . HIS B 1 144 ? 2.854 22.438 -7.195 1 95.44 144 HIS B C 1
ATOM 2777 O O . HIS B 1 144 ? 2.078 21.641 -7.746 1 95.44 144 HIS B O 1
ATOM 2783 N N . GLY B 1 145 ? 4.023 22.125 -6.746 1 94.88 145 GLY B N 1
ATOM 2784 C CA . GLY B 1 145 ? 4.469 20.734 -6.867 1 94.88 145 GLY B CA 1
ATOM 2785 C C . GLY B 1 145 ? 3.561 19.75 -6.156 1 94.88 145 GLY B C 1
ATOM 2786 O O . GLY B 1 145 ? 3.125 18.766 -6.746 1 94.88 145 GLY B O 1
ATOM 2787 N N . ALA B 1 146 ? 3.27 20.078 -4.926 1 95.5 146 ALA B N 1
ATOM 2788 C CA . ALA B 1 146 ? 2.406 19.203 -4.141 1 95.5 146 ALA B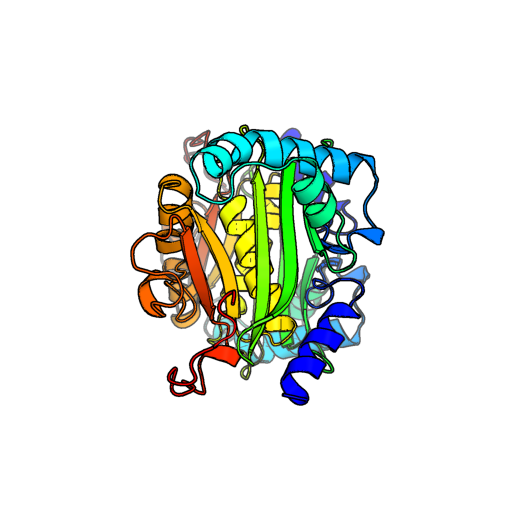 CA 1
ATOM 2789 C C . ALA B 1 146 ? 0.987 19.188 -4.699 1 95.5 146 ALA B C 1
ATOM 2791 O O . ALA B 1 146 ? 0.361 18.125 -4.785 1 95.5 146 ALA B O 1
ATOM 2792 N N . TYR B 1 147 ? 0.493 20.344 -5.078 1 95.75 147 TYR B N 1
ATOM 2793 C CA . TYR B 1 147 ? -0.859 20.453 -5.613 1 95.75 147 TYR B CA 1
ATOM 2794 C C . TYR B 1 147 ? -1.032 19.578 -6.844 1 95.75 147 TYR B C 1
ATOM 2796 O O . TYR B 1 147 ? -1.994 18.797 -6.934 1 95.75 147 TYR B O 1
ATOM 2804 N N . GLN B 1 148 ? -0.177 19.609 -7.73 1 94.69 148 GLN B N 1
ATOM 2805 C CA . GLN B 1 148 ? -0.213 18.812 -8.945 1 94.69 148 GLN B CA 1
ATOM 2806 C C . GLN B 1 148 ? -0.079 17.328 -8.617 1 94.69 148 GLN B C 1
ATOM 2808 O O . GLN B 1 148 ? -0.757 16.484 -9.219 1 94.69 148 GLN B O 1
ATOM 2813 N N . PHE B 1 149 ? 0.795 17.094 -7.754 1 93.38 149 PHE B N 1
ATOM 2814 C CA . PHE B 1 149 ? 1.016 15.719 -7.32 1 93.38 149 PHE B CA 1
ATOM 2815 C C . PHE B 1 149 ? -0.278 15.102 -6.805 1 93.38 149 PHE B C 1
ATOM 2817 O O . PHE B 1 149 ? -0.674 14.016 -7.246 1 93.38 149 PHE B O 1
ATOM 2824 N N . PHE B 1 150 ? -0.966 15.758 -5.914 1 95.69 150 PHE B N 1
ATOM 2825 C CA . PHE B 1 150 ? -2.182 15.227 -5.316 1 95.69 150 PHE B CA 1
ATOM 2826 C C . PHE B 1 150 ? -3.299 15.125 -6.348 1 95.69 150 PHE B C 1
ATOM 2828 O O . PHE B 1 150 ? -4.012 14.125 -6.406 1 95.69 150 PHE B O 1
ATOM 2835 N N . ARG B 1 151 ? -3.381 16.094 -7.199 1 94.06 151 ARG B N 1
ATOM 2836 C CA . ARG B 1 151 ? -4.484 16.172 -8.148 1 94.06 151 ARG B CA 1
ATOM 2837 C C . ARG B 1 151 ? -4.281 15.195 -9.305 1 94.06 151 ARG B C 1
ATOM 2839 O O . ARG B 1 151 ? -5.211 14.492 -9.703 1 94.06 151 ARG B O 1
ATOM 2846 N N . GLU B 1 152 ? -3.168 15.172 -9.828 1 89.56 152 GLU B N 1
ATOM 2847 C CA . GLU B 1 152 ? -2.93 14.453 -11.078 1 89.56 152 GLU B CA 1
ATOM 2848 C C . GLU B 1 152 ? -2.436 13.031 -10.805 1 89.56 152 GLU B C 1
ATOM 2850 O O . GLU B 1 152 ? -2.932 12.07 -11.406 1 89.56 152 GLU B O 1
ATOM 2855 N N . ALA B 1 153 ? -1.486 12.922 -9.93 1 79.25 153 ALA B N 1
ATOM 2856 C CA . ALA B 1 153 ? -0.888 11.609 -9.703 1 79.25 153 ALA B CA 1
ATOM 2857 C C . ALA B 1 153 ? -1.767 10.758 -8.789 1 79.25 153 ALA B C 1
ATOM 2859 O O . ALA B 1 153 ? -1.801 9.531 -8.922 1 79.25 153 ALA B O 1
ATOM 2860 N N . LEU B 1 154 ? -2.514 11.398 -7.863 1 85.81 154 LEU B N 1
ATOM 2861 C CA . LEU B 1 154 ? -3.248 10.625 -6.863 1 85.81 154 LEU B CA 1
ATOM 2862 C C . LEU B 1 154 ? -4.754 10.805 -7.043 1 85.81 154 LEU B C 1
ATOM 2864 O O . LEU B 1 154 ? -5.543 10.156 -6.352 1 85.81 154 LEU B O 1
ATOM 2868 N N . GLN B 1 155 ? -5.172 11.68 -7.902 1 88.62 155 GLN B N 1
ATOM 2869 C CA . GLN B 1 155 ? -6.562 11.859 -8.312 1 88.62 155 GLN B CA 1
ATOM 2870 C C . GLN B 1 155 ? -7.414 12.367 -7.152 1 88.62 155 GLN B C 1
ATOM 2872 O O . GLN B 1 155 ? -8.57 11.969 -7.004 1 88.62 155 GLN B O 1
ATOM 2877 N N . PHE B 1 156 ? -6.789 13.133 -6.301 1 95.62 156 PHE B N 1
ATOM 2878 C CA . PHE B 1 156 ? -7.59 13.875 -5.34 1 95.62 156 PHE B CA 1
ATOM 2879 C C . PHE B 1 156 ? -8.398 14.969 -6.035 1 95.62 156 PHE B C 1
ATOM 2881 O O . PHE B 1 156 ? -7.988 15.484 -7.074 1 95.62 156 PHE B O 1
ATOM 2888 N N . GLU B 1 157 ? -9.5 15.305 -5.418 1 96.56 157 GLU B N 1
ATOM 2889 C CA . GLU B 1 157 ? -10.344 16.391 -5.914 1 96.56 157 GLU B CA 1
ATOM 2890 C C . GLU B 1 157 ? -10.508 17.484 -4.867 1 96.56 157 GLU B C 1
ATOM 2892 O O . GLU B 1 157 ? -10.32 17.25 -3.672 1 96.56 157 GLU B O 1
ATOM 2897 N N . VAL B 1 158 ? -10.852 18.688 -5.379 1 95.62 158 VAL B N 1
ATOM 2898 C CA . VAL B 1 158 ? -11.156 19.75 -4.43 1 95.62 158 VAL B CA 1
ATOM 2899 C C . VAL B 1 158 ? -12.414 19.391 -3.637 1 95.62 158 VAL B C 1
ATOM 2901 O O . VAL B 1 158 ? -13.469 19.125 -4.219 1 95.62 158 VAL B O 1
ATOM 2904 N N . ASP B 1 159 ? -12.219 19.312 -2.389 1 94.62 159 ASP B N 1
ATOM 2905 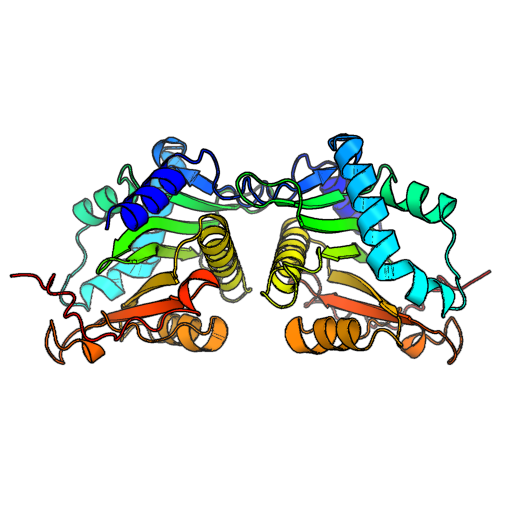C CA . ASP B 1 159 ? -13.312 18.906 -1.507 1 94.62 159 ASP B CA 1
ATOM 2906 C C . ASP B 1 159 ? -14.336 20.047 -1.364 1 94.62 159 ASP B C 1
ATOM 2908 O O . ASP B 1 159 ? -13.984 21.219 -1.467 1 94.62 159 ASP B O 1
ATOM 2912 N N . ALA B 1 160 ? -15.578 19.719 -0.997 1 90.75 160 ALA B N 1
ATOM 2913 C CA . ALA B 1 160 ? -16.641 20.703 -0.797 1 90.75 160 ALA B CA 1
ATOM 2914 C C . ALA B 1 160 ? -16.312 21.656 0.353 1 90.75 160 ALA B C 1
ATOM 2916 O O . ALA B 1 160 ? -16.734 22.812 0.355 1 90.75 160 ALA B O 1
ATOM 2917 N N . ALA B 1 161 ? -15.555 21.156 1.27 1 89.94 161 ALA B N 1
ATOM 2918 C CA . ALA B 1 161 ? -15.203 21.953 2.447 1 89.94 161 ALA B CA 1
ATOM 2919 C C . ALA B 1 161 ? -14.102 22.953 2.129 1 89.94 161 ALA B C 1
ATOM 2921 O O . ALA B 1 161 ? -13.758 23.797 2.961 1 89.94 161 ALA B O 1
ATOM 2922 N N . SER B 1 162 ? -13.539 22.797 0.958 1 93.62 162 SER B N 1
ATOM 2923 C CA . SER B 1 162 ? -12.461 23.719 0.597 1 93.62 162 SER B CA 1
ATOM 2924 C C . SER B 1 162 ? -12.969 25.156 0.522 1 93.62 162 SER B C 1
ATOM 2926 O O . SER B 1 162 ? -14.078 25.406 0.035 1 93.62 162 SER B O 1
ATOM 2928 N N . PRO B 1 163 ? -12.141 26.078 0.922 1 89.75 163 PRO B N 1
ATOM 2929 C CA . PRO B 1 163 ? -12.57 27.469 0.896 1 89.75 163 PRO B CA 1
ATOM 2930 C C . PRO B 1 163 ? -13.016 27.938 -0.491 1 89.75 163 PRO B C 1
ATOM 2932 O O . PRO B 1 163 ? -13.961 28.719 -0.613 1 89.75 163 PRO B O 1
ATOM 2935 N N . SER B 1 164 ? -12.391 27.484 -1.51 1 87.5 164 SER B N 1
ATOM 2936 C CA . SER B 1 164 ? -12.719 27.922 -2.865 1 87.5 164 SER B CA 1
ATOM 2937 C C . SER B 1 164 ? -14.109 27.438 -3.275 1 87.5 164 SER B C 1
ATOM 2939 O O . SER B 1 164 ? -14.711 27.969 -4.199 1 87.5 164 SER B O 1
ATOM 2941 N N . VAL B 1 165 ? -14.586 26.438 -2.607 1 86.38 165 VAL B N 1
ATOM 2942 C CA . VAL B 1 165 ? -15.883 25.859 -2.947 1 86.38 165 VAL B CA 1
ATOM 2943 C C . VAL B 1 165 ? -16.938 26.328 -1.946 1 86.38 165 VAL B C 1
ATOM 2945 O O . VAL B 1 165 ? -18 26.797 -2.336 1 86.38 165 VAL B O 1
ATOM 2948 N N . SER B 1 166 ? -16.578 26.203 -0.724 1 80.31 166 SER B N 1
ATOM 2949 C CA . SER B 1 166 ? -17.531 26.516 0.343 1 80.31 166 SER B CA 1
ATOM 2950 C C . SER B 1 166 ? -17.719 28.016 0.504 1 80.31 166 SER B C 1
ATOM 2952 O O . SER B 1 166 ? -18.734 28.453 1.042 1 80.31 166 SER B O 1
ATOM 2954 N N . GLY B 1 167 ? -16.812 28.766 0.098 1 72.5 167 GLY B N 1
ATOM 2955 C CA . GLY B 1 167 ? -16.891 30.219 0.259 1 72.5 167 GLY B CA 1
ATOM 2956 C C . GLY B 1 167 ? -16.719 30.672 1.699 1 72.5 167 GLY B C 1
ATOM 2957 O O . GLY B 1 167 ? -16.984 31.828 2.027 1 72.5 167 GLY B O 1
ATOM 2958 N N . CYS B 1 168 ? -16.422 29.766 2.545 1 63.97 168 CYS B N 1
ATOM 2959 C CA . CYS B 1 168 ? -16.406 30.047 3.977 1 63.97 168 CYS B CA 1
ATOM 2960 C C . CYS B 1 168 ? -15.328 31.062 4.332 1 63.97 168 CYS B C 1
ATOM 2962 O O . CYS B 1 168 ? -15.461 31.781 5.316 1 63.97 168 CYS B O 1
ATOM 2964 N N . CYS B 1 169 ? -14.211 30.969 3.664 1 64.06 169 CYS B N 1
ATOM 2965 C CA . CYS B 1 169 ? -13.109 31.844 4.074 1 64.06 169 CYS B CA 1
ATOM 2966 C C . CYS B 1 169 ? -12.797 32.875 3 1 64.06 169 CYS B C 1
ATOM 2968 O O . CYS B 1 169 ? -11.711 33.438 2.982 1 64.06 169 CYS B O 1
ATOM 2970 N N . GLY B 1 170 ? -13.758 33.156 2.301 1 60.69 170 GLY B N 1
ATOM 2971 C CA . GLY B 1 170 ? -13.523 34.125 1.259 1 60.69 170 GLY B CA 1
ATOM 2972 C C . GLY B 1 170 ? -12.594 33.656 0.169 1 60.69 170 GLY B C 1
ATOM 2973 O O . GLY B 1 170 ? -11.945 32.594 0.317 1 60.69 170 GLY B O 1
ATOM 2974 N N . ASP B 1 171 ? -12.562 34.219 -1.021 1 64.19 171 ASP B N 1
ATOM 2975 C CA . ASP B 1 171 ? -11.828 33.875 -2.24 1 64.19 171 ASP B CA 1
ATOM 2976 C C . ASP B 1 171 ? -10.32 34.031 -2.025 1 64.19 171 ASP B C 1
ATOM 2978 O O . ASP B 1 171 ? -9.531 33.594 -2.865 1 64.19 171 ASP B O 1
ATOM 2982 N N . ASP B 1 172 ? -9.93 34.344 -0.827 1 77.5 172 ASP B N 1
ATOM 2983 C CA . ASP B 1 172 ? -8.539 34.781 -0.708 1 77.5 172 ASP B CA 1
ATOM 2984 C C . ASP B 1 172 ? -7.734 33.781 0.115 1 77.5 172 ASP B C 1
ATOM 2986 O O . ASP B 1 172 ? -6.602 34.062 0.516 1 77.5 172 ASP B O 1
ATOM 2990 N N . SER B 1 173 ? -8.258 32.594 0.191 1 87.25 173 SER B N 1
ATOM 2991 C CA . SER B 1 173 ? -7.5 31.656 1.002 1 87.25 173 SER B CA 1
ATOM 2992 C C . SER B 1 173 ? -6.293 31.125 0.241 1 87.25 173 SER B C 1
ATOM 2994 O O . SER B 1 173 ? -6.328 31 -0.985 1 87.25 173 SER B O 1
ATOM 2996 N N . SER B 1 174 ? -5.25 30.875 0.965 1 92.31 174 SER B N 1
ATOM 2997 C CA . SER B 1 174 ? -3.988 30.453 0.371 1 92.31 174 SER B CA 1
ATOM 2998 C C . SER B 1 174 ? -3.914 28.922 0.276 1 92.31 174 SER B C 1
ATOM 3000 O O . SER B 1 174 ? -2.875 28.375 -0.089 1 92.31 174 SER B O 1
ATOM 3002 N N . TYR B 1 175 ? -4.984 28.266 0.643 1 95 175 TYR B N 1
ATOM 3003 C CA . TYR B 1 175 ? -4.934 26.812 0.656 1 95 175 TYR B CA 1
ATOM 3004 C C . TYR B 1 175 ? -6.195 26.219 0.047 1 95 175 TYR B C 1
ATOM 3006 O O . TYR B 1 175 ? -7.199 26.922 -0.131 1 95 175 TYR B O 1
ATOM 3014 N N . GLU B 1 176 ? -6.098 24.969 -0.361 1 95.38 176 GLU B N 1
ATOM 3015 C CA . GLU B 1 176 ? -7.215 24.125 -0.779 1 95.38 176 GLU B CA 1
ATOM 3016 C C . GLU B 1 176 ? -7.309 22.859 0.074 1 95.38 176 GLU B C 1
ATOM 3018 O O . GLU B 1 176 ? -6.293 22.344 0.544 1 95.38 176 GLU B O 1
ATOM 3023 N N . ILE B 1 177 ? -8.516 22.469 0.296 1 96 177 ILE B N 1
ATOM 3024 C CA . ILE B 1 177 ? -8.75 21.156 0.881 1 96 177 ILE B CA 1
ATOM 3025 C C . ILE B 1 177 ? -9.07 20.156 -0.223 1 96 177 ILE B C 1
ATOM 3027 O O . ILE B 1 177 ? -9.961 20.375 -1.041 1 96 177 ILE B O 1
ATOM 3031 N N . LEU B 1 178 ? -8.266 19.109 -0.251 1 97.62 178 LEU B N 1
ATOM 3032 C CA . LEU B 1 178 ? -8.461 18.047 -1.238 1 97.62 178 LEU B CA 1
ATOM 3033 C C . LEU B 1 178 ? -8.953 16.766 -0.574 1 97.62 178 LEU B C 1
ATOM 3035 O O . LEU B 1 178 ? -8.734 16.562 0.62 1 97.62 178 LEU B O 1
ATOM 3039 N N . SER B 1 179 ? -9.656 15.961 -1.335 1 97.56 179 SER B N 1
ATOM 3040 C CA . SER B 1 179 ? -10.117 14.688 -0.799 1 97.56 179 SER B CA 1
ATOM 3041 C C . SER B 1 179 ? -10.25 13.641 -1.899 1 97.56 179 SER B C 1
ATOM 3043 O O . SER B 1 179 ? -10.32 13.977 -3.082 1 97.56 179 SER B O 1
ATOM 3045 N N . ARG B 1 180 ? -10.172 12.445 -1.527 1 94.19 180 ARG B N 1
ATOM 3046 C CA . ARG B 1 180 ? -10.414 11.281 -2.377 1 94.19 180 ARG B CA 1
ATOM 3047 C C . ARG B 1 180 ? -11.32 10.273 -1.676 1 94.19 180 ARG B C 1
ATOM 3049 O O . ARG B 1 180 ? -11 9.812 -0.578 1 94.19 180 ARG B O 1
ATOM 3056 N N . ARG B 1 181 ? -12.344 9.891 -2.311 1 92.56 181 ARG B N 1
ATOM 3057 C CA . ARG B 1 181 ? -13.367 9.055 -1.697 1 92.56 181 ARG B CA 1
ATOM 3058 C C . ARG B 1 181 ? -12.93 7.594 -1.647 1 92.56 181 ARG B C 1
ATOM 3060 O O . ARG B 1 181 ? -12.133 7.152 -2.479 1 92.56 181 ARG B O 1
ATOM 3067 N N . THR B 1 182 ? -13.406 6.938 -0.631 1 88.31 182 THR B N 1
ATOM 3068 C CA . THR B 1 182 ? -13.281 5.488 -0.547 1 88.31 182 THR B CA 1
ATOM 3069 C C . THR B 1 182 ? -14.523 4.805 -1.112 1 88.31 182 THR B C 1
ATOM 3071 O O . THR B 1 182 ? -15.406 5.465 -1.658 1 88.31 182 THR B O 1
ATOM 3074 N N . LYS B 1 183 ? -14.609 3.52 -1.041 1 77.5 183 LYS B N 1
ATOM 3075 C CA . LYS B 1 183 ? -15.789 2.793 -1.502 1 77.5 183 LYS B CA 1
ATOM 3076 C C . LYS B 1 183 ? -17.016 3.145 -0.662 1 77.5 183 LYS B C 1
ATOM 3078 O O . LYS B 1 183 ? -18.141 3.025 -1.128 1 77.5 183 LYS B O 1
ATOM 3083 N N . PHE B 1 184 ? -16.828 3.596 0.565 1 84.31 184 PHE B N 1
ATOM 3084 C CA . PHE B 1 184 ? -17.906 3.914 1.492 1 84.31 184 PHE B CA 1
ATOM 3085 C C . PHE B 1 184 ? -18.406 5.336 1.269 1 84.31 184 PHE B C 1
ATOM 3087 O O . PHE B 1 184 ? -19.453 5.723 1.799 1 84.31 184 PHE B O 1
ATOM 3094 N N . GLY B 1 185 ? -17.609 6.027 0.537 1 84.19 185 GLY B N 1
ATOM 3095 C CA . GLY B 1 185 ? -18 7.395 0.233 1 84.19 185 GLY B CA 1
ATOM 3096 C C . GLY B 1 185 ? -18.672 7.535 -1.12 1 84.19 185 GLY B C 1
ATOM 3097 O O . GLY B 1 185 ? -19.188 8.602 -1.454 1 84.19 185 GLY B O 1
ATOM 3098 N N . GLU B 1 186 ? -18.609 6.523 -2.025 1 72.5 186 GLU B N 1
ATOM 3099 C CA . GLU B 1 186 ? -19.141 6.598 -3.383 1 72.5 186 GLU B CA 1
ATOM 3100 C C . GLU B 1 186 ? -20.672 6.566 -3.379 1 72.5 186 GLU B C 1
ATOM 3102 O O . GLU B 1 186 ? -21.312 7.109 -4.281 1 72.5 186 GLU B O 1
ATOM 3107 N N . SER B 1 187 ? -21.391 5.758 -2.553 1 55.72 187 SER B N 1
ATOM 3108 C CA . SER B 1 187 ? -22.828 5.578 -2.725 1 55.72 187 SER B CA 1
ATOM 3109 C C . SER B 1 187 ? -23.578 6.898 -2.58 1 55.72 187 SER B C 1
ATOM 3111 O O . SER B 1 187 ? -24.594 7.121 -3.24 1 55.72 187 SER B O 1
ATOM 3113 N N . HIS B 1 188 ? -23.703 7.492 -1.361 1 46.91 188 HIS B N 1
ATOM 3114 C CA . HIS B 1 188 ? -24.734 8.5 -1.099 1 46.91 188 HIS B CA 1
ATOM 3115 C C . HIS B 1 188 ? -24.188 9.906 -1.372 1 46.91 188 HIS B C 1
ATOM 3117 O O . HIS B 1 188 ? -23.266 10.359 -0.705 1 46.91 188 HIS B O 1
ATOM 3123 N N . PRO B 1 189 ? -24.266 10.234 -2.66 1 42.41 189 PRO B N 1
ATOM 3124 C CA . PRO B 1 189 ? -23.984 11.664 -2.738 1 42.41 189 PRO B CA 1
ATOM 3125 C C . PRO B 1 189 ? -24.672 12.461 -1.628 1 42.41 189 PRO B C 1
ATOM 3127 O O . PRO B 1 189 ? -25.859 12.281 -1.378 1 42.41 189 PRO B O 1
ATOM 3130 N N . HIS B 1 190 ? -24.312 12.461 -0.455 1 41.25 190 HIS B N 1
ATOM 3131 C CA . HIS B 1 190 ? -25.062 13.422 0.348 1 41.25 190 HIS B CA 1
ATOM 3132 C C . HIS B 1 190 ? -25.281 14.719 -0.421 1 41.25 190 HIS B C 1
ATOM 3134 O O . HIS B 1 190 ? -24.422 15.148 -1.188 1 41.25 190 HIS B O 1
ATOM 3140 N N . PRO B 1 191 ? -26.469 15.062 -0.696 1 36.94 191 PRO B N 1
ATOM 3141 C CA . PRO B 1 191 ? -26.625 16.453 -1.143 1 36.94 191 PRO B CA 1
ATOM 3142 C C . PRO B 1 191 ? -25.703 17.406 -0.396 1 36.94 191 PRO B C 1
ATOM 3144 O O . PRO B 1 191 ? -25.578 17.328 0.83 1 36.94 191 PRO B O 1
ATOM 3147 N N . GLY B 1 192 ? -24.453 17.703 -0.863 1 37.84 192 GLY B N 1
ATOM 3148 C CA . GLY B 1 192 ? -23.484 18.672 -0.382 1 37.84 192 GLY B CA 1
ATOM 3149 C C . GLY B 1 192 ? -24.125 19.812 0.397 1 37.84 192 GLY B C 1
ATOM 3150 O O . GLY B 1 192 ? -23.453 20.797 0.739 1 37.84 192 GLY B O 1
ATOM 3151 N N . GLY B 1 193 ? -25.469 20 0.265 1 37 193 GLY B N 1
ATOM 3152 C CA . GLY B 1 193 ? -25.812 21.328 0.711 1 37 193 GLY B CA 1
ATOM 3153 C C . GLY B 1 193 ? -25.547 21.562 2.186 1 37 193 GLY B C 1
ATOM 3154 O O . GLY B 1 193 ? -26 22.547 2.76 1 37 193 GLY B O 1
ATOM 3155 N N . GLY B 1 194 ? -25.422 20.547 3.037 1 38.5 194 GLY B N 1
ATOM 3156 C CA . GLY B 1 194 ? -25.344 21.109 4.375 1 38.5 194 GLY B CA 1
ATOM 3157 C C . GLY B 1 194 ? -24.062 21.859 4.633 1 38.5 194 GLY B C 1
ATOM 3158 O O . GLY B 1 194 ? -22.984 21.422 4.215 1 38.5 194 GLY B O 1
ATOM 3159 N N . HIS B 1 195 ? -24.062 23.188 4.66 1 39.69 195 HIS B N 1
ATOM 3160 C CA . HIS B 1 195 ? -23.047 24.141 5.059 1 39.69 195 HIS B CA 1
ATOM 3161 C C . HIS B 1 195 ? -22.234 23.625 6.234 1 39.69 195 HIS B C 1
ATOM 3163 O O . HIS B 1 195 ? -22.781 23.312 7.289 1 39.69 195 HIS B O 1
ATOM 3169 N N . CYS B 1 196 ? -21.328 22.797 6.059 1 46 196 CYS B N 1
ATOM 3170 C CA . CYS B 1 196 ? -20.359 22.594 7.133 1 46 196 CYS B CA 1
ATOM 3171 C C . CYS B 1 196 ? -19.969 23.938 7.762 1 46 196 CYS B C 1
ATOM 3173 O O . CYS B 1 196 ? -19.375 24.781 7.102 1 46 196 CYS B O 1
ATOM 3175 N N . GLY B 1 197 ? -20.906 24.562 8.477 1 37.88 197 GLY B N 1
ATOM 3176 C CA . GLY B 1 197 ? -20.719 25.828 9.164 1 37.88 197 GLY B CA 1
ATOM 3177 C C . GLY B 1 197 ? -19.469 25.875 10.008 1 37.88 197 GLY B C 1
ATOM 3178 O O . GLY B 1 197 ? -19.281 26.766 10.828 1 37.88 197 GLY B O 1
ATOM 3179 N N . GLY B 1 198 ? -18.75 24.828 10.109 1 35.44 198 GLY B N 1
ATOM 3180 C CA . GLY B 1 198 ? -17.766 25.125 11.141 1 35.44 198 GLY B CA 1
ATOM 3181 C C . GLY B 1 198 ? -16.875 26.312 10.797 1 35.44 198 GLY B C 1
ATOM 3182 O O . GLY B 1 198 ? -15.711 26.359 11.203 1 35.44 198 GLY B O 1
ATOM 3183 N N . CYS B 1 199 ? -17.125 27.109 9.758 1 30.11 199 CYS B N 1
ATOM 3184 C CA . CYS B 1 199 ? -16.141 28.188 9.695 1 30.11 199 CYS B CA 1
ATOM 3185 C C . CYS B 1 199 ? -15.914 28.797 11.07 1 30.11 199 CYS B C 1
ATOM 3187 O O . CYS B 1 199 ? -16.781 28.703 11.945 1 30.11 199 CYS B O 1
ATOM 3189 N N . CYS B 1 200 ? -14.625 29.312 11.352 1 28.14 200 CYS B N 1
ATOM 3190 C CA . CYS B 1 200 ? -13.984 30.125 12.383 1 28.14 200 CYS B CA 1
ATOM 3191 C C . CYS B 1 200 ? -14.883 31.281 12.797 1 28.14 200 CYS B C 1
ATOM 3193 O O . CYS B 1 200 ? -15.203 32.156 11.977 1 28.14 200 CYS B O 1
ATOM 3195 N N . HIS B 1 201 ? -16.188 31.234 13.172 1 22.67 201 HIS B N 1
ATOM 3196 C CA . HIS B 1 201 ? -16.281 32.469 13.945 1 22.67 201 HIS B CA 1
ATOM 3197 C C . HIS B 1 201 ? -15.445 32.406 15.219 1 22.67 201 HIS B C 1
ATOM 3199 O O . HIS B 1 201 ? -15.289 31.312 15.797 1 22.67 201 HIS B O 1
#